Protein AF-C0C5P5-F1 (afdb_monomer)

Foldseek 3Di:
DADPPPRDDDDPPDQADPPPGHGDDDDDDDDDDDDDDPPPVVVVVVVVVVVVVVVVVVVVVVVVVVVVLVVLLVVLQVQLVVCVVVVVLVSNLVSLVSSCVSPVQDQVSLCVNLLSCQVVQNNVSSLVSLVSSCVRHVDLVSVLLNCQVCCCVPPFCVVKNEFDFFKDKWFWDDQDLQDIFIDADLVGWTWDAKAWHPQQVPSHTKIWTKTWDQQDADPPRGHTFIWIKIWIWDRDVSDIDGLEIDTAPDGDRTGEQKWKKWWFWFADPNHIKTKIKTKDAHDASDGKIKIWIFIWGDNSYTDTQAIDPGIDMDNAQPVLQVNLQVRLVSCVNRQQNVQSVVCNVGVDNGGDPQTQTQGIAKIKIKHFPDDDDRPPDSDDDRVNVHMMMMGIDGGDHHGRGGPPGPPPDQDPPDVALLCQACLVVLVVQCVQANQPKKWFWAQQQPSLWTKIWTFHDNDLVGTKTWIWTGDPSYTDTAEIDDPRQWFWFCDLDPPHRWIWTWHDDPQKIWIWTWGQDPSHTDTGTPDIDRHPPPDDGDDHPGGTDMDGSVDCVNSVPSD

Sequence (559 aa):
MYCRKCGAENEAGSRFCCKCGEPVTESSAESGGKSNGGKKKKVLWVCLAICILAAAAAAALFTAAKQNKEKQFGDNVAKADKYMEELDYDNAKDSYLKAISIDGKQEEPYIQLARIYEKTNEPEKAREILKQGVKNTGSAVIKNKYSLYTYVDEVLIPELGQCSPGTYMTEYRKVSTYGARVESIHSEAGVVTYRIMDFDSDGEAELLVVILDNKAVNEWDGSQENKISLQMYENENGTIVKSDEWSPQVNVFGTLDFEEDMLFLKEKDDEIYICGSFSGLAYVLADGWGFESFVLTYDGGFQKYTGTDGETGGSSFEDSESDAYAMAERLEHIGLTKSAAEIRDSWMMKLSMDDEMDDILFTITGRRQNEGHFVYSNNFTAEELGKIDLEFTIWQQGEYQKAKGQDTAAGETEDVDYRAAYEPVVSQALEDYGTYNTYALWDIDRDGVQELLVLCGHAEADYTYKVYTAKGGAAVYIGEFTGSHTALYGPEEEGEPYIMAVQCHMDTEVIARVMVADSSVVYEQISSREVPGGLDYYTNPFPIPFCDVSDMTLVDEAG

InterPro domains:
  IPR011990 Tetratricopeptide-like helical domain superfamily [G3DSA:1.25.40.10] (61-145)
  IPR011990 Tetratricopeptide-like helical domain superfamily [SSF48452] (58-136)

pLDDT: mean 86.2, std 15.22, range [25.81, 98.69]

Radius of gyration: 37.84 Å; Cα contacts (8 Å, |Δi|>4): 1100; chains: 1; bounding box: 77×57×142 Å

Organism: NCBI:txid553973

Nearest PDB structures (foldseek):
  1a17-assembly1_A  TM=8.458E-01  e=3.159E-02  Homo sapiens
  6hpg-assembly1_A  TM=7.927E-01  e=3.868E-02  Arabidopsis thaliana
  3pe3-assembly4_D  TM=7.646E-01  e=7.473E-02  Homo sapiens
  3ks2-assembly1_A  TM=7.542E-01  e=8.269E-02  Shigella flexneri
  8fe7-assembly4_G  TM=7.658E-01  e=1.372E-01  Homo sapiens

Solvent-accessible surface area (backbone atoms only — not comparable to full-atom values): 30390 Å² total; per-residue (Å²): 83,64,36,92,86,79,62,49,80,35,66,86,87,48,62,44,34,89,88,78,65,51,73,51,88,85,90,87,86,87,86,90,82,92,78,90,72,98,60,64,68,61,50,54,54,50,51,51,52,49,52,53,52,52,51,52,52,52,50,52,50,50,50,50,53,50,51,51,48,54,47,53,27,52,59,23,44,58,49,14,54,52,24,52,77,68,69,36,55,69,64,14,47,59,22,25,53,52,21,38,74,71,47,51,59,58,62,63,48,31,54,52,44,24,52,47,21,52,77,69,50,33,37,66,58,17,40,53,39,20,52,51,35,28,74,53,48,66,41,65,68,42,41,35,61,34,47,63,76,39,34,54,75,74,46,46,36,77,73,50,32,60,44,78,64,48,80,47,77,40,41,43,41,68,77,51,82,85,41,65,44,42,39,40,61,73,91,47,36,17,39,60,37,41,40,61,42,51,52,61,67,83,79,59,63,33,37,44,36,35,30,37,41,46,72,46,63,42,87,87,81,66,45,64,34,28,29,57,34,42,34,36,30,36,72,60,93,67,38,81,40,78,70,36,77,50,63,71,74,51,65,43,67,42,57,46,53,25,32,48,32,41,35,32,34,36,72,44,97,92,41,48,32,48,35,38,23,40,34,26,37,34,61,46,86,49,71,30,39,40,35,33,16,39,30,29,36,43,68,95,38,83,39,81,74,46,57,51,97,43,68,44,70,43,74,72,32,73,92,36,40,72,59,16,48,58,40,21,58,54,31,42,75,62,54,32,48,50,22,20,52,52,9,60,75,58,20,48,65,50,66,49,90,83,30,76,54,28,33,62,41,36,39,35,40,31,42,46,75,69,82,89,66,68,57,92,57,78,82,72,56,35,74,78,73,41,41,31,43,32,42,35,46,66,42,65,70,43,48,59,56,77,45,66,73,88,61,66,77,77,61,76,82,65,86,61,51,47,45,71,18,40,48,64,57,39,48,46,46,28,73,75,44,33,78,86,28,37,31,33,68,45,51,34,58,66,75,81,55,56,29,39,35,36,44,45,44,87,46,69,92,56,24,26,28,41,32,26,40,74,56,97,64,30,59,41,82,29,41,67,49,84,33,42,57,43,46,55,25,48,47,97,53,92,90,57,49,29,31,32,42,38,27,56,55,92,55,30,40,34,36,24,42,39,30,54,55,93,77,27,58,44,80,44,78,77,45,74,47,77,52,62,92,92,63,85,77,91,82,71,99,38,65,57,67,67,41,42,36,82,49,61,63,67,46,74,63,69,107

Structure (mmCIF, N/CA/C/O backbone):
data_AF-C0C5P5-F1
#
_entry.id   AF-C0C5P5-F1
#
loop_
_atom_site.group_PDB
_atom_site.id
_atom_site.type_symbol
_atom_site.label_atom_id
_atom_site.label_alt_id
_atom_site.label_comp_id
_atom_site.label_asym_id
_atom_site.label_entity_id
_atom_site.label_seq_id
_atom_site.pdbx_PDB_ins_code
_atom_site.Cartn_x
_atom_site.Cartn_y
_atom_site.Cartn_z
_atom_site.occupancy
_atom_site.B_iso_or_equiv
_atom_site.auth_seq_id
_atom_site.auth_comp_id
_atom_site.auth_asym_id
_atom_site.auth_atom_id
_atom_site.pdbx_PDB_model_num
ATOM 1 N N . MET A 1 1 ? -6.377 21.805 77.373 1.00 73.38 1 MET A N 1
ATOM 2 C CA . MET A 1 1 ? -7.341 22.610 76.580 1.00 73.38 1 MET A CA 1
ATOM 3 C C . MET A 1 1 ? -6.771 22.836 75.187 1.00 73.38 1 MET A C 1
ATOM 5 O O . MET A 1 1 ? -5.613 23.216 75.096 1.00 73.38 1 MET A O 1
ATOM 9 N N . TYR A 1 2 ? -7.532 22.631 74.112 1.00 76.06 2 TYR A N 1
ATOM 10 C CA . TYR A 1 2 ? -7.026 22.859 72.749 1.00 76.06 2 TYR A CA 1
ATOM 11 C C . TYR A 1 2 ? -7.402 24.254 72.241 1.00 76.06 2 TYR A C 1
ATOM 13 O O . TYR A 1 2 ? -8.533 24.709 72.425 1.00 76.06 2 TYR A O 1
ATOM 21 N N . CYS A 1 3 ? -6.455 24.948 71.607 1.00 80.81 3 CYS A N 1
ATOM 22 C CA . CYS A 1 3 ? -6.717 26.248 70.997 1.00 80.81 3 CYS A CA 1
ATOM 23 C C . CYS A 1 3 ? -7.688 26.086 69.823 1.00 80.81 3 CYS A C 1
ATOM 25 O O . CYS A 1 3 ? -7.401 25.357 68.878 1.00 80.81 3 CYS A O 1
ATOM 27 N N . ARG A 1 4 ? -8.807 26.816 69.828 1.00 78.38 4 ARG A N 1
ATOM 28 C CA . ARG A 1 4 ? -9.804 26.745 68.743 1.00 78.38 4 ARG A CA 1
ATOM 29 C C . ARG A 1 4 ? -9.305 27.285 67.402 1.00 78.38 4 ARG A C 1
ATOM 31 O O . ARG A 1 4 ? -9.901 26.982 66.379 1.00 78.38 4 ARG A O 1
ATOM 38 N N . LYS A 1 5 ? -8.239 28.091 67.412 1.00 79.12 5 LYS A N 1
ATOM 39 C CA . LYS A 1 5 ? -7.677 28.715 66.210 1.00 79.12 5 LYS A CA 1
ATOM 40 C C . LYS A 1 5 ? -6.616 27.849 65.537 1.00 79.12 5 LYS A C 1
ATOM 42 O O . LYS A 1 5 ? -6.626 27.727 64.322 1.00 79.12 5 LYS A O 1
ATOM 47 N N . CYS A 1 6 ? -5.697 27.266 66.308 1.00 84.19 6 CYS A N 1
ATOM 48 C CA . CYS A 1 6 ? -4.556 26.523 65.755 1.00 84.19 6 CYS A CA 1
ATOM 49 C C . CYS A 1 6 ? -4.471 25.055 66.198 1.00 84.19 6 CYS A C 1
ATOM 51 O O . CYS A 1 6 ? -3.538 24.360 65.806 1.00 84.19 6 CYS A O 1
ATOM 53 N N . GLY A 1 7 ? -5.394 24.585 67.042 1.00 79.62 7 GLY A N 1
ATOM 54 C CA . GLY A 1 7 ? -5.464 23.192 67.489 1.00 79.62 7 GLY A CA 1
ATOM 55 C C . GLY A 1 7 ? -4.387 22.765 68.488 1.00 79.62 7 GLY A C 1
ATOM 56 O O . GLY A 1 7 ? -4.389 21.615 68.906 1.00 79.62 7 GLY A O 1
ATOM 57 N N . ALA A 1 8 ? -3.477 23.656 68.899 1.00 84.88 8 ALA A N 1
ATOM 58 C CA . ALA A 1 8 ? -2.415 23.311 69.843 1.00 84.88 8 ALA A CA 1
ATOM 59 C C . ALA A 1 8 ? -2.967 22.987 71.239 1.00 84.88 8 ALA A C 1
ATOM 61 O O . ALA A 1 8 ? -3.871 23.673 71.732 1.00 84.88 8 ALA A O 1
ATOM 62 N N . GLU A 1 9 ? -2.394 21.972 71.883 1.00 86.00 9 GLU A N 1
ATOM 63 C CA . GLU A 1 9 ? -2.695 21.616 73.266 1.00 86.00 9 GLU A CA 1
ATOM 64 C C . GLU A 1 9 ? -2.064 22.617 74.238 1.00 86.00 9 GLU A C 1
ATOM 66 O O . GLU A 1 9 ? -0.908 23.002 74.092 1.00 86.00 9 GLU A O 1
ATOM 71 N N . ASN A 1 10 ? -2.840 23.059 75.224 1.00 80.50 10 ASN A N 1
ATOM 72 C CA . ASN A 1 10 ? -2.407 23.968 76.281 1.00 80.50 10 ASN A CA 1
ATOM 73 C C . ASN A 1 10 ? -2.734 23.368 77.647 1.00 80.50 10 ASN A C 1
ATOM 75 O O . ASN A 1 10 ? -3.775 22.716 77.813 1.00 80.50 10 ASN A O 1
ATOM 79 N N . GLU A 1 11 ? -1.886 23.658 78.630 1.00 81.19 11 GLU A N 1
ATOM 80 C CA . GLU A 1 11 ? -2.082 23.247 80.018 1.00 81.19 11 GLU A CA 1
ATOM 81 C C . GLU A 1 11 ? -3.363 23.850 80.609 1.00 81.19 11 GLU A C 1
ATOM 83 O O . GLU A 1 11 ? -3.810 24.940 80.220 1.00 81.19 11 GLU A O 1
ATOM 88 N N . ALA A 1 12 ? -3.971 23.125 81.549 1.00 76.31 12 ALA A N 1
ATOM 89 C CA . ALA A 1 12 ? -5.185 23.568 82.223 1.00 76.31 12 ALA A CA 1
ATOM 90 C C . ALA A 1 12 ? -4.923 24.876 82.993 1.00 76.31 12 ALA A C 1
ATOM 92 O O . ALA A 1 12 ? -3.978 24.964 83.770 1.00 76.31 12 ALA A O 1
ATOM 93 N N . GLY A 1 13 ? -5.750 25.901 82.755 1.00 70.50 13 GLY A N 1
ATOM 94 C CA . GLY A 1 13 ? -5.590 27.242 83.339 1.00 70.50 13 GLY A CA 1
ATOM 95 C C . GLY A 1 13 ? -4.812 28.264 82.493 1.00 70.50 13 GLY A C 1
ATOM 96 O O . GLY A 1 13 ? -4.667 29.414 82.914 1.00 70.50 13 GLY A O 1
ATOM 97 N N . SER A 1 14 ? -4.337 27.900 81.296 1.00 76.69 14 SER A N 1
ATOM 98 C CA . SER A 1 14 ? -3.650 28.838 80.392 1.00 76.69 14 SER A CA 1
ATOM 99 C C . SER A 1 14 ? -4.582 29.960 79.914 1.00 76.69 14 SER A C 1
ATOM 101 O O . SER A 1 14 ? -5.623 29.685 79.324 1.00 76.69 14 SER A O 1
ATOM 103 N N . ARG A 1 15 ? -4.194 31.232 80.114 1.00 79.00 15 ARG A N 1
ATOM 104 C CA . ARG A 1 15 ? -4.987 32.400 79.661 1.00 79.00 15 ARG A CA 1
ATOM 105 C C . ARG A 1 15 ? -4.851 32.677 78.162 1.00 79.00 15 ARG A C 1
ATOM 107 O O . ARG A 1 15 ? -5.767 33.250 77.584 1.00 79.00 15 ARG A O 1
ATOM 114 N N . PHE A 1 16 ? -3.738 32.268 77.552 1.00 82.81 16 PHE A N 1
ATOM 115 C CA . PHE A 1 16 ? -3.426 32.421 76.127 1.00 82.81 16 PHE A CA 1
ATOM 116 C C . PHE A 1 16 ? -2.785 31.143 75.576 1.00 82.81 16 PHE A C 1
ATOM 118 O O . PHE A 1 16 ? -2.164 30.390 76.325 1.00 82.81 16 PHE A O 1
ATOM 125 N N . CYS A 1 17 ? -2.924 30.900 74.272 1.00 85.56 17 CYS A N 1
ATOM 126 C CA . CYS A 1 17 ? -2.337 29.740 73.612 1.00 85.56 17 CYS A CA 1
ATOM 127 C C . CYS A 1 17 ? -0.808 29.849 73.525 1.00 85.56 17 CYS A C 1
ATOM 129 O O . CYS A 1 17 ? -0.292 30.828 72.985 1.00 85.56 17 CYS A O 1
ATOM 131 N N . CYS A 1 18 ? -0.097 28.801 73.947 1.00 81.94 18 CYS A N 1
ATOM 132 C CA . CYS A 1 18 ? 1.366 28.715 73.920 1.00 81.94 18 CYS A CA 1
ATOM 133 C C . CYS A 1 18 ? 1.972 28.836 72.511 1.00 81.94 18 CYS A C 1
ATOM 135 O O . CYS A 1 18 ? 3.121 29.244 72.375 1.00 81.94 18 CYS A O 1
ATOM 137 N N . LYS A 1 19 ? 1.208 28.498 71.463 1.00 84.81 19 LYS A N 1
ATOM 138 C CA . LYS A 1 19 ? 1.691 28.467 70.075 1.00 84.81 19 LYS A CA 1
ATOM 139 C C . LYS A 1 19 ? 1.336 29.717 69.266 1.00 84.81 19 LYS A C 1
ATOM 141 O O . LYS A 1 19 ? 2.110 30.111 68.404 1.00 84.81 19 LYS A O 1
ATOM 146 N N . CYS A 1 20 ? 0.169 30.324 69.495 1.00 86.31 20 CYS A N 1
ATOM 147 C CA . CYS A 1 20 ? -0.314 31.435 68.659 1.00 86.31 20 CYS A CA 1
ATOM 148 C C . CYS A 1 20 ? -0.820 32.662 69.432 1.00 86.31 20 CYS A C 1
ATOM 150 O O . CYS A 1 20 ? -1.313 33.596 68.806 1.00 86.31 20 CYS A O 1
ATOM 152 N N . GLY A 1 21 ? -0.753 32.661 70.769 1.00 79.06 21 GLY A N 1
ATOM 153 C CA . GLY A 1 21 ? -1.074 33.825 71.606 1.00 79.06 21 GLY A CA 1
ATOM 154 C C . GLY A 1 21 ? -2.561 34.173 71.753 1.00 79.06 21 GLY A C 1
ATOM 155 O O . GLY A 1 21 ? -2.881 35.184 72.365 1.00 79.06 21 GLY A O 1
ATOM 156 N N . GLU A 1 22 ? -3.482 33.360 71.227 1.00 83.69 22 GLU A N 1
ATOM 157 C CA . GLU A 1 22 ? -4.933 33.613 71.303 1.00 83.69 22 GLU A CA 1
ATOM 158 C C . GLU A 1 22 ? -5.488 33.296 72.711 1.00 83.69 22 GLU A C 1
ATOM 160 O O . GLU A 1 22 ? -5.139 32.241 73.253 1.00 83.69 22 GLU A O 1
ATOM 165 N N . PRO A 1 23 ? -6.341 34.143 73.321 1.00 79.62 23 PRO A N 1
ATOM 166 C CA . PRO A 1 23 ? -6.897 33.897 74.651 1.00 79.62 23 PRO A CA 1
ATOM 167 C C . PRO A 1 23 ? -7.812 32.664 74.719 1.00 79.62 23 PRO A C 1
ATOM 169 O O . PRO A 1 23 ? -8.613 32.410 73.820 1.00 79.62 23 PRO A O 1
ATOM 172 N N . VAL A 1 24 ? -7.717 31.907 75.816 1.00 69.50 24 VAL A N 1
ATOM 173 C CA . VAL A 1 24 ? -8.510 30.689 76.065 1.00 69.50 24 VAL A CA 1
ATOM 174 C C . VAL A 1 24 ? -9.435 30.956 77.257 1.00 69.50 24 VAL A C 1
ATOM 176 O O . VAL A 1 24 ? -8.974 31.047 78.391 1.00 69.50 24 VAL A O 1
ATOM 179 N N . THR A 1 25 ? -10.732 31.165 77.015 1.00 62.16 25 THR A N 1
ATOM 180 C CA . THR A 1 25 ? -11.710 31.538 78.054 1.00 62.16 25 THR A CA 1
ATOM 181 C C . THR A 1 25 ? -12.556 30.348 78.522 1.00 62.16 25 THR A C 1
ATOM 183 O O . THR A 1 25 ? -13.210 29.682 77.722 1.00 62.16 25 THR A O 1
ATOM 186 N N . GLU A 1 26 ? -12.583 30.120 79.840 1.00 55.34 26 GLU A N 1
ATOM 187 C CA . GLU A 1 26 ? -13.554 29.268 80.540 1.00 55.34 26 GLU A CA 1
ATOM 188 C C . GLU A 1 26 ? -14.555 30.144 81.307 1.00 55.34 26 GLU A C 1
ATOM 190 O O . GLU A 1 26 ? -14.157 31.105 81.968 1.00 55.34 26 GLU A O 1
ATOM 195 N N . SER A 1 27 ? -15.845 29.797 81.283 1.00 38.66 27 SER A N 1
ATOM 196 C CA . SER A 1 27 ? -16.761 30.200 82.353 1.00 38.66 27 SER A CA 1
ATOM 197 C C . SER A 1 27 ? -17.911 29.209 82.543 1.00 38.66 27 SER A C 1
ATOM 199 O O . SER A 1 27 ? -18.631 28.830 81.619 1.00 38.66 27 SER A O 1
ATOM 201 N N . SER A 1 28 ? -18.063 28.804 83.798 1.00 34.09 28 SER A N 1
ATOM 202 C CA . SER A 1 28 ? -19.136 28.015 84.388 1.00 34.09 28 SER A CA 1
ATOM 203 C C . SER A 1 28 ? -19.727 28.822 85.552 1.00 34.09 28 SER A C 1
ATOM 205 O O . SER A 1 28 ? -18.969 29.420 86.310 1.00 34.09 28 SER A O 1
ATOM 207 N N . ALA A 1 29 ? -21.062 28.866 85.673 1.00 31.33 29 ALA A N 1
ATOM 208 C CA . ALA A 1 29 ? -21.827 28.843 86.935 1.00 31.33 29 ALA A CA 1
ATOM 209 C C . ALA A 1 29 ? -23.321 29.150 86.703 1.00 31.33 29 ALA A C 1
ATOM 211 O O . ALA A 1 29 ? -23.696 30.139 86.077 1.00 31.33 29 ALA A O 1
ATOM 212 N N . GLU A 1 30 ? -24.162 28.277 87.253 1.00 33.75 30 GLU A N 1
ATOM 213 C CA . GLU A 1 30 ? -25.620 28.364 87.366 1.00 33.75 30 GLU A CA 1
ATOM 214 C C . GLU A 1 30 ? -26.071 29.375 88.442 1.00 33.75 30 GLU A C 1
ATOM 216 O O . GLU A 1 30 ? -25.370 29.594 89.428 1.00 33.75 30 GLU A O 1
ATOM 221 N N . SER A 1 31 ? -27.303 29.898 88.342 1.00 29.73 31 SER A N 1
ATOM 222 C CA . SER A 1 31 ? -28.370 29.632 89.336 1.00 29.73 31 SER A CA 1
ATOM 223 C C . SER A 1 31 ? -29.655 30.452 89.102 1.00 29.73 31 SER A C 1
ATOM 225 O O . SER A 1 31 ? -29.621 31.652 88.859 1.00 29.73 31 SER A O 1
ATOM 227 N N . GLY A 1 32 ? -30.804 29.776 89.268 1.00 30.61 32 GLY A N 1
ATOM 228 C CA . GLY A 1 32 ? -32.020 30.341 89.876 1.00 30.61 32 GLY A CA 1
ATOM 229 C C . GLY A 1 32 ? -33.131 30.892 88.967 1.00 30.61 32 GLY A C 1
ATOM 230 O O . GLY A 1 32 ? -33.055 32.020 88.502 1.00 30.61 32 GLY A O 1
ATOM 231 N N . GLY A 1 33 ? -34.254 30.161 88.855 1.00 28.50 33 GLY A N 1
ATOM 232 C CA . GLY A 1 33 ? -35.560 30.755 88.507 1.00 28.50 33 GLY A CA 1
ATOM 233 C C . GLY A 1 33 ? -36.515 29.852 87.716 1.00 28.50 33 GLY A C 1
ATOM 234 O O . GLY A 1 33 ? -36.348 29.648 86.521 1.00 28.50 33 GLY A O 1
ATOM 235 N N . LYS A 1 34 ? -37.552 29.323 88.379 1.00 36.25 34 LYS A N 1
ATOM 236 C CA . LYS A 1 34 ? -38.624 28.483 87.806 1.00 36.25 34 LYS A CA 1
ATOM 237 C C . LYS A 1 34 ? -39.429 29.202 86.704 1.00 36.25 34 LYS A C 1
ATOM 239 O O . LYS A 1 34 ? -39.973 30.266 86.967 1.00 36.25 34 LYS A O 1
ATOM 244 N N . SER A 1 35 ? -39.667 28.547 85.561 1.00 29.94 35 SER A N 1
ATOM 245 C CA . SER A 1 35 ? -41.018 28.311 84.996 1.00 29.94 35 SER A CA 1
ATOM 246 C C . SER A 1 35 ? -40.980 27.490 83.686 1.00 29.94 35 SER A C 1
ATOM 248 O O . SER A 1 35 ? -40.037 27.549 82.908 1.00 29.94 35 SER A O 1
ATOM 250 N N . ASN A 1 36 ? -42.010 26.656 83.524 1.00 36.12 36 ASN A N 1
ATOM 251 C CA . ASN A 1 36 ? -42.429 25.797 82.404 1.00 36.12 36 ASN A CA 1
ATOM 252 C C . ASN A 1 36 ? -41.725 25.889 81.029 1.00 36.12 36 ASN A C 1
ATOM 254 O O . ASN A 1 36 ? -41.758 26.919 80.364 1.00 36.12 36 ASN A O 1
ATOM 258 N N . GLY A 1 37 ? -41.281 24.733 80.498 1.00 33.03 37 GLY A N 1
ATOM 259 C CA . GLY A 1 37 ? -40.872 24.622 79.087 1.00 33.03 37 GLY A CA 1
ATOM 260 C C . GLY A 1 37 ? -40.343 23.263 78.601 1.00 33.03 37 GLY A C 1
ATOM 261 O O . GLY A 1 37 ? -39.368 23.224 77.855 1.00 33.03 37 GLY A O 1
ATOM 262 N N . GLY A 1 38 ? -40.963 22.135 78.971 1.00 36.84 38 GLY A N 1
ATOM 263 C CA . GLY A 1 38 ? -40.557 20.764 78.591 1.00 36.84 38 GLY A CA 1
ATOM 264 C C . GLY A 1 38 ? -40.657 20.371 77.100 1.00 36.84 38 GLY A C 1
ATOM 265 O O . GLY A 1 38 ? -40.834 19.192 76.803 1.00 36.84 38 GLY A O 1
ATOM 266 N N . LYS A 1 39 ? -40.554 21.309 76.147 1.00 43.31 39 LYS A N 1
ATOM 267 C CA . LYS A 1 39 ? -40.718 21.040 74.701 1.00 43.31 39 LYS A CA 1
ATOM 268 C C . LYS A 1 39 ? -39.434 21.120 73.855 1.00 43.31 39 LYS A C 1
ATOM 270 O O . LYS A 1 39 ? -39.423 20.550 72.774 1.00 43.31 39 LYS A O 1
ATOM 275 N N . LYS A 1 40 ? -38.327 21.725 74.315 1.00 45.81 40 LYS A N 1
ATOM 276 C CA . LYS A 1 40 ? -37.131 21.934 73.455 1.00 45.81 40 LYS A CA 1
ATOM 277 C C . LYS A 1 40 ? -36.150 20.746 73.344 1.00 45.81 40 LYS A C 1
ATOM 279 O O . LYS A 1 40 ? -35.567 20.568 72.282 1.00 45.81 40 LYS A O 1
ATOM 284 N N . LYS A 1 41 ? -36.004 19.874 74.358 1.00 47.03 41 LYS A N 1
ATOM 285 C CA . LYS A 1 41 ? -35.133 18.671 74.256 1.00 47.03 41 LYS A CA 1
ATOM 286 C C . LYS A 1 41 ? -35.749 17.536 73.422 1.00 47.03 41 LYS A C 1
ATOM 288 O O . LYS A 1 41 ? -35.017 16.853 72.720 1.00 47.03 41 LYS A O 1
ATOM 293 N N . LYS A 1 42 ? -37.078 17.358 73.440 1.00 51.34 42 LYS A N 1
ATOM 294 C CA . LYS A 1 42 ? -37.763 16.364 72.586 1.00 51.34 42 LYS A CA 1
ATOM 295 C C . LYS A 1 42 ? -37.729 16.751 71.105 1.00 51.34 42 LYS A C 1
ATOM 297 O O . LYS A 1 42 ? -37.546 15.877 70.274 1.00 51.34 42 LYS A O 1
ATOM 302 N N . VAL A 1 43 ? -37.825 18.045 70.784 1.00 57.78 43 VAL A N 1
ATOM 303 C CA . VAL A 1 43 ? -37.697 18.538 69.400 1.00 57.78 43 VAL A CA 1
ATOM 304 C C . VAL A 1 43 ? -36.286 18.300 68.853 1.00 57.78 43 VAL A C 1
ATOM 306 O O . VAL A 1 43 ? -36.163 17.855 67.724 1.00 57.78 43 VAL A O 1
ATOM 309 N N . LEU A 1 44 ? -35.230 18.471 69.661 1.00 56.91 44 LEU A N 1
ATOM 310 C CA . LEU A 1 44 ? -33.851 18.192 69.233 1.00 56.91 44 LEU A CA 1
ATOM 311 C C . LEU A 1 44 ? -33.611 16.700 68.910 1.00 56.91 44 LEU A C 1
ATOM 313 O O . LEU A 1 44 ? -33.005 16.387 67.891 1.00 56.91 44 LEU A O 1
ATOM 317 N N . TRP A 1 45 ? -34.119 15.779 69.740 1.00 59.78 45 TRP A N 1
ATOM 318 C CA . TRP A 1 45 ? -34.016 14.328 69.502 1.00 59.78 45 TRP A CA 1
ATOM 319 C C . TRP A 1 45 ? -34.882 13.850 68.329 1.00 59.78 45 TRP A C 1
ATOM 321 O O . TRP A 1 45 ? -34.465 12.971 67.581 1.00 59.78 45 TRP A O 1
ATOM 331 N N . VAL A 1 46 ? -36.057 14.455 68.134 1.00 71.25 46 VAL A N 1
ATOM 332 C CA . VAL A 1 46 ? -36.914 14.195 66.967 1.00 71.25 46 VAL A CA 1
ATOM 333 C C . VAL A 1 46 ? -36.258 14.720 65.686 1.00 71.25 46 VAL A C 1
ATOM 335 O O . VAL A 1 46 ? -36.232 14.002 64.694 1.00 71.25 46 VAL A O 1
ATOM 338 N N . CYS A 1 47 ? -35.649 15.911 65.705 1.00 70.31 47 CYS A N 1
ATOM 339 C CA . CYS A 1 47 ? -34.884 16.432 64.568 1.00 70.31 47 CYS A CA 1
ATOM 340 C C . CYS A 1 47 ? -33.674 15.549 64.231 1.00 70.31 47 CYS A C 1
ATOM 342 O O . CYS A 1 47 ? -33.452 15.265 63.061 1.00 70.31 47 CYS A O 1
ATOM 344 N N . LEU A 1 48 ? -32.928 15.060 65.230 1.00 75.94 48 LEU A N 1
ATOM 345 C CA . LEU A 1 48 ? -31.797 14.152 65.005 1.00 75.94 48 LEU A CA 1
ATOM 346 C C . LEU A 1 48 ? -32.249 12.816 64.387 1.00 75.94 48 LEU A C 1
ATOM 348 O O . LEU A 1 48 ? -31.634 12.340 63.438 1.00 75.94 48 LEU A O 1
ATOM 352 N N . ALA A 1 49 ? -33.350 12.240 64.881 1.00 76.25 49 ALA A N 1
ATOM 353 C CA . ALA A 1 49 ? -33.928 11.015 64.329 1.00 76.25 49 ALA A CA 1
ATOM 354 C C . ALA A 1 49 ? -34.422 11.201 62.882 1.00 76.25 49 ALA A C 1
ATOM 356 O O . ALA A 1 49 ? -34.217 10.320 62.050 1.00 76.25 49 ALA A O 1
ATOM 357 N N . ILE A 1 50 ? -35.008 12.360 62.558 1.00 81.38 50 ILE A N 1
ATOM 358 C CA . ILE A 1 50 ? -35.412 12.712 61.188 1.00 81.38 50 ILE A CA 1
ATOM 359 C C . ILE A 1 50 ? -34.187 12.874 60.280 1.00 81.38 50 ILE A C 1
ATOM 361 O O . ILE A 1 50 ? -34.203 12.362 59.167 1.00 81.38 50 ILE A O 1
ATOM 365 N N . CYS A 1 51 ? -33.109 13.517 60.743 1.00 80.38 51 CYS A N 1
ATOM 366 C CA . CYS A 1 51 ? -31.874 13.639 59.963 1.00 80.38 51 CYS A CA 1
ATOM 367 C C . CYS A 1 51 ? -31.230 12.273 59.674 1.00 80.38 51 CYS A C 1
ATOM 369 O O . CYS A 1 51 ? -30.768 12.045 58.560 1.00 80.38 51 CYS A O 1
ATOM 371 N N . ILE A 1 52 ? -31.235 11.350 60.642 1.00 82.56 52 ILE A N 1
ATOM 372 C CA . ILE A 1 52 ? -30.717 9.985 60.453 1.00 82.56 52 ILE A CA 1
ATOM 373 C C . ILE A 1 52 ? -31.596 9.198 59.470 1.00 82.56 52 ILE A C 1
ATOM 375 O O . ILE A 1 52 ? -31.068 8.536 58.580 1.00 82.56 52 ILE A O 1
ATOM 379 N N . LEU A 1 53 ? -32.926 9.302 59.576 1.00 82.88 53 LEU A N 1
ATOM 380 C CA . LEU A 1 53 ? -33.855 8.668 58.632 1.00 82.88 53 LEU A CA 1
ATOM 381 C C . LEU A 1 53 ? -33.730 9.247 57.215 1.00 82.88 53 LEU A C 1
ATOM 383 O O . LEU A 1 53 ? -33.755 8.492 56.248 1.00 82.88 53 LEU A O 1
ATOM 387 N N . ALA A 1 54 ? -33.544 10.562 57.083 1.00 80.50 54 ALA A N 1
ATOM 388 C CA . ALA A 1 54 ? -33.310 11.216 55.799 1.00 80.50 54 ALA A CA 1
ATOM 389 C C . ALA A 1 54 ? -31.969 10.790 55.178 1.00 80.50 54 ALA A C 1
ATOM 391 O O . ALA A 1 54 ? -31.918 10.507 53.985 1.00 80.50 54 ALA A O 1
ATOM 392 N N . ALA A 1 55 ? -30.905 10.673 55.981 1.00 82.12 55 ALA A N 1
ATOM 393 C CA . ALA A 1 55 ? -29.614 10.160 55.525 1.00 82.12 55 ALA A CA 1
ATOM 394 C C . ALA A 1 55 ? -29.697 8.684 55.095 1.00 82.12 55 ALA A C 1
ATOM 396 O O . ALA A 1 55 ? -29.140 8.317 54.063 1.00 82.12 55 ALA A O 1
ATOM 397 N N . ALA A 1 56 ? -30.437 7.849 55.832 1.00 83.12 56 ALA A N 1
ATOM 398 C CA . ALA A 1 56 ? -30.671 6.452 55.469 1.00 83.12 56 ALA A CA 1
ATOM 399 C C . ALA A 1 56 ? -31.500 6.315 54.178 1.00 83.12 56 ALA A C 1
ATOM 401 O O . ALA A 1 56 ? -31.169 5.496 53.323 1.00 83.12 56 ALA A O 1
ATOM 402 N N . ALA A 1 57 ? -32.534 7.144 53.997 1.00 80.69 57 ALA A N 1
ATOM 403 C CA . ALA A 1 57 ? -33.323 7.183 52.766 1.00 80.69 57 ALA A CA 1
ATOM 404 C C . ALA A 1 57 ? -32.493 7.672 51.566 1.00 80.69 57 ALA A C 1
ATOM 406 O O . ALA A 1 57 ? -32.572 7.085 50.490 1.00 80.69 57 ALA A O 1
ATOM 407 N N . ALA A 1 58 ? -31.655 8.696 51.754 1.00 79.81 58 ALA A N 1
ATOM 408 C CA . ALA A 1 58 ? -30.736 9.179 50.725 1.00 79.81 58 ALA A CA 1
ATOM 409 C C . ALA A 1 58 ? -29.697 8.113 50.339 1.00 79.81 58 ALA A C 1
ATOM 411 O O . ALA A 1 58 ? -29.441 7.917 49.155 1.00 79.81 58 ALA A O 1
ATOM 412 N N . ALA A 1 59 ? -29.152 7.380 51.316 1.00 81.31 59 ALA A N 1
ATOM 413 C CA . ALA A 1 59 ? -28.247 6.262 51.065 1.00 81.31 59 ALA A CA 1
ATOM 414 C C . ALA A 1 59 ? -28.943 5.122 50.302 1.00 81.31 59 ALA A C 1
ATOM 416 O O . ALA A 1 59 ? -28.390 4.637 49.321 1.00 81.31 59 ALA A O 1
ATOM 417 N N . ALA A 1 60 ? -30.168 4.747 50.688 1.00 82.06 60 ALA A N 1
ATOM 418 C CA . ALA A 1 60 ? -30.951 3.716 50.002 1.00 82.06 60 ALA A CA 1
ATOM 419 C C . ALA A 1 60 ? -31.289 4.102 48.548 1.00 82.06 60 ALA A C 1
ATOM 421 O O . ALA A 1 60 ? -31.171 3.282 47.635 1.00 82.06 60 ALA A O 1
ATOM 422 N N . LEU A 1 61 ? -31.662 5.366 48.315 1.00 82.69 61 LEU A N 1
ATOM 423 C CA . LEU A 1 61 ? -31.900 5.905 46.973 1.00 82.69 61 LEU A CA 1
ATOM 424 C C . LEU A 1 61 ? -30.617 5.930 46.137 1.00 82.69 61 LEU A C 1
ATOM 426 O O . LEU A 1 61 ? -30.642 5.545 44.971 1.00 82.69 61 LEU A O 1
ATOM 430 N N . PHE A 1 62 ? -29.491 6.323 46.735 1.00 85.06 62 PHE A N 1
ATOM 431 C CA . PHE A 1 62 ? -28.189 6.301 46.076 1.00 85.06 62 PHE A CA 1
ATOM 432 C C . PHE A 1 62 ? -27.774 4.874 45.689 1.00 85.06 62 PHE A C 1
ATOM 434 O O . PHE A 1 62 ? -27.342 4.649 44.560 1.00 85.06 62 PHE A O 1
ATOM 441 N N . THR A 1 63 ? -27.965 3.891 46.576 1.00 85.00 63 THR A N 1
ATOM 442 C CA . THR A 1 63 ? -27.674 2.481 46.271 1.00 85.00 63 THR A CA 1
ATOM 443 C C . THR A 1 63 ? -28.582 1.919 45.182 1.00 85.00 63 THR A C 1
ATOM 445 O O . THR A 1 63 ? -28.089 1.235 44.291 1.00 85.00 63 THR A O 1
ATOM 448 N N . ALA A 1 64 ? -29.879 2.243 45.196 1.00 85.62 64 ALA A N 1
ATOM 449 C CA . ALA A 1 64 ? -30.813 1.795 44.164 1.00 85.62 64 ALA A CA 1
ATOM 450 C C . ALA A 1 64 ? -30.493 2.425 42.799 1.00 85.62 64 ALA A C 1
ATOM 452 O O . ALA A 1 64 ? -30.522 1.743 41.778 1.00 85.62 64 ALA A O 1
ATOM 453 N N . ALA A 1 65 ? -30.126 3.711 42.775 1.00 83.12 65 ALA A N 1
ATOM 454 C CA . ALA A 1 65 ? -29.682 4.386 41.559 1.00 83.12 65 ALA A CA 1
ATOM 455 C C . ALA A 1 65 ? -28.377 3.782 41.010 1.00 83.12 65 ALA A C 1
ATOM 457 O O . ALA A 1 65 ? -28.263 3.591 39.801 1.00 83.12 65 ALA A O 1
ATOM 458 N N . LYS A 1 66 ? -27.421 3.439 41.886 1.00 87.38 66 LYS A N 1
ATOM 459 C CA . LYS A 1 66 ? -26.176 2.748 41.514 1.00 87.38 66 LYS A CA 1
ATOM 460 C C . LYS A 1 66 ? -26.453 1.366 40.918 1.00 87.38 66 LYS A C 1
ATOM 462 O O . LYS A 1 66 ? -25.982 1.093 39.824 1.00 87.38 66 LYS A O 1
ATOM 467 N N . GLN A 1 67 ? -27.280 0.553 41.576 1.00 87.88 67 GLN A N 1
ATOM 468 C CA . GLN A 1 67 ? -27.682 -0.764 41.067 1.00 87.88 67 GLN A CA 1
ATOM 469 C C . GLN A 1 67 ? -28.413 -0.671 39.727 1.00 87.88 67 GLN A C 1
ATOM 471 O O . GLN A 1 67 ? -28.183 -1.486 38.841 1.00 87.88 67 GLN A O 1
ATOM 476 N N . ASN A 1 68 ? -29.285 0.326 39.556 1.00 90.56 68 ASN A N 1
ATOM 477 C CA . ASN A 1 68 ? -29.971 0.521 38.285 1.00 90.56 68 ASN A CA 1
ATOM 478 C C . ASN A 1 68 ? -28.991 0.905 37.164 1.00 90.56 68 ASN A C 1
ATOM 480 O O . ASN A 1 68 ? -29.134 0.404 36.054 1.00 90.56 68 ASN A O 1
ATOM 484 N N . LYS A 1 69 ? -27.981 1.741 37.449 1.00 91.62 69 LYS A N 1
ATOM 485 C CA . LYS A 1 69 ? -26.910 2.052 36.489 1.00 91.62 69 LYS A CA 1
ATOM 486 C C . LYS A 1 69 ? -26.073 0.824 36.138 1.00 91.62 69 LYS A C 1
ATOM 488 O O . LYS A 1 69 ? -25.880 0.568 34.960 1.00 91.62 69 LYS A O 1
ATOM 493 N N . GLU A 1 70 ? -25.626 0.060 37.135 1.00 91.44 70 GLU A N 1
ATOM 494 C CA . GLU A 1 70 ? -24.859 -1.181 36.931 1.00 91.44 70 GLU A CA 1
ATOM 495 C C . GLU A 1 70 ? -25.643 -2.185 36.081 1.00 91.44 70 GLU A C 1
ATOM 497 O O . GLU A 1 70 ? -25.102 -2.761 35.142 1.00 91.44 70 GLU A O 1
ATOM 502 N N . LYS A 1 71 ? -26.944 -2.334 36.353 1.00 93.50 71 LYS A N 1
ATOM 503 C CA . LYS A 1 71 ? -27.823 -3.179 35.547 1.00 93.50 71 LYS A CA 1
ATOM 504 C C . LYS A 1 71 ? -27.944 -2.669 34.111 1.00 93.50 71 LYS A C 1
ATOM 506 O O . LYS A 1 71 ? -27.785 -3.448 33.186 1.00 93.50 71 LYS A O 1
ATOM 511 N N . GLN A 1 72 ? -28.219 -1.380 33.916 1.00 94.88 72 GLN A N 1
ATOM 512 C CA . GLN A 1 72 ? -28.341 -0.805 32.573 1.00 94.88 72 GLN A CA 1
ATOM 513 C C . GLN A 1 72 ? -27.036 -0.913 31.783 1.00 94.88 72 GLN A C 1
ATOM 515 O O . GLN A 1 72 ? -27.083 -1.173 30.586 1.00 94.88 72 GLN A O 1
ATOM 520 N N . PHE A 1 73 ? -25.889 -0.724 32.437 1.00 96.94 73 PHE A N 1
ATOM 521 C CA . PHE A 1 73 ? -24.580 -0.952 31.838 1.00 96.94 73 PHE A CA 1
ATOM 522 C C . PHE A 1 73 ? -24.452 -2.407 31.371 1.00 96.94 73 PHE A C 1
ATOM 524 O O . PHE A 1 73 ? -24.273 -2.643 30.179 1.00 96.94 73 PHE A O 1
ATOM 531 N N . GLY A 1 74 ? -24.650 -3.370 32.280 1.00 95.38 74 GLY A N 1
ATOM 532 C CA . GLY A 1 74 ? -24.549 -4.798 31.967 1.00 95.38 74 GLY A CA 1
ATOM 533 C C . GLY A 1 74 ? -25.534 -5.257 30.887 1.00 95.38 74 GLY A C 1
ATOM 534 O O . GLY A 1 74 ? -25.159 -6.018 30.005 1.00 95.38 74 GLY A O 1
ATOM 535 N N . ASP A 1 75 ? -26.767 -4.740 30.895 1.00 96.88 75 ASP A N 1
ATOM 536 C CA . ASP A 1 75 ? -27.780 -5.038 29.876 1.00 96.88 75 ASP A CA 1
ATOM 537 C C . ASP A 1 75 ? -27.371 -4.521 28.479 1.00 96.88 75 ASP A C 1
ATOM 539 O O . ASP A 1 75 ? -27.793 -5.097 27.478 1.00 96.88 75 ASP A O 1
ATOM 543 N N . ASN A 1 76 ? -26.603 -3.425 28.380 1.00 97.25 76 ASN A N 1
ATOM 544 C CA . ASN A 1 76 ? -26.101 -2.922 27.094 1.00 97.25 76 ASN A CA 1
ATOM 545 C C . ASN A 1 76 ? -24.854 -3.679 26.631 1.00 97.25 76 ASN A C 1
ATOM 547 O O . ASN A 1 76 ? -24.784 -4.004 25.452 1.00 97.25 76 ASN A O 1
ATOM 551 N N . VAL A 1 77 ? -23.926 -4.006 27.538 1.00 97.62 77 VAL A N 1
ATOM 552 C CA . VAL A 1 77 ? -22.751 -4.837 27.214 1.00 97.62 77 VAL A CA 1
ATOM 553 C C . VAL A 1 77 ? -23.195 -6.210 26.711 1.00 97.62 77 VAL A C 1
ATOM 555 O O . VAL A 1 77 ? -22.882 -6.563 25.587 1.00 97.62 77 VAL A O 1
ATOM 558 N N . ALA A 1 78 ? -24.075 -6.906 27.437 1.00 97.50 78 ALA A N 1
ATOM 559 C CA . ALA A 1 78 ? -24.561 -8.224 27.018 1.00 97.50 78 ALA A CA 1
ATOM 560 C C . ALA A 1 78 ? -25.310 -8.209 25.670 1.00 97.50 78 ALA A C 1
ATOM 562 O O . ALA A 1 78 ? -25.314 -9.199 24.943 1.00 97.50 78 ALA A O 1
ATOM 563 N N . LYS A 1 79 ? -25.978 -7.098 25.329 1.00 97.19 79 LYS A N 1
ATOM 564 C CA . LYS A 1 79 ? -26.570 -6.923 23.993 1.00 97.19 79 LYS A CA 1
ATOM 565 C C . LYS A 1 79 ? -25.501 -6.720 22.931 1.00 97.19 79 LYS A C 1
ATOM 567 O O . LYS A 1 79 ? -25.625 -7.304 21.865 1.00 97.19 79 LYS A O 1
ATOM 572 N N . ALA A 1 80 ? -24.501 -5.892 23.221 1.00 95.38 80 ALA A N 1
ATOM 573 C CA . ALA A 1 80 ? -23.389 -5.644 22.319 1.00 95.38 80 ALA A CA 1
ATOM 574 C C . ALA A 1 80 ? -22.630 -6.943 22.021 1.00 95.38 80 ALA A C 1
ATOM 576 O O . ALA A 1 80 ? -22.455 -7.272 20.856 1.00 95.38 80 ALA A O 1
ATOM 577 N N . ASP A 1 81 ? -22.306 -7.728 23.052 1.00 94.00 81 ASP A N 1
ATOM 578 C CA . ASP A 1 81 ? -21.633 -9.025 22.914 1.00 94.00 81 ASP A CA 1
ATOM 579 C C . ASP A 1 81 ? -22.458 -9.995 22.056 1.00 94.00 81 ASP A C 1
ATOM 581 O O . ASP A 1 81 ? -21.926 -10.664 21.177 1.00 94.00 81 ASP A O 1
ATOM 585 N N . LYS A 1 82 ? -23.785 -10.020 22.242 1.00 96.12 82 LYS A N 1
ATOM 586 C CA . LYS A 1 82 ? -24.680 -10.818 21.395 1.00 96.12 82 LYS A CA 1
ATOM 587 C C . LYS A 1 82 ? -24.637 -10.375 19.930 1.00 96.12 82 LYS A C 1
ATOM 589 O O . LYS A 1 82 ? -24.642 -11.218 19.043 1.00 96.12 82 LYS A O 1
ATOM 594 N N . TYR A 1 83 ? -24.609 -9.070 19.673 1.00 95.06 83 TYR A N 1
ATOM 595 C CA . TYR A 1 83 ? -24.472 -8.553 18.313 1.00 95.06 83 TYR A CA 1
ATOM 596 C C . TYR A 1 83 ? -23.097 -8.871 17.715 1.00 95.06 83 TYR A C 1
ATOM 598 O O . TYR A 1 83 ? -23.027 -9.201 16.538 1.00 95.06 83 TYR A O 1
ATOM 606 N N . MET A 1 84 ? -22.027 -8.871 18.519 1.00 89.69 84 MET A N 1
ATOM 607 C CA . MET A 1 84 ? -20.701 -9.334 18.092 1.00 89.69 84 MET A CA 1
ATOM 608 C C . MET A 1 84 ? -20.714 -10.810 17.675 1.00 89.69 84 MET A C 1
ATOM 610 O O . MET A 1 84 ? -20.158 -11.143 16.634 1.00 89.69 84 MET A O 1
ATOM 614 N N . GLU A 1 85 ? -21.378 -11.687 18.439 1.00 89.38 85 GLU A N 1
ATOM 615 C CA . GLU A 1 85 ? -21.561 -13.106 18.075 1.00 89.38 85 GLU A CA 1
ATOM 616 C C . GLU A 1 85 ? -22.353 -13.281 16.766 1.00 89.38 85 GLU A C 1
ATOM 618 O O . GLU A 1 85 ? -22.135 -14.238 16.025 1.00 89.38 85 GLU A O 1
ATOM 623 N N . GLU A 1 86 ? -23.272 -12.357 16.479 1.00 92.25 86 GLU A N 1
ATOM 624 C CA . GLU A 1 86 ? -24.097 -12.323 15.265 1.00 92.25 86 GLU A CA 1
ATOM 625 C C . GLU A 1 86 ? -23.419 -11.569 14.099 1.00 92.25 86 GLU A C 1
ATOM 627 O O . GLU A 1 86 ? -24.014 -11.477 13.026 1.00 92.25 86 GLU A O 1
ATOM 632 N N . LEU A 1 87 ? -22.188 -11.061 14.290 1.00 86.94 87 LEU A N 1
ATOM 633 C CA . LEU A 1 87 ? -21.437 -10.209 13.349 1.00 86.94 87 LEU A CA 1
ATOM 634 C C . LEU A 1 87 ? -22.178 -8.913 12.955 1.00 86.94 87 LEU A C 1
ATOM 636 O O . LEU A 1 87 ? -21.889 -8.289 11.935 1.00 86.94 87 LEU A O 1
ATOM 640 N N . ASP A 1 88 ? -23.128 -8.477 13.784 1.00 93.44 88 ASP A N 1
ATOM 641 C CA . ASP A 1 88 ? -23.887 -7.237 13.624 1.00 93.44 88 ASP A CA 1
ATOM 642 C C . ASP A 1 88 ? -23.128 -6.072 14.278 1.00 93.44 88 ASP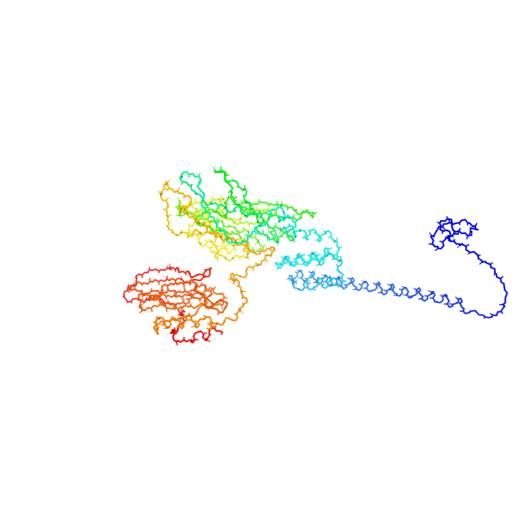 A C 1
ATOM 644 O O . ASP A 1 88 ? -23.464 -5.566 15.357 1.00 93.44 88 ASP A O 1
ATOM 648 N N . TYR A 1 89 ? -22.034 -5.677 13.627 1.00 90.94 89 TYR A N 1
ATOM 649 C CA . TYR A 1 89 ? -21.108 -4.676 14.151 1.00 90.94 89 TYR A CA 1
ATOM 650 C C . TYR A 1 89 ? -21.758 -3.310 14.380 1.00 90.94 89 TYR A C 1
ATOM 652 O O . TYR A 1 89 ? -21.399 -2.610 15.330 1.00 90.94 89 TYR A O 1
ATOM 660 N N . ASP A 1 90 ? -22.736 -2.923 13.563 1.00 93.19 90 ASP A N 1
ATOM 661 C CA . ASP A 1 90 ? -23.428 -1.645 13.714 1.00 93.19 90 ASP A CA 1
ATOM 662 C C . ASP A 1 90 ? -24.238 -1.595 15.008 1.00 93.19 90 ASP A C 1
ATOM 664 O O . ASP A 1 90 ? -24.072 -0.665 15.803 1.00 93.19 90 ASP A O 1
ATOM 668 N N . ASN A 1 91 ? -25.040 -2.625 15.293 1.00 92.19 91 ASN A N 1
ATOM 669 C CA . ASN A 1 91 ? -25.804 -2.674 16.538 1.00 92.19 91 ASN A CA 1
ATOM 670 C C . ASN A 1 91 ? -24.919 -2.930 17.771 1.00 92.19 91 ASN A C 1
ATOM 672 O O . ASN A 1 91 ? -25.236 -2.448 18.874 1.00 92.19 91 ASN A O 1
ATOM 676 N N . ALA A 1 92 ? -23.796 -3.638 17.602 1.00 96.06 92 ALA A N 1
ATOM 677 C CA . ALA A 1 92 ? -22.785 -3.802 18.642 1.00 96.06 92 ALA A CA 1
ATOM 678 C C . ALA A 1 92 ? -22.162 -2.452 19.037 1.00 96.06 92 ALA A C 1
ATOM 680 O O . ALA A 1 92 ? -22.200 -2.092 20.221 1.00 96.06 92 ALA A O 1
ATOM 681 N N . LYS A 1 93 ? -21.691 -1.657 18.058 1.00 96.06 93 LYS A N 1
ATOM 682 C CA . LYS A 1 93 ? -21.150 -0.298 18.274 1.00 96.06 93 LYS A CA 1
ATOM 683 C C . LYS A 1 93 ? -22.124 0.555 19.075 1.00 96.06 93 LYS A C 1
ATOM 685 O O . LYS A 1 93 ? -21.782 1.126 20.113 1.00 96.06 93 LYS A O 1
ATOM 690 N N . ASP A 1 94 ? -23.371 0.571 18.626 1.00 95.88 94 ASP A N 1
ATOM 691 C CA . ASP A 1 94 ? -24.456 1.348 19.210 1.00 95.88 94 ASP A CA 1
ATOM 692 C C . ASP A 1 94 ? -24.713 0.999 20.687 1.00 95.88 94 ASP A C 1
ATOM 694 O O . ASP A 1 94 ? -25.060 1.856 21.509 1.00 95.88 94 ASP A O 1
ATOM 698 N N . SER A 1 95 ? -24.555 -0.277 21.037 1.00 96.62 95 SER A N 1
ATOM 699 C CA . SER A 1 95 ? -24.764 -0.801 22.387 1.00 96.62 95 SER A CA 1
ATOM 700 C C . SER A 1 95 ? -23.562 -0.535 23.302 1.00 96.62 95 SER A C 1
ATOM 702 O O . SER A 1 95 ? -23.757 -0.085 24.437 1.00 96.62 95 SER A O 1
ATOM 704 N N . TYR A 1 96 ? -22.324 -0.693 22.818 1.00 97.94 96 TYR A N 1
ATOM 705 C CA . TYR A 1 96 ? -21.127 -0.320 23.584 1.00 97.94 96 TYR A CA 1
ATOM 706 C C . TYR A 1 96 ? -21.043 1.190 23.837 1.00 97.94 96 TYR A C 1
ATOM 708 O O . TYR A 1 96 ? -20.757 1.609 24.961 1.00 97.94 96 TYR A O 1
ATOM 716 N N . LEU A 1 97 ? -21.386 2.032 22.855 1.00 97.38 97 LEU A N 1
ATOM 717 C CA . LEU A 1 97 ? -21.452 3.488 23.041 1.00 97.38 97 LEU A CA 1
ATOM 718 C C . LEU A 1 97 ? -22.480 3.878 24.117 1.00 97.38 97 LEU A C 1
ATOM 720 O O . LEU A 1 97 ? -22.210 4.736 24.967 1.00 97.38 97 LEU A O 1
ATOM 724 N N . LYS A 1 98 ? -23.640 3.205 24.155 1.00 97.25 98 LYS A N 1
ATOM 725 C CA . LYS A 1 98 ? -24.621 3.367 25.243 1.00 97.25 98 LYS A CA 1
ATOM 726 C C . LYS A 1 98 ? -24.037 2.943 26.590 1.00 97.25 98 LYS A C 1
ATOM 728 O O . LYS A 1 98 ? -24.217 3.677 27.564 1.00 97.25 98 LYS A O 1
ATOM 733 N N . ALA A 1 99 ? -23.303 1.831 26.663 1.00 97.50 99 ALA A N 1
ATOM 734 C CA . ALA A 1 99 ? -22.630 1.401 27.890 1.00 97.50 99 ALA A CA 1
ATOM 735 C C . ALA A 1 99 ? -21.621 2.454 28.394 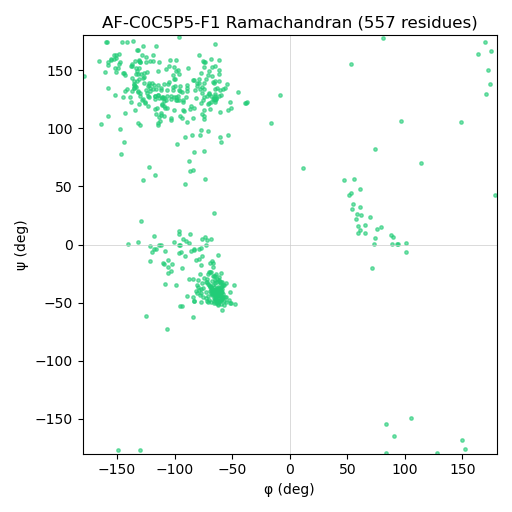1.00 97.50 99 ALA A C 1
ATOM 737 O O . ALA A 1 99 ? -21.676 2.838 29.565 1.00 97.50 99 ALA A O 1
ATOM 738 N N . ILE A 1 100 ? -20.796 3.022 27.504 1.00 97.19 100 ILE A N 1
ATOM 739 C CA . ILE A 1 100 ? -19.859 4.118 27.822 1.00 97.19 100 ILE A CA 1
ATOM 740 C C . ILE A 1 100 ? -20.596 5.348 28.362 1.00 97.19 100 ILE A C 1
ATOM 742 O O . ILE A 1 100 ? -20.153 5.971 29.328 1.00 97.19 100 ILE A O 1
ATOM 746 N N . SER A 1 101 ? -21.747 5.697 27.780 1.00 96.62 101 SER A N 1
ATOM 747 C CA . SER A 1 101 ? -22.547 6.835 28.253 1.00 96.62 101 SER A CA 1
ATOM 748 C C . SER A 1 101 ? -23.107 6.639 29.674 1.00 96.62 101 SER A C 1
ATOM 750 O O . SER A 1 101 ? -23.334 7.615 30.395 1.00 96.62 101 SER A O 1
ATOM 752 N N . ILE A 1 102 ? -23.314 5.383 30.094 1.00 95.94 102 ILE A N 1
ATOM 753 C CA . ILE A 1 102 ? -23.823 5.018 31.424 1.00 95.94 102 ILE A CA 1
ATOM 754 C C . ILE A 1 102 ? -22.685 4.995 32.452 1.00 95.94 102 ILE A C 1
ATOM 756 O O . ILE A 1 102 ? -22.827 5.591 33.530 1.00 95.94 102 ILE A O 1
ATOM 760 N N . ASP A 1 103 ? -21.576 4.323 32.124 1.00 94.69 103 ASP A N 1
ATOM 761 C CA . ASP A 1 103 ? -20.364 4.250 32.945 1.00 94.69 103 ASP A CA 1
ATOM 762 C C . ASP A 1 103 ? -19.085 4.236 32.091 1.00 94.69 103 ASP A C 1
ATOM 764 O O . ASP A 1 103 ? -18.522 3.193 31.764 1.00 94.69 103 ASP A O 1
ATOM 768 N N . GLY A 1 104 ? -18.578 5.429 31.781 1.00 94.81 104 GLY A N 1
ATOM 769 C CA . GLY A 1 104 ? -17.374 5.598 30.969 1.00 94.81 104 GLY A CA 1
ATOM 770 C C . GLY A 1 104 ? -16.061 5.206 31.655 1.00 94.81 104 GLY A C 1
ATOM 771 O O . GLY A 1 104 ? -15.012 5.429 31.056 1.00 94.81 104 GLY A O 1
ATOM 772 N N . LYS A 1 105 ? -16.085 4.680 32.890 1.00 95.88 105 LYS A N 1
ATOM 773 C CA . LYS A 1 105 ? -14.883 4.201 33.599 1.00 95.88 105 LYS A CA 1
ATOM 774 C C . LYS A 1 105 ? -14.573 2.724 33.363 1.00 95.88 105 LYS A C 1
ATOM 776 O O . LYS A 1 105 ? -13.515 2.274 33.793 1.00 95.88 105 LYS A O 1
ATOM 781 N N . GLN A 1 106 ? -15.482 1.988 32.733 1.00 95.19 106 GLN A N 1
ATOM 782 C CA . GLN A 1 106 ? -15.274 0.581 32.405 1.00 95.19 106 GLN A CA 1
ATOM 783 C C . GLN A 1 106 ? -14.430 0.468 31.139 1.00 95.19 106 GLN A C 1
ATOM 785 O O . GLN A 1 106 ? -14.655 1.207 30.185 1.00 95.19 106 GLN A O 1
ATOM 790 N N . GLU A 1 107 ? -13.451 -0.432 31.145 1.00 96.00 107 GLU A N 1
ATOM 791 C CA . GLU A 1 107 ? -12.488 -0.558 30.046 1.00 96.00 107 GLU A CA 1
ATOM 792 C C . GLU A 1 107 ? -13.038 -1.322 28.840 1.00 96.00 107 GLU A C 1
ATOM 794 O O . GLU A 1 107 ? -12.811 -0.921 27.701 1.00 96.00 107 GLU A O 1
ATOM 799 N N . GLU A 1 108 ? -13.809 -2.376 29.104 1.00 95.56 108 GLU A N 1
ATOM 800 C CA . GLU A 1 108 ? -14.288 -3.340 28.113 1.00 95.56 108 GLU A CA 1
ATOM 801 C C . GLU A 1 108 ? -15.006 -2.695 26.915 1.00 95.56 108 GLU A C 1
ATOM 803 O O . GLU A 1 108 ? -14.606 -2.987 25.790 1.00 95.56 108 GLU A O 1
ATOM 808 N N . PRO A 1 109 ? -15.957 -1.751 27.079 1.00 97.75 109 PRO A N 1
ATOM 809 C CA . PRO A 1 109 ? -16.616 -1.137 25.927 1.00 97.75 109 PRO A CA 1
ATOM 810 C C . PRO A 1 109 ? -15.675 -0.391 24.973 1.00 97.75 109 PRO A C 1
ATOM 812 O O . PRO A 1 109 ? -15.939 -0.351 23.777 1.00 97.75 109 PRO A O 1
ATOM 815 N N . TYR A 1 110 ? -14.589 0.211 25.474 1.00 98.00 110 TYR A N 1
ATOM 816 C CA . TYR A 1 110 ? -13.617 0.896 24.612 1.00 98.00 110 TYR A CA 1
ATOM 817 C C . TYR A 1 110 ? -12.778 -0.105 23.822 1.00 98.00 110 TYR A C 1
ATOM 819 O O . TYR A 1 110 ? -12.535 0.110 22.641 1.00 98.00 110 TYR A O 1
ATOM 827 N N . ILE A 1 111 ? -12.362 -1.196 24.475 1.00 94.81 111 ILE A N 1
ATOM 828 C CA . ILE A 1 111 ? -11.582 -2.268 23.847 1.00 94.81 111 ILE A CA 1
ATOM 829 C C . ILE A 1 111 ? -12.415 -2.949 22.759 1.00 94.81 111 ILE A C 1
ATOM 831 O O . ILE A 1 111 ? -11.931 -3.134 21.649 1.00 94.81 111 ILE A O 1
ATOM 835 N N . GLN A 1 112 ? -13.678 -3.269 23.046 1.00 95.69 112 GLN A N 1
ATOM 836 C CA . GLN A 1 112 ? -14.550 -3.918 22.068 1.00 95.69 112 GLN A CA 1
ATOM 837 C C . GLN A 1 112 ? -14.910 -2.992 20.903 1.00 95.69 112 GLN A C 1
ATOM 839 O O . GLN A 1 112 ? -14.959 -3.445 19.767 1.00 95.69 112 GLN A O 1
ATOM 844 N N . LEU A 1 113 ? -15.108 -1.689 21.141 1.00 96.56 113 LEU A N 1
ATOM 845 C CA . LEU A 1 113 ? -15.287 -0.733 20.044 1.00 96.56 113 LEU A CA 1
ATOM 846 C C . LEU A 1 113 ? -14.046 -0.628 19.161 1.00 96.56 113 LEU A C 1
ATOM 848 O O . LEU A 1 113 ? -14.197 -0.604 17.947 1.00 96.56 113 LEU A O 1
ATOM 852 N N . ALA A 1 114 ? -12.847 -0.588 19.749 1.00 93.75 114 ALA A N 1
ATOM 853 C CA . ALA A 1 114 ? -11.604 -0.605 18.981 1.00 93.75 114 ALA A CA 1
ATOM 854 C C . ALA A 1 114 ? -11.518 -1.862 18.108 1.00 93.75 114 ALA A C 1
ATOM 856 O O . ALA A 1 114 ? -11.295 -1.742 16.912 1.00 93.75 114 ALA A O 1
ATOM 857 N N . ARG A 1 115 ? -11.852 -3.028 18.675 1.00 90.94 115 ARG A N 1
ATOM 858 C CA . ARG A 1 115 ? -11.912 -4.296 17.940 1.00 90.94 115 ARG A CA 1
ATOM 859 C C . ARG A 1 115 ? -12.927 -4.293 16.800 1.00 90.94 115 ARG A C 1
ATOM 861 O O . ARG A 1 115 ? -12.675 -4.864 15.746 1.00 90.94 115 ARG A O 1
ATOM 868 N N . ILE A 1 116 ? -14.093 -3.677 16.999 1.00 91.12 116 ILE A N 1
ATOM 869 C CA . ILE A 1 116 ? -15.062 -3.522 15.909 1.00 91.12 116 ILE A CA 1
ATOM 870 C C . ILE A 1 116 ? -14.467 -2.648 14.814 1.00 91.12 116 ILE A C 1
ATOM 872 O O . ILE A 1 116 ? -14.546 -3.022 13.653 1.00 91.12 116 ILE A O 1
ATOM 876 N N . TYR A 1 117 ? -13.879 -1.512 15.182 1.00 90.00 117 TYR A N 1
ATOM 877 C CA . TYR A 1 117 ? -13.273 -0.608 14.218 1.00 90.00 117 TYR A CA 1
ATOM 878 C C . TYR A 1 117 ? -12.124 -1.268 13.451 1.00 90.00 117 TYR A C 1
ATOM 880 O O . TYR A 1 117 ? -12.068 -1.096 12.245 1.00 90.00 117 TYR A O 1
ATOM 888 N N . GLU A 1 118 ? -11.294 -2.089 14.094 1.00 84.56 118 GLU A N 1
ATOM 889 C CA . GLU A 1 118 ? -10.289 -2.938 13.433 1.00 84.56 118 GLU A CA 1
ATOM 890 C C . GLU A 1 118 ? -10.946 -3.868 12.401 1.00 84.56 118 GLU A C 1
ATOM 892 O O . GLU A 1 118 ? -10.609 -3.827 11.222 1.00 84.56 118 GLU A O 1
ATOM 897 N N . LYS A 1 119 ? -11.977 -4.624 12.803 1.00 82.06 119 LYS A N 1
ATOM 898 C CA . LYS A 1 119 ? -12.699 -5.551 11.910 1.00 82.06 119 LYS A CA 1
ATOM 899 C C . LYS A 1 119 ? -13.468 -4.877 10.778 1.00 82.06 119 LYS A C 1
ATOM 901 O O . LYS A 1 119 ? -13.728 -5.508 9.761 1.00 82.06 119 LYS A O 1
ATOM 906 N N . THR A 1 120 ? -13.890 -3.631 10.966 1.00 80.31 120 THR A N 1
ATOM 907 C CA . THR A 1 120 ? -14.564 -2.843 9.928 1.00 80.31 120 THR A CA 1
ATOM 908 C C . THR A 1 120 ? -13.609 -1.935 9.175 1.00 80.31 120 THR A C 1
ATOM 910 O O . THR A 1 120 ? -14.081 -1.100 8.410 1.00 80.31 120 THR A O 1
ATOM 913 N N . ASN A 1 121 ? -12.300 -2.086 9.389 1.00 75.19 121 ASN A N 1
ATOM 914 C CA . ASN A 1 121 ? -11.281 -1.330 8.691 1.00 75.19 121 ASN A CA 1
ATOM 915 C C . ASN A 1 121 ? -11.367 0.200 8.908 1.00 75.19 121 ASN A C 1
ATOM 917 O O . ASN A 1 121 ? -11.373 1.010 7.986 1.00 75.19 121 ASN A O 1
ATOM 921 N N . GLU A 1 122 ? -11.502 0.604 10.170 1.00 82.88 122 GLU A N 1
ATOM 922 C CA . GLU A 1 122 ? -11.631 1.997 10.615 1.00 82.88 122 GLU A CA 1
ATOM 923 C C . GLU A 1 122 ? -10.595 2.337 11.717 1.00 82.88 122 GLU A C 1
ATOM 925 O O . GLU A 1 122 ? -10.969 2.780 12.812 1.00 82.88 122 GLU A O 1
ATOM 930 N N . PRO A 1 123 ? -9.284 2.142 11.481 1.00 83.81 123 PRO A N 1
ATOM 931 C CA . PRO A 1 123 ? -8.242 2.232 12.513 1.00 83.81 123 PRO A CA 1
ATOM 932 C C . PRO A 1 123 ? -8.131 3.619 13.164 1.00 83.81 123 PRO A C 1
ATOM 934 O O . PRO A 1 123 ? -7.818 3.723 14.349 1.00 83.81 123 PRO A O 1
ATOM 937 N N . GLU A 1 124 ? -8.491 4.699 12.469 1.00 86.06 124 GLU A N 1
ATOM 938 C CA . GLU A 1 124 ? -8.566 6.033 13.077 1.00 86.06 124 GLU A CA 1
ATOM 939 C C . GLU A 1 124 ? -9.665 6.145 14.142 1.00 86.06 124 GLU A C 1
ATOM 941 O O . GLU A 1 124 ? -9.485 6.759 15.203 1.00 86.06 124 GLU A O 1
ATOM 946 N N . LYS A 1 125 ? -10.804 5.481 13.925 1.00 91.00 125 LYS A N 1
ATOM 947 C CA . LYS A 1 125 ? -11.857 5.404 14.943 1.00 91.00 125 LYS A CA 1
ATOM 948 C C . LYS A 1 125 ? -11.434 4.505 16.103 1.00 91.00 125 LYS A C 1
ATOM 950 O O . LYS A 1 125 ? -11.759 4.829 17.251 1.00 91.00 125 LYS A O 1
ATOM 955 N N . ALA A 1 126 ? -10.670 3.441 15.835 1.00 92.81 126 ALA A N 1
ATOM 956 C CA . ALA A 1 126 ? -10.037 2.625 16.872 1.00 92.81 126 ALA A CA 1
ATOM 957 C C . ALA A 1 126 ? -9.073 3.469 17.727 1.00 92.81 126 ALA A C 1
ATOM 959 O O . ALA A 1 126 ? -9.195 3.510 18.957 1.00 92.81 126 ALA A O 1
ATOM 960 N N . ARG A 1 127 ? -8.195 4.254 17.094 1.00 92.69 127 ARG A N 1
ATOM 961 C CA . ARG A 1 127 ? -7.281 5.188 17.765 1.00 92.69 127 ARG A CA 1
ATOM 962 C C . ARG A 1 127 ? -8.026 6.171 18.665 1.00 92.69 127 ARG A C 1
ATOM 964 O O . ARG A 1 127 ? -7.684 6.317 19.844 1.00 92.69 127 ARG A O 1
ATOM 971 N N . GLU A 1 128 ? -9.069 6.824 18.158 1.00 95.56 128 GLU A N 1
ATOM 972 C CA . GLU A 1 128 ? -9.817 7.828 18.922 1.00 95.56 128 GLU A CA 1
ATOM 973 C C . GLU A 1 128 ? -10.621 7.225 20.086 1.00 95.56 128 GLU A C 1
ATOM 975 O O . GLU A 1 128 ? -10.634 7.795 21.187 1.00 95.56 128 GLU A O 1
ATOM 980 N N . ILE A 1 129 ? -11.240 6.049 19.914 1.00 97.62 129 ILE A N 1
ATOM 981 C CA . ILE A 1 129 ? -11.961 5.404 21.021 1.00 97.62 129 ILE A CA 1
ATOM 982 C C . ILE A 1 129 ? -11.001 4.901 22.105 1.00 97.62 129 ILE A C 1
ATOM 984 O O . ILE A 1 129 ? -11.287 5.057 23.298 1.00 97.62 129 ILE A O 1
ATOM 988 N N . LEU A 1 130 ? -9.824 4.391 21.725 1.00 96.38 130 LEU A N 1
ATOM 989 C CA . LEU A 1 130 ? -8.774 3.991 22.663 1.00 96.38 130 LEU A CA 1
ATOM 990 C C . LEU A 1 130 ? -8.224 5.201 23.427 1.00 96.38 130 LEU A C 1
ATOM 992 O O . LEU A 1 130 ? -8.144 5.169 24.657 1.00 96.38 130 LEU A O 1
ATOM 996 N N . LYS A 1 131 ? -7.950 6.318 22.746 1.00 96.81 131 LYS A N 1
ATOM 997 C CA . LYS A 1 131 ? -7.551 7.595 23.366 1.00 96.81 131 LYS A CA 1
ATOM 998 C C . LYS A 1 131 ? -8.567 8.079 24.396 1.00 96.81 131 LYS A C 1
ATOM 1000 O O . LYS A 1 131 ? -8.205 8.482 25.510 1.00 96.81 131 LYS A O 1
ATOM 1005 N N . GLN A 1 132 ? -9.855 8.019 24.052 1.00 97.62 132 GLN A N 1
ATOM 1006 C CA . GLN A 1 132 ? -10.938 8.335 24.979 1.00 97.62 132 GLN A CA 1
ATOM 1007 C C . GLN A 1 132 ? -10.934 7.380 26.182 1.00 97.62 132 GLN A C 1
ATOM 1009 O O . GLN A 1 132 ? -11.064 7.832 27.325 1.00 97.62 132 GLN A O 1
ATOM 1014 N N . GLY A 1 133 ? -10.740 6.083 25.941 1.00 97.56 133 GLY A N 1
ATOM 1015 C CA . GLY A 1 133 ? -10.621 5.061 26.975 1.00 97.56 133 GLY A CA 1
ATOM 1016 C C . GLY A 1 133 ? -9.466 5.331 27.941 1.00 97.56 133 GLY A C 1
ATOM 1017 O O . GLY A 1 133 ? -9.680 5.327 29.156 1.00 97.56 133 GLY A O 1
ATOM 1018 N N . VAL A 1 134 ? -8.271 5.673 27.443 1.00 96.81 134 VAL A N 1
ATOM 1019 C CA . VAL A 1 134 ? -7.112 6.053 28.275 1.00 96.81 134 VAL A CA 1
ATOM 1020 C C . VAL A 1 134 ? -7.465 7.235 29.175 1.00 96.81 134 VAL A C 1
ATOM 1022 O O . VAL A 1 134 ? -7.249 7.182 30.388 1.00 96.81 134 VAL A O 1
ATOM 1025 N N . LYS A 1 135 ? -8.062 8.287 28.604 1.00 97.44 135 LYS A N 1
ATOM 1026 C CA . LYS A 1 135 ? -8.440 9.501 29.340 1.00 97.44 135 LYS A CA 1
ATOM 1027 C C . LYS A 1 135 ? -9.480 9.235 30.433 1.00 97.44 135 LYS A C 1
ATOM 1029 O O . LYS A 1 135 ? -9.404 9.839 31.504 1.00 97.44 135 LYS A O 1
ATOM 1034 N N . ASN A 1 136 ? -10.458 8.373 30.165 1.00 97.19 136 ASN A N 1
ATOM 1035 C CA . ASN A 1 136 ? -11.599 8.167 31.058 1.00 97.19 136 ASN A CA 1
ATOM 1036 C C . ASN A 1 136 ? -11.349 7.105 32.137 1.00 97.19 136 ASN A C 1
ATOM 1038 O O . ASN A 1 136 ? -11.915 7.202 33.230 1.00 97.19 136 ASN A O 1
ATOM 1042 N N . THR A 1 137 ? -10.506 6.112 31.847 1.00 96.31 137 THR A N 1
ATOM 1043 C CA . THR A 1 137 ? -10.283 4.950 32.722 1.00 96.31 137 THR A CA 1
ATOM 1044 C C . THR A 1 137 ? -8.914 4.968 33.404 1.00 96.31 137 THR A C 1
ATOM 1046 O O . THR A 1 137 ? -8.795 4.517 34.542 1.00 96.31 137 THR A O 1
ATOM 1049 N N . GLY A 1 138 ? -7.877 5.492 32.739 1.00 93.00 138 GLY A N 1
ATOM 1050 C CA . GLY A 1 138 ? -6.483 5.297 33.145 1.00 93.00 138 GLY A CA 1
ATOM 1051 C C . GLY A 1 138 ? -6.003 3.841 33.044 1.00 93.00 138 GLY A C 1
ATOM 1052 O O . GLY A 1 138 ? -4.997 3.505 33.669 1.00 93.00 138 GLY A O 1
ATOM 1053 N N . SER A 1 139 ? -6.719 2.975 32.312 1.00 94.31 139 SER A N 1
ATOM 1054 C CA . SER A 1 139 ? -6.376 1.557 32.157 1.00 94.31 139 SER A CA 1
ATOM 1055 C C . SER A 1 139 ? -5.054 1.392 31.408 1.00 94.31 139 SER A C 1
ATOM 1057 O O . SER A 1 139 ? -4.856 1.952 30.327 1.00 94.31 139 SER A O 1
ATOM 1059 N N . ALA A 1 140 ? -4.151 0.595 31.985 1.00 91.94 140 ALA A N 1
ATOM 1060 C CA . ALA A 1 140 ? -2.900 0.217 31.337 1.00 91.94 140 ALA A CA 1
ATOM 1061 C C . ALA A 1 140 ? -3.151 -0.640 30.088 1.00 91.94 140 ALA A C 1
ATOM 1063 O O . ALA A 1 140 ? -2.431 -0.495 29.112 1.00 91.94 140 ALA A O 1
ATOM 1064 N N . VAL A 1 141 ? -4.204 -1.464 30.089 1.00 91.06 141 VAL A N 1
ATOM 1065 C CA . VAL A 1 141 ? -4.566 -2.318 28.947 1.00 91.06 141 VAL A CA 1
ATOM 1066 C C . VAL A 1 141 ? -4.937 -1.463 27.737 1.00 91.06 141 VAL A C 1
ATOM 1068 O O . VAL A 1 141 ? -4.364 -1.630 26.665 1.00 91.06 141 VAL A O 1
ATOM 1071 N N . ILE A 1 142 ? -5.828 -0.480 27.922 1.00 94.31 142 ILE A N 1
ATOM 1072 C CA . ILE A 1 142 ? -6.210 0.441 26.840 1.00 94.31 142 ILE A CA 1
ATOM 1073 C C . ILE A 1 142 ? -5.004 1.261 26.386 1.00 94.31 142 ILE A C 1
ATOM 1075 O O . ILE A 1 142 ? -4.822 1.472 25.193 1.00 94.31 142 ILE A O 1
ATOM 1079 N N . LYS A 1 143 ? -4.163 1.711 27.328 1.00 93.38 143 LYS A N 1
ATOM 1080 C CA . LYS A 1 143 ? -2.952 2.461 26.990 1.00 93.38 143 LYS A CA 1
ATOM 1081 C C . LYS A 1 143 ? -2.016 1.641 26.103 1.00 93.38 143 LYS A C 1
ATOM 1083 O O . LYS A 1 143 ? -1.504 2.187 25.139 1.00 93.38 143 LYS A O 1
ATOM 1088 N N . ASN A 1 144 ? -1.827 0.362 26.411 1.00 90.75 144 ASN A N 1
ATOM 1089 C CA . ASN A 1 144 ? -0.977 -0.522 25.624 1.00 90.75 144 ASN A CA 1
ATOM 1090 C C . ASN A 1 144 ? -1.507 -0.672 24.193 1.00 90.75 144 ASN A C 1
ATOM 1092 O O . ASN A 1 144 ? -0.729 -0.492 23.264 1.00 90.75 144 ASN A O 1
ATOM 1096 N N . LYS A 1 145 ? -2.815 -0.916 24.010 1.00 91.12 145 LYS A N 1
ATOM 1097 C CA . LYS A 1 145 ? -3.429 -0.956 22.670 1.00 91.12 145 LYS A CA 1
ATOM 1098 C C . LYS A 1 145 ? -3.281 0.385 21.945 1.00 91.12 145 LYS A C 1
ATOM 1100 O O . LYS A 1 145 ? -2.809 0.424 20.820 1.00 91.12 145 LYS A O 1
ATOM 1105 N N . TYR A 1 146 ? -3.586 1.497 22.618 1.00 93.56 146 TYR A N 1
ATOM 1106 C CA . TYR A 1 146 ? -3.436 2.847 22.059 1.00 93.56 146 TYR A CA 1
ATOM 1107 C C . TYR A 1 146 ? -2.003 3.153 21.601 1.00 93.56 146 TYR A C 1
ATOM 1109 O O . TYR A 1 146 ? -1.822 3.839 20.603 1.00 93.56 146 TYR A O 1
ATOM 1117 N N . SER A 1 147 ? -0.991 2.639 22.307 1.00 93.56 147 SER A N 1
ATOM 1118 C CA . SER A 1 147 ? 0.413 2.865 21.962 1.00 93.56 147 SER A CA 1
ATOM 1119 C C . SER A 1 147 ? 0.825 2.275 20.616 1.00 93.56 147 SER A C 1
ATOM 1121 O O . SER A 1 147 ? 1.749 2.818 20.026 1.00 93.56 147 SER A O 1
ATOM 1123 N N . LEU A 1 148 ? 0.159 1.228 20.114 1.00 93.25 148 LEU A N 1
ATOM 1124 C CA . LEU A 1 148 ? 0.395 0.733 18.753 1.00 93.25 148 LEU A CA 1
ATOM 1125 C C . LEU A 1 148 ? -0.018 1.797 17.717 1.00 93.25 148 LEU A C 1
ATOM 1127 O O . LEU A 1 148 ? 0.771 2.172 16.856 1.00 93.25 148 LEU A O 1
ATOM 1131 N N . TYR A 1 149 ? -1.209 2.379 17.896 1.00 92.44 149 TYR A N 1
ATOM 1132 C CA . TYR A 1 149 ? -1.807 3.397 17.018 1.00 92.44 149 TYR A CA 1
ATOM 1133 C C . TYR A 1 149 ? -1.100 4.752 16.999 1.00 92.44 149 TYR A C 1
ATOM 1135 O O . TYR A 1 149 ? -1.394 5.590 16.150 1.00 92.44 149 TYR A O 1
ATOM 1143 N N . THR A 1 150 ? -0.210 5.006 17.954 1.00 93.00 150 THR A N 1
ATOM 1144 C CA . THR A 1 150 ? 0.605 6.224 17.980 1.00 93.00 150 THR A CA 1
ATOM 1145 C C . THR A 1 150 ? 2.081 5.942 17.769 1.00 93.00 150 THR A C 1
ATOM 1147 O O . THR A 1 150 ? 2.870 6.881 17.757 1.00 93.00 150 THR A O 1
ATOM 1150 N N . TYR A 1 151 ? 2.478 4.678 17.596 1.00 96.06 151 TYR A N 1
ATOM 1151 C CA . TYR A 1 151 ? 3.885 4.298 17.571 1.00 96.06 151 TYR A CA 1
ATOM 1152 C C . TYR A 1 151 ? 4.639 4.949 16.410 1.00 96.06 151 TYR A C 1
ATOM 1154 O O . TYR A 1 151 ? 5.742 5.463 16.594 1.00 96.06 151 TYR A O 1
ATOM 1162 N N . VAL A 1 152 ? 4.019 4.999 15.230 1.00 94.75 152 VAL A N 1
ATOM 1163 C CA . VAL A 1 152 ? 4.615 5.653 14.061 1.00 94.75 152 VAL A CA 1
ATOM 1164 C C . VAL A 1 152 ? 4.831 7.145 14.323 1.00 94.75 152 VAL A C 1
ATOM 1166 O O . VAL A 1 152 ? 5.954 7.632 14.203 1.00 94.75 152 VAL A O 1
ATOM 1169 N N . ASP A 1 153 ? 3.787 7.850 14.762 1.00 91.50 153 ASP A N 1
ATOM 1170 C CA . ASP A 1 153 ? 3.815 9.300 14.992 1.00 91.50 153 ASP A CA 1
ATOM 1171 C C . ASP A 1 153 ? 4.726 9.710 16.164 1.00 91.50 153 ASP A C 1
ATOM 1173 O O . ASP A 1 153 ? 5.409 10.735 16.113 1.00 91.50 153 ASP A O 1
ATOM 1177 N N . GLU A 1 154 ? 4.720 8.938 17.254 1.00 94.62 154 GLU A N 1
ATOM 1178 C CA . GLU A 1 154 ? 5.395 9.287 18.509 1.00 94.62 154 GLU A CA 1
ATOM 1179 C C . GLU A 1 154 ? 6.819 8.722 18.614 1.00 94.62 154 GLU A C 1
ATOM 1181 O O . GLU A 1 154 ? 7.605 9.236 19.416 1.00 94.62 154 GLU A O 1
ATOM 1186 N N . VAL A 1 155 ? 7.159 7.685 17.837 1.00 96.44 155 VAL A N 1
ATOM 1187 C CA . VAL A 1 155 ? 8.455 6.988 17.917 1.00 96.44 155 VAL A CA 1
ATOM 1188 C C . VAL A 1 155 ? 9.164 6.952 16.567 1.00 96.44 155 VAL A C 1
ATOM 1190 O O . VAL A 1 155 ? 10.245 7.531 16.452 1.00 96.44 155 VAL A O 1
ATOM 1193 N N . LEU A 1 156 ? 8.573 6.322 15.546 1.00 97.31 156 LEU A N 1
ATOM 1194 C CA . LEU A 1 156 ? 9.291 6.041 14.296 1.00 97.31 156 LEU A CA 1
ATOM 1195 C C . LEU A 1 156 ? 9.573 7.297 13.471 1.00 97.31 156 LEU A C 1
ATOM 1197 O O . LEU A 1 156 ? 10.716 7.504 13.077 1.00 97.31 156 LEU A O 1
ATOM 1201 N N . ILE A 1 157 ? 8.586 8.171 13.252 1.00 95.44 157 ILE A N 1
ATOM 1202 C CA . ILE A 1 157 ? 8.786 9.423 12.503 1.00 95.44 157 ILE A CA 1
ATOM 1203 C C . ILE A 1 157 ? 9.820 10.331 13.196 1.00 95.44 157 ILE A C 1
ATOM 1205 O O . ILE A 1 157 ? 10.726 10.819 12.517 1.00 95.44 157 ILE A O 1
ATOM 1209 N N . PRO A 1 158 ? 9.770 10.561 14.525 1.00 97.19 158 PRO A N 1
ATOM 1210 C CA . PRO A 1 158 ? 10.817 11.316 15.216 1.00 97.19 158 PRO A CA 1
ATOM 1211 C C . PRO A 1 158 ? 12.227 10.719 15.106 1.00 97.19 158 PRO A C 1
ATOM 1213 O O . PRO A 1 158 ? 13.201 11.473 15.133 1.00 97.19 158 PRO A O 1
ATOM 1216 N N . GLU A 1 159 ? 12.352 9.391 15.032 1.00 97.00 159 GLU A N 1
ATOM 1217 C CA . GLU A 1 159 ? 13.643 8.697 14.972 1.00 97.00 159 GLU A CA 1
ATOM 1218 C C . GLU A 1 159 ? 14.210 8.619 13.549 1.00 97.00 159 GLU A C 1
ATOM 1220 O O . GLU A 1 159 ? 15.399 8.870 13.337 1.00 97.00 159 GLU A O 1
ATOM 1225 N N . LEU A 1 160 ? 13.360 8.275 12.585 1.00 95.31 160 LEU A N 1
ATOM 1226 C CA . LEU A 1 160 ? 13.751 7.903 11.227 1.00 95.31 160 LEU A CA 1
ATOM 1227 C C . LEU A 1 160 ? 13.459 8.998 10.199 1.00 95.31 160 LEU A C 1
ATOM 1229 O O . LEU A 1 160 ? 14.071 9.004 9.135 1.00 95.31 160 LEU A O 1
ATOM 1233 N N . GLY A 1 161 ? 12.567 9.934 10.521 1.00 95.38 161 GLY A N 1
ATOM 1234 C CA . GLY A 1 161 ? 11.979 10.851 9.554 1.00 95.38 161 GLY A CA 1
ATOM 1235 C C . GLY A 1 161 ? 10.792 10.231 8.816 1.00 95.38 161 GLY A C 1
ATOM 1236 O O . GLY A 1 161 ? 10.391 9.093 9.069 1.00 95.38 161 GLY A O 1
ATOM 1237 N N . GLN A 1 162 ? 10.221 11.014 7.907 1.00 94.19 162 GLN A N 1
ATOM 1238 C CA . GLN A 1 162 ? 9.112 10.618 7.049 1.00 94.19 162 GLN A CA 1
ATOM 1239 C C . GLN A 1 162 ? 9.412 11.075 5.625 1.00 94.19 162 GLN A C 1
ATOM 1241 O O . GLN A 1 162 ? 9.859 12.208 5.423 1.00 94.19 162 GLN A O 1
ATOM 1246 N N . CYS A 1 163 ? 9.147 10.201 4.664 1.00 91.88 163 CYS A N 1
ATOM 1247 C CA . CYS A 1 163 ? 9.243 10.520 3.251 1.00 91.88 163 CYS A CA 1
ATOM 1248 C C . CYS A 1 163 ? 8.120 11.465 2.817 1.00 91.88 163 CYS A C 1
ATOM 1250 O O . CYS A 1 163 ? 6.988 11.382 3.300 1.00 91.88 163 CYS A O 1
ATOM 1252 N N . SER A 1 164 ? 8.428 12.345 1.870 1.00 87.44 164 SER A N 1
ATOM 1253 C CA . SER A 1 164 ? 7.437 13.201 1.220 1.00 87.44 164 SER A CA 1
ATOM 1254 C C . SER A 1 164 ? 7.069 12.634 -0.155 1.00 87.44 164 SER A C 1
ATOM 1256 O O . SER A 1 164 ? 7.969 12.287 -0.914 1.00 87.44 164 SER A O 1
ATOM 1258 N N . PRO A 1 165 ? 5.776 12.536 -0.513 1.00 86.19 165 PRO A N 1
ATOM 1259 C CA . PRO A 1 165 ? 5.393 12.250 -1.888 1.00 86.19 165 PRO A CA 1
ATOM 1260 C C . PRO A 1 165 ? 5.615 13.488 -2.770 1.00 86.19 165 PRO A C 1
ATOM 1262 O O . PRO A 1 165 ? 5.596 14.628 -2.290 1.00 86.19 165 PRO A O 1
ATOM 1265 N N . GLY A 1 166 ? 5.773 13.277 -4.072 1.00 81.12 166 GLY A N 1
ATOM 1266 C CA . GLY A 1 166 ? 5.869 14.343 -5.060 1.00 81.12 166 GLY A CA 1
ATOM 1267 C C . GLY A 1 166 ? 6.732 13.983 -6.260 1.00 81.12 166 GLY A C 1
ATOM 1268 O O . GLY A 1 166 ? 7.120 12.836 -6.464 1.00 81.12 166 GLY A O 1
ATOM 1269 N N . THR A 1 167 ? 7.041 15.004 -7.055 1.00 90.75 167 THR A N 1
ATOM 1270 C CA . THR A 1 167 ? 7.907 14.869 -8.226 1.00 90.75 167 THR A CA 1
ATOM 1271 C C . THR A 1 167 ? 9.351 15.186 -7.868 1.00 90.75 167 THR A C 1
ATOM 1273 O O . THR A 1 167 ? 9.661 16.234 -7.291 1.00 90.75 167 THR A O 1
ATOM 1276 N N . TYR A 1 168 ? 10.243 14.302 -8.284 1.00 92.81 168 TYR A N 1
ATOM 1277 C CA . TYR A 1 168 ? 11.680 14.393 -8.119 1.00 92.81 168 TYR A CA 1
ATOM 1278 C C . TYR A 1 168 ? 12.344 14.353 -9.488 1.00 92.81 168 TYR A C 1
ATOM 1280 O O . TYR A 1 168 ? 11.781 13.879 -10.468 1.00 92.81 168 TYR A O 1
ATOM 1288 N N . MET A 1 169 ? 13.561 14.874 -9.561 1.00 93.94 169 MET A N 1
ATOM 1289 C CA . MET A 1 169 ? 14.366 14.796 -10.770 1.00 93.94 169 MET A CA 1
ATOM 1290 C C . MET A 1 169 ? 15.748 14.312 -10.387 1.00 93.94 169 MET A C 1
ATOM 1292 O O . MET A 1 169 ? 16.360 14.835 -9.451 1.00 93.94 169 MET A O 1
ATOM 1296 N N . THR A 1 170 ? 16.225 13.324 -11.130 1.00 93.19 170 THR A N 1
ATOM 1297 C CA . THR A 1 170 ? 17.560 12.768 -10.973 1.00 93.19 170 THR A CA 1
ATOM 1298 C C . THR A 1 170 ? 18.317 12.755 -12.297 1.00 93.19 170 THR A C 1
ATOM 1300 O O . THR A 1 170 ? 17.794 13.058 -13.375 1.00 93.19 170 THR A O 1
ATOM 1303 N N . GLU A 1 171 ? 19.600 12.449 -12.200 1.00 91.50 171 GLU A N 1
ATOM 1304 C CA . GLU A 1 171 ? 20.545 12.404 -13.299 1.00 91.50 171 GLU A CA 1
ATOM 1305 C C . GLU A 1 171 ? 21.368 11.121 -13.242 1.00 91.50 171 GLU A C 1
ATOM 1307 O O . GLU A 1 171 ? 21.382 10.385 -12.253 1.00 91.50 171 GLU A O 1
ATOM 1312 N N . TYR A 1 172 ? 22.074 10.849 -14.332 1.00 91.19 172 TYR A N 1
ATOM 1313 C CA . TYR A 1 172 ? 22.980 9.718 -14.379 1.00 91.19 172 TYR A CA 1
ATOM 1314 C C . TYR A 1 172 ? 24.266 10.048 -13.622 1.00 91.19 172 TYR A C 1
ATOM 1316 O O . TYR A 1 172 ? 24.782 11.166 -13.672 1.00 91.19 172 TYR A O 1
ATOM 1324 N N . ARG A 1 173 ? 24.862 9.032 -13.002 1.00 88.75 173 ARG A N 1
ATOM 1325 C CA . ARG A 1 173 ? 26.225 9.074 -12.480 1.00 88.75 173 ARG A CA 1
ATOM 1326 C C . ARG A 1 173 ? 27.094 8.093 -13.247 1.00 88.75 173 ARG A C 1
ATOM 1328 O O . ARG A 1 173 ? 26.797 6.906 -13.356 1.00 88.75 173 ARG A O 1
ATOM 1335 N N . LYS A 1 174 ? 28.233 8.579 -13.737 1.00 86.56 174 LYS A N 1
ATOM 1336 C CA . LYS A 1 174 ? 29.252 7.724 -14.351 1.00 86.56 174 LYS A CA 1
ATOM 1337 C C . LYS A 1 174 ? 29.944 6.873 -13.281 1.00 86.56 174 LYS A C 1
ATOM 1339 O O . LYS A 1 174 ? 30.569 7.426 -12.377 1.00 86.56 174 LYS A O 1
ATOM 1344 N N . VAL A 1 175 ? 29.871 5.549 -13.414 1.00 85.25 175 VAL A N 1
ATOM 1345 C CA . VAL A 1 175 ? 30.461 4.579 -12.465 1.00 85.25 175 VAL A CA 1
ATOM 1346 C C . VAL A 1 175 ? 31.723 3.917 -13.013 1.00 85.25 175 VAL A C 1
ATOM 1348 O O . VAL A 1 175 ? 32.603 3.505 -12.262 1.00 85.25 175 VAL A O 1
ATOM 1351 N N . SER A 1 176 ? 31.876 3.862 -14.337 1.00 81.88 176 SER A N 1
ATOM 1352 C CA . SER A 1 176 ? 33.095 3.367 -14.974 1.00 81.88 176 SER A CA 1
ATOM 1353 C C . SER A 1 176 ? 33.354 4.061 -16.311 1.00 81.88 176 SER A C 1
ATOM 1355 O O . SER A 1 176 ? 32.635 4.970 -16.723 1.00 81.88 176 SER A O 1
ATOM 1357 N N . THR A 1 177 ? 34.402 3.643 -17.025 1.00 79.19 177 THR A N 1
ATOM 1358 C CA . THR A 1 177 ? 34.633 4.101 -18.402 1.00 79.19 177 THR A CA 1
ATOM 1359 C C . THR A 1 177 ? 33.456 3.766 -19.323 1.00 79.19 177 THR A C 1
ATOM 1361 O O . THR A 1 177 ? 33.185 4.549 -20.228 1.00 79.19 177 THR A O 1
ATOM 1364 N N . TYR A 1 178 ? 32.761 2.653 -19.068 1.00 76.38 178 TYR A N 1
ATOM 1365 C CA . TYR A 1 178 ? 31.744 2.081 -19.956 1.00 76.38 178 TYR A CA 1
ATOM 1366 C C . TYR A 1 178 ? 30.333 2.070 -19.358 1.00 76.38 178 TYR A C 1
ATOM 1368 O O . TYR A 1 178 ? 29.404 1.660 -20.038 1.00 76.38 178 TYR A O 1
ATOM 1376 N N . GLY A 1 179 ? 30.172 2.487 -18.101 1.00 81.31 179 GLY A N 1
ATOM 1377 C CA . GLY A 1 179 ? 28.910 2.384 -17.378 1.00 81.31 179 GLY A CA 1
ATOM 1378 C C . GLY A 1 179 ? 28.544 3.683 -16.681 1.00 81.31 179 GLY A C 1
ATOM 1379 O O . GLY A 1 179 ? 29.396 4.365 -16.098 1.00 81.31 179 GLY A O 1
ATOM 1380 N N . ALA A 1 180 ? 27.258 3.988 -16.727 1.00 86.94 180 ALA A N 1
ATOM 1381 C CA . ALA A 1 180 ? 26.597 4.895 -15.814 1.00 86.94 180 ALA A CA 1
ATOM 1382 C C . ALA A 1 180 ? 25.367 4.195 -15.251 1.00 86.94 180 ALA A C 1
ATOM 1384 O O . ALA A 1 180 ? 24.908 3.197 -15.801 1.00 86.94 180 ALA A O 1
ATOM 1385 N N . ARG A 1 181 ? 24.867 4.744 -14.158 1.00 87.19 181 ARG A N 1
ATOM 1386 C CA . ARG A 1 181 ? 23.607 4.354 -13.541 1.00 87.19 181 ARG A CA 1
ATOM 1387 C C . ARG A 1 181 ? 22.797 5.605 -13.256 1.00 87.19 181 ARG A C 1
ATOM 1389 O O . ARG A 1 181 ? 23.353 6.707 -13.280 1.00 87.19 181 ARG A O 1
ATOM 1396 N N . VAL A 1 182 ? 21.533 5.425 -12.932 1.00 90.62 182 VAL A N 1
ATOM 1397 C CA . VAL A 1 182 ? 20.706 6.492 -12.380 1.00 90.62 182 VAL A CA 1
ATOM 1398 C C . VAL A 1 182 ? 21.117 6.732 -10.929 1.00 90.62 182 VAL A C 1
ATOM 1400 O O . VAL A 1 182 ? 21.452 5.796 -10.204 1.00 90.62 182 VAL A O 1
ATOM 1403 N N . GLU A 1 183 ? 21.196 7.992 -10.513 1.00 91.06 183 GLU A N 1
ATOM 1404 C CA . GLU A 1 183 ? 21.457 8.317 -9.114 1.00 91.06 183 GLU A CA 1
ATOM 1405 C C . GLU A 1 183 ? 20.157 8.241 -8.300 1.00 91.06 183 GLU A C 1
ATOM 1407 O O . GLU A 1 183 ? 19.138 8.808 -8.693 1.00 91.06 183 GLU A O 1
ATOM 1412 N N . SER A 1 184 ? 20.193 7.577 -7.145 1.00 92.25 184 SER A N 1
ATOM 1413 C CA . SER A 1 184 ? 19.044 7.529 -6.237 1.00 92.25 184 SER A CA 1
ATOM 1414 C C . SER A 1 184 ? 18.737 8.894 -5.605 1.00 92.25 184 SER A C 1
ATOM 1416 O O . SER A 1 184 ? 19.622 9.735 -5.407 1.00 92.25 184 SER A O 1
ATOM 1418 N N . ILE A 1 185 ? 17.474 9.111 -5.242 1.00 93.31 185 ILE A N 1
ATOM 1419 C CA . ILE A 1 185 ? 17.035 10.314 -4.527 1.00 93.31 185 ILE A CA 1
ATOM 1420 C C . ILE A 1 185 ? 17.419 10.221 -3.045 1.00 93.31 185 ILE A C 1
ATOM 1422 O O . ILE A 1 185 ? 16.718 9.629 -2.233 1.00 93.31 185 ILE A O 1
ATOM 1426 N N . HIS A 1 186 ? 18.532 10.856 -2.671 1.00 91.00 186 HIS A N 1
ATOM 1427 C CA . HIS A 1 186 ? 19.055 10.825 -1.293 1.00 91.00 186 HIS A CA 1
ATOM 1428 C C . HIS A 1 186 ? 18.415 11.846 -0.341 1.00 91.00 186 HIS A C 1
ATOM 1430 O O . HIS A 1 186 ? 18.770 11.891 0.838 1.00 91.00 186 HIS A O 1
ATOM 1436 N N . SER A 1 187 ? 17.516 12.709 -0.829 1.00 91.56 187 SER A N 1
ATOM 1437 C CA . SER A 1 187 ? 16.818 13.696 0.011 1.00 91.56 187 SER A CA 1
ATOM 1438 C C . SER A 1 187 ? 15.695 13.092 0.848 1.00 91.56 187 SER A C 1
ATOM 1440 O O . SER A 1 187 ? 15.287 13.716 1.824 1.00 91.56 187 SER A O 1
ATOM 1442 N N . GLU A 1 188 ? 15.229 11.897 0.486 1.00 93.56 188 GLU A N 1
ATOM 1443 C CA . GLU A 1 188 ? 14.157 11.179 1.170 1.00 93.56 188 GLU A CA 1
ATOM 1444 C C . GLU A 1 188 ? 14.720 9.960 1.906 1.00 93.56 188 GLU A C 1
ATOM 1446 O O . GLU A 1 188 ? 15.589 9.256 1.393 1.00 93.56 188 GLU A O 1
ATOM 1451 N N . ALA A 1 18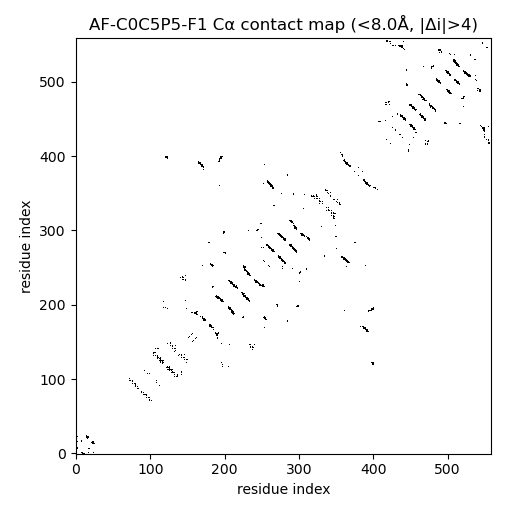9 ? 14.240 9.736 3.128 1.00 95.56 189 ALA A N 1
ATOM 1452 C CA . ALA A 1 189 ? 14.518 8.560 3.947 1.00 95.56 189 ALA A CA 1
ATOM 1453 C C . ALA A 1 189 ? 13.525 8.498 5.115 1.00 95.56 189 ALA A C 1
ATOM 1455 O O . ALA A 1 189 ? 13.002 9.530 5.546 1.00 95.56 189 ALA A O 1
ATOM 1456 N N . GLY A 1 190 ? 13.341 7.306 5.680 1.00 97.12 190 GLY A N 1
ATOM 1457 C CA . GLY A 1 190 ? 12.506 7.093 6.860 1.00 97.12 190 GLY A CA 1
ATOM 1458 C C . GLY A 1 190 ? 11.177 6.426 6.528 1.00 97.12 190 GLY A C 1
ATOM 1459 O O . GLY A 1 190 ? 11.103 5.603 5.619 1.00 97.12 190 GLY A O 1
ATOM 1460 N N . VAL A 1 191 ? 10.137 6.728 7.306 1.00 97.44 191 VAL A N 1
ATOM 1461 C CA . VAL A 1 191 ? 8.818 6.101 7.146 1.00 97.44 191 VAL A CA 1
ATOM 1462 C C . VAL A 1 191 ? 8.180 6.550 5.829 1.00 97.44 191 VAL A C 1
ATOM 1464 O O . VAL A 1 191 ? 7.966 7.744 5.623 1.00 97.44 191 VAL A O 1
ATOM 1467 N N . VAL A 1 192 ? 7.845 5.593 4.965 1.00 96.31 192 VAL A N 1
ATOM 1468 C CA . VAL A 1 192 ? 7.063 5.812 3.740 1.00 96.31 192 VAL A CA 1
ATOM 1469 C C . VAL A 1 192 ? 5.578 5.791 4.086 1.00 96.31 192 VAL A C 1
ATOM 1471 O O . VAL A 1 192 ? 4.875 6.791 3.959 1.00 96.31 192 VAL A O 1
ATOM 1474 N N . THR A 1 193 ? 5.096 4.657 4.586 1.00 95.12 193 THR A N 1
ATOM 1475 C CA . THR A 1 193 ? 3.697 4.467 4.981 1.00 95.12 193 THR A CA 1
ATOM 1476 C C . THR A 1 193 ? 3.572 3.312 5.969 1.00 95.12 193 THR A C 1
ATOM 1478 O O . THR A 1 193 ? 4.558 2.638 6.276 1.00 95.12 193 THR A O 1
ATOM 1481 N N . TYR A 1 194 ? 2.372 3.106 6.503 1.00 95.31 194 TYR A N 1
ATOM 1482 C CA . TYR A 1 194 ? 2.083 2.048 7.462 1.00 95.31 194 TYR A CA 1
ATOM 1483 C C . TYR A 1 194 ? 0.606 1.644 7.460 1.00 95.31 194 TYR A C 1
ATOM 1485 O O . TYR A 1 194 ? -0.259 2.431 7.056 1.00 95.31 194 TYR A O 1
ATOM 1493 N N . ARG A 1 195 ? 0.322 0.435 7.962 1.00 92.81 195 ARG A N 1
ATOM 1494 C CA . ARG A 1 195 ? -1.027 -0.109 8.187 1.00 92.81 195 ARG A CA 1
ATOM 1495 C C . ARG A 1 195 ? -1.110 -0.820 9.530 1.00 92.81 195 ARG A C 1
ATOM 1497 O O . ARG A 1 195 ? -0.147 -1.460 9.944 1.00 92.81 195 ARG A O 1
ATOM 1504 N N . ILE A 1 196 ? -2.256 -0.686 10.196 1.00 92.31 196 ILE A N 1
ATOM 1505 C CA . ILE A 1 196 ? -2.572 -1.403 11.435 1.00 92.31 196 ILE A CA 1
ATOM 1506 C C . ILE A 1 196 ? -3.721 -2.356 11.141 1.00 92.31 196 ILE A C 1
ATOM 1508 O O . ILE A 1 196 ? -4.836 -1.900 10.883 1.00 92.31 196 ILE A O 1
ATOM 1512 N N . MET A 1 197 ? -3.430 -3.653 11.131 1.00 89.69 197 MET A N 1
ATOM 1513 C CA . MET A 1 197 ? -4.356 -4.715 10.733 1.00 89.69 197 MET A CA 1
ATOM 1514 C C . MET A 1 197 ? -4.011 -6.010 11.472 1.00 89.69 197 MET A C 1
ATOM 1516 O O . MET A 1 197 ? -2.900 -6.149 11.961 1.00 89.69 197 MET A O 1
ATOM 1520 N N . ASP A 1 198 ? -4.963 -6.934 11.532 1.00 91.25 198 ASP A N 1
ATOM 1521 C CA . ASP A 1 198 ? -4.797 -8.300 12.053 1.00 91.25 198 ASP A CA 1
ATOM 1522 C C . ASP A 1 198 ? -4.201 -9.174 10.931 1.00 91.25 198 ASP A C 1
ATOM 1524 O O . ASP A 1 198 ? -4.930 -9.813 10.172 1.00 91.25 198 ASP A O 1
ATOM 1528 N N . PHE A 1 199 ? -2.885 -9.069 10.724 1.00 93.88 199 PHE A N 1
ATOM 1529 C CA . PHE A 1 199 ? -2.162 -9.676 9.602 1.00 93.88 199 PHE A CA 1
ATOM 1530 C C . PHE A 1 199 ? -2.037 -11.196 9.736 1.00 93.88 199 PHE A C 1
ATOM 1532 O O . PHE A 1 199 ? -2.032 -11.879 8.711 1.00 93.88 199 PHE A O 1
ATOM 1539 N N . ASP A 1 200 ? -1.946 -11.721 10.961 1.00 93.94 200 ASP A N 1
ATOM 1540 C CA . ASP A 1 200 ? -1.861 -13.164 11.232 1.00 93.94 200 ASP A CA 1
ATOM 1541 C C . ASP A 1 200 ? -3.194 -13.804 11.667 1.00 93.94 200 ASP A C 1
ATOM 1543 O O . ASP A 1 200 ? -3.268 -15.018 11.888 1.00 93.94 200 ASP A O 1
ATOM 1547 N N . SER A 1 201 ? -4.275 -13.017 11.716 1.00 89.69 201 SER A N 1
ATOM 1548 C CA . SER A 1 201 ? -5.621 -13.467 12.092 1.00 89.69 201 SER A CA 1
ATOM 1549 C C . SER A 1 201 ? -5.725 -14.020 13.522 1.00 89.69 201 SER A C 1
ATOM 1551 O O . SER A 1 201 ? -6.623 -14.830 13.812 1.00 89.69 201 SER A O 1
ATOM 1553 N N . ASP A 1 202 ? -4.842 -13.611 14.438 1.00 88.75 202 ASP A N 1
ATOM 1554 C CA . ASP A 1 202 ? -4.902 -13.997 15.850 1.00 88.75 202 ASP A CA 1
ATOM 1555 C C . ASP A 1 202 ? -5.947 -13.191 16.656 1.00 88.75 202 ASP A C 1
ATOM 1557 O O . ASP A 1 202 ? -6.382 -13.602 17.748 1.00 88.75 202 ASP A O 1
ATOM 1561 N N . GLY A 1 203 ? -6.459 -12.105 16.069 1.00 83.62 203 GLY A N 1
ATOM 1562 C CA . GLY A 1 203 ? -7.488 -11.247 16.640 1.00 83.62 203 GLY A CA 1
ATOM 1563 C C . GLY A 1 203 ? -6.967 -10.044 17.424 1.00 83.62 203 GLY A C 1
ATOM 1564 O O . GLY A 1 203 ? -7.804 -9.310 17.975 1.00 83.62 203 GLY A O 1
ATOM 1565 N N . GLU A 1 204 ? -5.653 -9.870 17.510 1.00 86.62 204 GLU A N 1
ATOM 1566 C CA . GLU A 1 204 ? -4.964 -8.625 17.824 1.00 86.62 204 GLU A CA 1
ATOM 1567 C C . GLU A 1 204 ? -4.529 -7.936 16.518 1.00 86.62 204 GLU A C 1
ATOM 1569 O O . GLU A 1 204 ? -4.908 -8.354 15.435 1.00 86.62 204 GLU A O 1
ATOM 1574 N N . ALA A 1 205 ? -3.911 -6.761 16.616 1.00 89.94 205 ALA A N 1
ATOM 1575 C CA . ALA A 1 205 ? -3.499 -6.014 15.435 1.00 89.94 205 ALA A CA 1
ATOM 1576 C C . ALA A 1 205 ? -1.989 -5.823 15.459 1.00 89.94 205 ALA A C 1
ATOM 1578 O O . ALA A 1 205 ? -1.418 -5.439 16.490 1.00 89.94 205 ALA A O 1
ATOM 1579 N N . GLU A 1 206 ? -1.385 -5.973 14.292 1.00 94.62 206 GLU A N 1
ATOM 1580 C CA . GLU A 1 206 ? 0.015 -5.720 14.016 1.00 94.62 206 GLU A CA 1
ATOM 1581 C C . GLU A 1 206 ? 0.143 -4.399 13.262 1.00 94.62 206 GLU A C 1
ATOM 1583 O O . GLU A 1 206 ? -0.793 -3.880 12.647 1.00 94.62 206 GLU A O 1
ATOM 1588 N N . LEU A 1 207 ? 1.337 -3.824 13.324 1.00 96.12 207 LEU A N 1
ATOM 1589 C CA . LEU A 1 207 ? 1.693 -2.609 12.611 1.00 96.12 207 LEU A CA 1
ATOM 1590 C C . LEU A 1 207 ? 2.736 -2.947 11.541 1.00 96.12 207 LEU A C 1
ATOM 1592 O O . LEU A 1 207 ? 3.910 -3.145 11.856 1.00 96.12 207 LEU A O 1
ATOM 1596 N N . LEU A 1 208 ? 2.310 -2.947 10.278 1.00 98.06 208 LEU A N 1
ATOM 1597 C CA . LEU A 1 208 ? 3.199 -2.989 9.121 1.00 98.06 208 LEU A CA 1
ATOM 1598 C C . LEU A 1 208 ? 3.713 -1.578 8.841 1.00 98.06 208 LEU A C 1
ATOM 1600 O O . LEU A 1 208 ? 2.918 -0.661 8.642 1.00 98.06 208 LEU A O 1
ATOM 1604 N N . VAL A 1 209 ? 5.031 -1.404 8.771 1.00 98.44 209 VAL A N 1
ATOM 1605 C CA . VAL A 1 209 ? 5.684 -0.136 8.422 1.00 98.44 209 VAL A CA 1
ATOM 1606 C C . VAL A 1 209 ? 6.606 -0.345 7.232 1.00 98.44 209 VAL A C 1
ATOM 1608 O O . VAL A 1 209 ? 7.447 -1.242 7.231 1.00 98.44 209 VAL A O 1
ATOM 1611 N N . VAL A 1 210 ? 6.473 0.527 6.238 1.00 98.50 210 VAL A N 1
ATOM 1612 C CA . VAL A 1 210 ? 7.339 0.587 5.061 1.00 98.50 210 VAL A CA 1
ATOM 1613 C C . VAL A 1 210 ? 8.364 1.690 5.277 1.00 98.50 210 VAL A C 1
ATOM 1615 O O . VAL A 1 210 ? 8.002 2.840 5.537 1.00 98.50 210 VAL A O 1
ATOM 1618 N N . ILE A 1 211 ? 9.643 1.351 5.173 1.00 98.25 211 ILE A N 1
ATOM 1619 C CA . ILE A 1 211 ? 10.760 2.264 5.421 1.00 98.25 211 ILE A CA 1
ATOM 1620 C C . ILE A 1 211 ? 11.626 2.359 4.171 1.00 98.25 211 ILE A C 1
ATOM 1622 O O . ILE A 1 211 ? 11.981 1.339 3.587 1.00 98.25 211 ILE A O 1
ATOM 1626 N N . LEU A 1 212 ? 12.002 3.581 3.799 1.00 97.75 212 LEU A N 1
ATOM 1627 C CA . LEU A 1 212 ? 13.016 3.854 2.788 1.00 97.75 212 LEU A CA 1
ATOM 1628 C C . LEU A 1 212 ? 14.370 4.068 3.481 1.00 97.75 212 LEU A C 1
ATOM 1630 O O . LEU A 1 212 ? 14.574 5.080 4.163 1.00 97.75 212 LEU A O 1
ATOM 1634 N N . ASP A 1 213 ? 15.298 3.127 3.311 1.00 94.94 213 ASP A N 1
ATOM 1635 C CA . ASP A 1 213 ? 16.697 3.285 3.715 1.00 94.94 213 ASP A CA 1
ATOM 1636 C C . ASP A 1 213 ? 17.524 3.828 2.547 1.00 94.94 213 ASP A C 1
ATOM 1638 O O . ASP A 1 213 ? 17.704 3.147 1.542 1.00 94.94 213 ASP A O 1
ATOM 1642 N N . ASN A 1 214 ? 18.071 5.035 2.703 1.00 93.56 214 ASN A N 1
ATOM 1643 C CA . ASN A 1 214 ? 18.958 5.670 1.723 1.00 93.56 214 ASN A CA 1
ATOM 1644 C C . ASN A 1 214 ? 20.453 5.467 2.026 1.00 93.56 214 ASN A C 1
ATOM 1646 O O . ASN A 1 214 ? 21.318 6.170 1.496 1.00 93.56 214 ASN A O 1
ATOM 1650 N N . LYS A 1 215 ? 20.787 4.565 2.957 1.00 90.25 215 LYS A N 1
ATOM 1651 C CA . LYS A 1 215 ? 22.170 4.280 3.367 1.00 90.25 215 LYS A CA 1
ATOM 1652 C C . LYS A 1 215 ? 22.639 2.896 2.954 1.00 90.25 215 LYS A C 1
ATOM 1654 O O . LYS A 1 215 ? 23.801 2.583 3.233 1.00 90.25 215 LYS A O 1
ATOM 1659 N N . ALA A 1 216 ? 21.796 2.099 2.299 1.00 88.88 216 ALA A N 1
ATOM 1660 C CA . ALA A 1 216 ? 22.204 0.823 1.738 1.00 88.88 216 ALA A CA 1
ATOM 1661 C C . ALA A 1 216 ? 23.374 1.048 0.774 1.00 88.88 216 ALA A C 1
ATOM 1663 O O . ALA A 1 216 ? 23.371 2.002 0.003 1.00 88.88 216 ALA A O 1
ATOM 1664 N N . VAL A 1 217 ? 24.409 0.213 0.860 1.00 88.94 217 VAL A N 1
ATOM 1665 C CA . VAL A 1 217 ? 25.623 0.378 0.053 1.00 88.94 217 VAL A CA 1
ATOM 1666 C C . VAL A 1 217 ? 25.663 -0.692 -1.026 1.00 88.94 217 VAL A C 1
ATOM 1668 O O . VAL A 1 217 ? 25.657 -1.880 -0.705 1.00 88.94 217 VAL A O 1
ATOM 1671 N N . ASN A 1 218 ? 25.774 -0.271 -2.284 1.00 82.44 218 ASN A N 1
ATOM 1672 C CA . ASN A 1 218 ? 26.037 -1.161 -3.404 1.00 82.44 218 ASN A CA 1
ATOM 1673 C C . ASN A 1 218 ? 27.427 -1.794 -3.243 1.00 82.44 218 ASN A C 1
ATOM 1675 O O . ASN A 1 218 ? 28.439 -1.092 -3.158 1.00 82.44 218 ASN A O 1
ATOM 1679 N N . GLU A 1 219 ? 27.502 -3.123 -3.208 1.00 81.50 219 GLU A N 1
ATOM 1680 C CA . GLU A 1 219 ? 28.768 -3.826 -2.971 1.00 81.50 219 GLU A CA 1
ATOM 1681 C C . GLU A 1 219 ? 29.775 -3.692 -4.125 1.00 81.50 219 GLU A C 1
ATOM 1683 O O . GLU A 1 219 ? 30.982 -3.834 -3.911 1.00 81.50 219 GLU A O 1
ATOM 1688 N N . TRP A 1 220 ? 29.306 -3.421 -5.346 1.00 75.62 220 TRP A N 1
ATOM 1689 C CA . TRP A 1 220 ? 30.156 -3.341 -6.530 1.00 75.62 220 TRP A CA 1
ATOM 1690 C C . TRP A 1 220 ? 30.928 -2.020 -6.577 1.00 75.62 220 TRP A C 1
ATOM 1692 O O . TRP A 1 220 ? 32.150 -2.026 -6.757 1.00 75.62 220 TRP A O 1
ATOM 1702 N N . ASP A 1 221 ? 30.250 -0.888 -6.403 1.00 78.50 221 ASP A N 1
ATOM 1703 C CA . ASP A 1 221 ? 30.871 0.432 -6.568 1.00 78.50 221 ASP A CA 1
ATOM 1704 C C . ASP A 1 221 ? 30.884 1.304 -5.302 1.00 78.50 221 ASP A C 1
ATOM 1706 O O . ASP A 1 221 ? 31.520 2.363 -5.287 1.00 78.50 221 ASP A O 1
ATOM 1710 N N . GLY A 1 222 ? 30.279 0.827 -4.212 1.00 83.00 222 GLY A N 1
ATOM 1711 C CA . GLY A 1 222 ? 30.286 1.485 -2.911 1.00 83.00 222 GLY A CA 1
ATOM 1712 C C . GLY A 1 222 ? 29.355 2.690 -2.810 1.00 83.00 222 GLY A C 1
ATOM 1713 O O . GLY A 1 222 ? 29.497 3.476 -1.868 1.00 83.00 222 GLY A O 1
ATOM 1714 N N . SER A 1 223 ? 28.442 2.890 -3.761 1.00 82.75 223 SER A N 1
ATOM 1715 C CA . SER A 1 223 ? 27.459 3.961 -3.659 1.00 82.75 223 SER A CA 1
ATOM 1716 C C . SER A 1 223 ? 26.346 3.679 -2.681 1.00 82.75 223 SER A C 1
ATOM 1718 O O . SER A 1 223 ? 26.022 2.531 -2.410 1.00 82.75 223 SER A O 1
ATOM 1720 N N . GLN A 1 224 ? 25.716 4.754 -2.223 1.00 89.75 224 GLN A N 1
ATOM 1721 C CA . GLN A 1 224 ? 24.459 4.660 -1.507 1.00 89.75 224 GLN A CA 1
ATOM 1722 C C . GLN A 1 224 ? 23.309 4.453 -2.490 1.00 89.75 224 GLN A C 1
ATOM 1724 O O . GLN A 1 224 ? 23.285 5.083 -3.549 1.00 89.75 224 GLN A O 1
ATOM 1729 N N . GLU A 1 225 ? 22.383 3.589 -2.110 1.00 91.19 225 GLU A N 1
ATOM 1730 C CA . GLU A 1 225 ? 21.163 3.256 -2.829 1.00 91.19 225 GLU A CA 1
ATOM 1731 C C . GLU A 1 225 ? 19.976 3.340 -1.877 1.00 91.19 225 GLU A C 1
ATOM 1733 O O . GLU A 1 225 ? 20.117 3.209 -0.658 1.00 91.19 225 GLU A O 1
ATOM 1738 N N . ASN A 1 226 ? 18.808 3.540 -2.468 1.00 95.31 226 ASN A N 1
ATOM 1739 C CA . ASN A 1 226 ? 17.539 3.526 -1.771 1.00 95.31 226 ASN A CA 1
ATOM 1740 C C . ASN A 1 226 ? 16.979 2.102 -1.772 1.00 95.31 226 ASN A C 1
ATOM 1742 O O . ASN A 1 226 ? 16.854 1.492 -2.832 1.00 95.31 226 ASN A O 1
ATOM 1746 N N . LYS A 1 227 ? 16.637 1.574 -0.596 1.00 95.12 227 LYS A N 1
ATOM 1747 C CA . LYS A 1 227 ? 15.996 0.263 -0.445 1.00 95.12 227 LYS A CA 1
ATOM 1748 C C . LYS A 1 227 ? 14.763 0.350 0.429 1.00 95.12 227 LYS A C 1
ATOM 1750 O O . LYS A 1 227 ? 14.727 1.111 1.395 1.00 95.12 227 LYS A O 1
ATOM 1755 N N . ILE A 1 228 ? 13.782 -0.482 0.109 1.00 97.56 228 ILE A N 1
ATOM 1756 C CA . ILE A 1 228 ? 12.608 -0.675 0.952 1.00 97.56 228 ILE A CA 1
ATOM 1757 C C . ILE A 1 228 ? 12.926 -1.690 2.057 1.00 97.56 228 ILE A C 1
ATOM 1759 O O . ILE A 1 228 ? 13.627 -2.680 1.855 1.00 97.56 228 ILE A O 1
ATOM 1763 N N . SER A 1 229 ? 12.405 -1.441 3.251 1.00 97.81 229 SER A N 1
ATOM 1764 C CA . SER A 1 229 ? 12.351 -2.389 4.361 1.00 97.81 229 SER A CA 1
ATOM 1765 C C . SER A 1 229 ? 10.918 -2.448 4.869 1.00 97.81 229 SER A C 1
ATOM 1767 O O . SER A 1 229 ? 10.316 -1.419 5.182 1.00 97.81 229 SER A O 1
ATOM 1769 N N . LEU A 1 230 ? 10.364 -3.656 4.898 1.00 98.69 230 LEU A N 1
ATOM 1770 C CA . LEU A 1 230 ? 9.079 -3.970 5.502 1.00 98.69 230 LEU A CA 1
ATOM 1771 C C . LEU A 1 230 ? 9.347 -4.412 6.936 1.00 98.69 230 LEU A C 1
ATOM 1773 O O . LEU A 1 230 ? 10.095 -5.360 7.170 1.00 98.69 230 LEU A O 1
ATOM 1777 N N . GLN A 1 231 ? 8.749 -3.726 7.900 1.00 98.62 231 GLN A N 1
ATOM 1778 C CA . GLN A 1 231 ? 8.926 -4.025 9.317 1.00 98.62 231 GLN A CA 1
ATOM 1779 C C . GLN A 1 231 ? 7.569 -4.286 9.949 1.00 98.62 231 GLN A C 1
ATOM 1781 O O . GLN A 1 231 ? 6.665 -3.462 9.814 1.00 98.62 231 GLN A O 1
ATOM 1786 N N . MET A 1 232 ? 7.444 -5.420 10.635 1.00 98.56 232 MET A N 1
ATOM 1787 C CA . MET A 1 232 ? 6.251 -5.748 11.406 1.00 98.56 232 MET A CA 1
ATOM 1788 C C . MET A 1 232 ? 6.491 -5.453 12.882 1.00 98.56 232 MET A C 1
ATOM 1790 O O . MET A 1 232 ? 7.560 -5.757 13.423 1.00 98.56 232 MET A O 1
ATOM 1794 N N . TYR A 1 233 ? 5.506 -4.836 13.527 1.00 97.94 233 TYR A N 1
ATOM 1795 C CA . TYR A 1 233 ? 5.549 -4.499 14.940 1.00 97.94 233 TYR A CA 1
ATOM 1796 C C . TYR A 1 233 ? 4.334 -5.033 15.685 1.00 97.94 233 TYR A C 1
ATOM 1798 O O . TYR A 1 233 ? 3.198 -4.869 15.249 1.00 97.94 233 TYR A O 1
ATOM 1806 N N . GLU A 1 234 ? 4.589 -5.556 16.878 1.00 95.44 234 GLU A N 1
ATOM 1807 C CA . GLU A 1 234 ? 3.594 -6.195 17.732 1.00 95.44 234 GLU A CA 1
ATOM 1808 C C . GLU A 1 234 ? 3.652 -5.675 19.160 1.00 95.44 234 GLU A C 1
ATOM 1810 O O . GLU A 1 234 ? 4.671 -5.164 19.639 1.00 95.44 234 GLU A O 1
ATOM 1815 N N . ASN A 1 235 ? 2.542 -5.843 19.876 1.00 90.75 235 ASN A N 1
ATOM 1816 C CA . ASN A 1 235 ? 2.462 -5.513 21.288 1.00 90.75 235 ASN A CA 1
ATOM 1817 C C . ASN A 1 235 ? 2.825 -6.705 22.181 1.00 90.75 235 ASN A C 1
ATOM 1819 O O . ASN A 1 235 ? 1.967 -7.457 22.641 1.00 90.75 235 ASN A O 1
ATOM 1823 N N . GLU A 1 236 ? 4.095 -6.802 22.558 1.00 88.75 236 GLU A N 1
ATOM 1824 C CA . GLU A 1 236 ? 4.543 -7.779 23.540 1.00 88.75 236 GLU A CA 1
ATOM 1825 C C . GLU A 1 236 ? 4.464 -7.213 24.964 1.00 88.75 236 GLU A C 1
ATOM 1827 O O . GLU A 1 236 ? 5.298 -6.423 25.420 1.00 88.75 236 GLU A O 1
ATOM 1832 N N . ASN A 1 237 ? 3.462 -7.658 25.729 1.00 81.75 237 ASN A N 1
ATOM 1833 C CA . ASN A 1 237 ? 3.301 -7.317 27.150 1.00 81.75 237 ASN A CA 1
ATOM 1834 C C . ASN A 1 237 ? 3.279 -5.798 27.438 1.00 81.75 237 ASN A C 1
ATOM 1836 O O . ASN A 1 237 ? 3.760 -5.344 28.482 1.00 81.75 237 ASN A O 1
ATOM 1840 N N . GLY A 1 238 ? 2.702 -5.000 26.536 1.00 82.50 238 GLY A N 1
ATOM 1841 C CA . GLY A 1 238 ? 2.621 -3.543 26.661 1.00 82.50 238 GLY A CA 1
ATOM 1842 C C . GLY A 1 238 ? 3.812 -2.780 26.096 1.00 82.50 238 GLY A C 1
ATOM 1843 O O . GLY A 1 238 ? 3.904 -1.571 26.313 1.00 82.50 238 GLY A O 1
ATOM 1844 N N . THR A 1 239 ? 4.721 -3.465 25.407 1.00 90.56 239 THR A N 1
ATOM 1845 C CA . THR A 1 239 ? 5.833 -2.851 24.682 1.00 90.56 239 THR A CA 1
ATOM 1846 C C . THR A 1 239 ? 5.671 -3.156 23.206 1.00 90.56 239 THR A C 1
ATOM 1848 O O . THR A 1 239 ? 5.528 -4.315 22.842 1.00 90.56 239 THR A O 1
ATOM 1851 N N . ILE A 1 240 ? 5.706 -2.120 22.368 1.00 95.50 240 ILE A N 1
ATOM 1852 C CA . ILE A 1 240 ? 5.733 -2.315 20.921 1.00 95.50 240 ILE A CA 1
ATOM 1853 C C . ILE A 1 240 ? 7.151 -2.723 20.525 1.00 95.50 240 ILE A C 1
ATOM 1855 O O . ILE A 1 240 ? 8.108 -2.002 20.831 1.00 95.50 240 ILE A O 1
ATOM 1859 N N . VAL A 1 241 ? 7.285 -3.888 19.902 1.00 95.94 241 VAL A N 1
ATOM 1860 C CA . VAL A 1 241 ? 8.560 -4.459 19.458 1.00 95.94 241 VAL A CA 1
ATOM 1861 C C . VAL A 1 241 ? 8.495 -4.751 17.969 1.00 95.94 241 VAL A C 1
ATOM 1863 O O . VAL A 1 241 ? 7.429 -5.069 17.459 1.00 95.94 241 VAL A O 1
ATOM 1866 N N . LYS A 1 242 ? 9.630 -4.641 17.275 1.00 97.88 242 LYS A N 1
ATOM 1867 C CA . LYS A 1 242 ? 9.742 -5.117 15.895 1.00 97.88 242 LYS A CA 1
ATOM 1868 C C . LYS A 1 242 ? 9.820 -6.642 15.920 1.00 97.88 242 LYS A C 1
ATOM 1870 O O . LYS A 1 242 ? 10.841 -7.163 16.375 1.00 97.88 242 LYS A O 1
ATOM 1875 N N . SER A 1 243 ? 8.753 -7.315 15.503 1.00 97.06 243 SER A N 1
ATOM 1876 C CA . SER A 1 243 ? 8.653 -8.776 15.511 1.00 97.06 243 SER A CA 1
ATOM 1877 C C . SER A 1 243 ? 9.376 -9.393 14.319 1.00 97.06 243 SER A C 1
ATOM 1879 O O . SER A 1 243 ? 10.061 -10.401 14.486 1.00 97.06 243 SER A O 1
ATOM 1881 N N . ASP A 1 244 ? 9.322 -8.745 13.152 1.00 98.50 244 ASP A N 1
ATOM 1882 C CA . ASP A 1 244 ? 10.051 -9.198 11.968 1.00 98.50 244 ASP A CA 1
ATOM 1883 C C . ASP A 1 244 ? 10.445 -8.056 11.015 1.00 98.50 244 ASP A C 1
ATOM 1885 O O . ASP A 1 244 ? 9.923 -6.939 11.083 1.00 98.50 244 ASP A O 1
ATOM 1889 N N . GLU A 1 245 ? 11.397 -8.338 10.127 1.00 98.38 245 GLU A N 1
ATOM 1890 C CA . GLU A 1 245 ? 11.858 -7.430 9.078 1.00 98.38 245 GLU A CA 1
ATOM 1891 C C . GLU A 1 245 ? 12.185 -8.200 7.797 1.00 98.38 245 GLU A C 1
ATOM 1893 O O . GLU A 1 245 ? 12.929 -9.181 7.813 1.00 98.38 245 GLU A O 1
ATOM 1898 N N . TRP A 1 246 ? 11.683 -7.702 6.671 1.00 98.06 246 TRP A N 1
ATOM 1899 C CA . TRP A 1 246 ? 11.952 -8.250 5.351 1.00 98.06 246 TRP A CA 1
ATOM 1900 C C . TRP A 1 246 ? 12.270 -7.132 4.356 1.00 98.06 246 TRP A C 1
ATOM 1902 O O . TRP A 1 246 ? 11.638 -6.079 4.370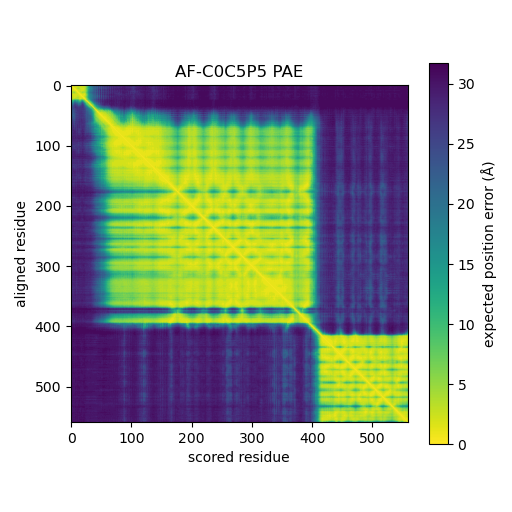 1.00 98.06 246 TRP A O 1
ATOM 1912 N N . SER A 1 247 ? 13.231 -7.365 3.464 1.00 95.75 247 SER A N 1
ATOM 1913 C CA . SER A 1 247 ? 13.613 -6.400 2.430 1.00 95.75 247 SER A CA 1
ATOM 1914 C C . SER A 1 247 ? 13.785 -7.083 1.074 1.00 95.75 247 SER A C 1
ATOM 1916 O O . SER A 1 247 ? 14.433 -8.135 1.026 1.00 95.75 247 SER A O 1
ATOM 1918 N N . PRO A 1 248 ? 13.306 -6.464 -0.023 1.00 94.81 248 PRO A N 1
ATOM 1919 C CA . PRO A 1 248 ? 13.745 -6.824 -1.366 1.00 94.81 248 PRO A CA 1
ATOM 1920 C C . PRO A 1 248 ? 15.257 -6.586 -1.514 1.00 94.81 248 PRO A C 1
ATOM 1922 O O . PRO A 1 248 ? 15.875 -5.798 -0.785 1.00 94.81 248 PRO A O 1
ATOM 1925 N N . GLN A 1 249 ? 15.868 -7.251 -2.485 1.00 92.31 249 GLN A N 1
ATOM 1926 C CA . GLN A 1 249 ? 17.258 -7.015 -2.859 1.00 92.31 249 GLN A CA 1
ATOM 1927 C C . GLN A 1 249 ? 17.413 -5.796 -3.767 1.00 92.31 249 GLN A C 1
ATOM 1929 O O . GLN A 1 249 ? 18.417 -5.091 -3.627 1.00 92.31 249 GLN A O 1
ATOM 1934 N N . VAL A 1 250 ? 16.445 -5.543 -4.647 1.00 91.38 250 VAL A N 1
ATOM 1935 C CA . VAL A 1 250 ? 16.492 -4.444 -5.614 1.00 91.38 250 VAL A CA 1
ATOM 1936 C C . VAL A 1 250 ? 16.413 -3.074 -4.929 1.00 91.38 250 VAL A C 1
ATOM 1938 O O . VAL A 1 250 ? 15.781 -2.900 -3.882 1.00 91.38 250 VAL A O 1
ATOM 1941 N N . ASN A 1 251 ? 17.122 -2.100 -5.493 1.00 92.62 251 ASN A N 1
ATOM 1942 C CA . ASN A 1 251 ? 16.991 -0.698 -5.119 1.00 92.62 251 ASN A CA 1
ATOM 1943 C C . ASN A 1 251 ? 15.749 -0.074 -5.773 1.00 92.62 251 ASN A C 1
ATOM 1945 O O . ASN A 1 251 ? 15.209 -0.622 -6.723 1.00 92.62 251 ASN A O 1
ATOM 1949 N N . VAL A 1 252 ? 15.313 1.071 -5.258 1.00 95.25 252 VAL A N 1
ATOM 1950 C CA . VAL A 1 252 ? 14.155 1.829 -5.765 1.00 95.25 252 VAL A CA 1
ATOM 1951 C C . VAL A 1 252 ? 14.486 3.316 -5.838 1.00 95.25 252 VAL A C 1
ATOM 1953 O O . VAL A 1 252 ? 15.529 3.756 -5.351 1.00 95.25 252 VAL A O 1
ATOM 1956 N N . PHE A 1 253 ? 13.571 4.117 -6.366 1.00 94.81 253 PHE A N 1
ATOM 1957 C CA . PHE A 1 253 ? 13.617 5.578 -6.337 1.00 94.81 253 PHE A CA 1
ATOM 1958 C C . PHE A 1 253 ? 14.901 6.167 -6.941 1.00 94.81 253 PHE A C 1
ATOM 1960 O O . PHE A 1 253 ? 15.657 6.916 -6.298 1.00 94.81 253 PHE A O 1
ATOM 1967 N N . GLY A 1 254 ? 15.130 5.788 -8.198 1.00 90.94 254 GLY A N 1
ATOM 1968 C CA . GLY A 1 254 ? 16.297 6.104 -9.009 1.00 90.94 254 GLY A CA 1
ATOM 1969 C C . GLY A 1 254 ? 17.108 4.852 -9.338 1.00 90.94 254 GLY A C 1
ATOM 1970 O O . GLY A 1 254 ? 18.221 4.689 -8.830 1.00 90.94 254 GLY A O 1
ATOM 1971 N N . THR A 1 255 ? 16.547 3.989 -10.190 1.00 87.69 255 THR A N 1
ATOM 1972 C CA . THR A 1 255 ? 17.133 2.705 -10.624 1.00 87.69 255 THR A CA 1
ATOM 1973 C C . THR A 1 255 ? 17.647 2.733 -12.071 1.00 87.69 255 THR A C 1
ATOM 1975 O O . THR A 1 255 ? 18.861 2.742 -12.304 1.00 87.69 255 THR A O 1
ATOM 1978 N N . LEU A 1 256 ? 16.735 2.744 -13.048 1.00 87.38 256 LEU A N 1
ATOM 1979 C CA . LEU A 1 256 ? 16.991 2.594 -14.486 1.00 87.38 256 LEU A CA 1
ATOM 1980 C C . LEU A 1 256 ? 16.302 3.696 -15.314 1.00 87.38 256 LEU A C 1
ATOM 1982 O O . LEU A 1 256 ? 15.725 4.639 -14.778 1.00 87.38 256 LEU A O 1
ATOM 1986 N N . ASP A 1 257 ? 16.418 3.612 -16.644 1.00 89.06 257 ASP A N 1
ATOM 1987 C CA . ASP A 1 257 ? 15.933 4.637 -17.582 1.00 89.06 257 ASP A CA 1
ATOM 1988 C C . ASP A 1 257 ? 14.401 4.813 -17.531 1.00 89.06 257 ASP A C 1
ATOM 1990 O O . ASP A 1 257 ? 13.870 5.897 -17.805 1.00 89.06 257 ASP A O 1
ATOM 1994 N N . PHE A 1 258 ? 13.707 3.727 -17.197 1.00 90.75 258 PHE A N 1
ATOM 1995 C CA . PHE A 1 258 ? 12.319 3.681 -16.757 1.00 90.75 258 PHE A CA 1
ATOM 1996 C C . PHE A 1 258 ? 12.257 2.911 -15.438 1.00 90.75 258 PHE A C 1
ATOM 1998 O O . PHE A 1 258 ? 12.986 1.931 -15.277 1.00 90.75 258 PHE A O 1
ATOM 2005 N N . GLU A 1 259 ? 11.382 3.343 -14.539 1.00 94.12 259 GLU A N 1
ATOM 2006 C CA . GLU A 1 259 ? 11.153 2.743 -13.224 1.00 94.12 259 GLU A CA 1
ATOM 2007 C C . GLU A 1 259 ? 9.646 2.645 -12.979 1.00 94.12 259 GLU A C 1
ATOM 2009 O O . GLU A 1 259 ? 8.899 3.569 -13.304 1.00 94.12 259 GLU A O 1
ATOM 2014 N N . GLU A 1 260 ? 9.209 1.517 -12.439 1.00 92.94 260 GLU A N 1
ATOM 2015 C CA . GLU A 1 260 ? 7.844 1.258 -12.001 1.00 92.94 260 GLU A CA 1
ATOM 2016 C C . GLU A 1 260 ? 7.907 0.314 -10.803 1.00 92.94 260 GLU A C 1
ATOM 2018 O O . GLU A 1 260 ? 8.074 -0.905 -10.940 1.00 92.94 260 GLU A O 1
ATOM 2023 N N . ASP A 1 261 ? 7.797 0.921 -9.627 1.00 97.50 261 ASP A N 1
ATOM 2024 C CA . ASP A 1 261 ? 7.810 0.256 -8.338 1.00 97.50 261 ASP A CA 1
ATOM 2025 C C . ASP A 1 261 ? 6.465 0.443 -7.651 1.00 97.50 261 ASP A C 1
ATOM 2027 O O . ASP A 1 261 ? 5.946 1.557 -7.560 1.00 97.50 261 ASP A O 1
ATOM 2031 N N . MET A 1 262 ? 5.920 -0.635 -7.102 1.00 96.19 262 MET A N 1
ATOM 2032 C CA . MET A 1 262 ? 4.679 -0.593 -6.340 1.00 96.19 262 MET A CA 1
ATOM 2033 C C . MET A 1 262 ? 4.690 -1.572 -5.173 1.00 96.19 262 MET A C 1
ATOM 2035 O O . MET A 1 262 ? 5.263 -2.662 -5.245 1.00 96.19 262 MET A O 1
ATOM 2039 N N . LEU A 1 263 ? 4.011 -1.175 -4.100 1.00 98.25 263 LEU A N 1
ATOM 2040 C CA . LEU A 1 263 ? 3.685 -2.026 -2.963 1.00 98.25 263 LEU A CA 1
ATOM 2041 C C . LEU A 1 263 ? 2.201 -1.846 -2.640 1.00 98.25 263 LEU A C 1
ATOM 2043 O O . LEU A 1 263 ? 1.733 -0.714 -2.520 1.00 98.25 263 LEU A O 1
ATOM 2047 N N . PHE A 1 264 ? 1.473 -2.945 -2.479 1.00 96.75 264 PHE A N 1
ATOM 2048 C CA . PHE A 1 264 ? 0.040 -2.946 -2.191 1.00 96.75 264 PHE A CA 1
ATOM 2049 C C . PHE A 1 264 ? -0.367 -4.158 -1.337 1.00 96.75 264 PHE A C 1
ATOM 2051 O O . PHE A 1 264 ? 0.383 -5.129 -1.216 1.00 96.75 264 PHE A O 1
ATOM 2058 N N . LEU A 1 265 ? -1.555 -4.108 -0.734 1.00 96.12 265 LEU A N 1
ATOM 2059 C CA . LEU A 1 265 ? -2.203 -5.240 -0.078 1.00 96.12 265 LEU A CA 1
ATOM 2060 C C . LEU A 1 265 ? -3.284 -5.834 -0.976 1.00 96.12 265 LEU A C 1
ATOM 2062 O O . LEU A 1 265 ? -4.001 -5.122 -1.688 1.00 96.12 265 LEU A O 1
ATOM 2066 N N . LYS A 1 266 ? -3.425 -7.152 -0.883 1.00 95.06 266 LYS A N 1
ATOM 2067 C CA . LYS A 1 266 ? -4.537 -7.916 -1.440 1.00 95.06 266 LYS A CA 1
ATOM 2068 C C . LYS A 1 266 ? -5.172 -8.735 -0.325 1.00 95.06 266 LYS A C 1
ATOM 2070 O O . LYS A 1 266 ? -4.459 -9.389 0.427 1.00 95.06 266 LYS A O 1
ATOM 2075 N N . GLU A 1 267 ? -6.492 -8.719 -0.224 1.00 92.25 267 GLU A N 1
ATOM 2076 C CA . GLU A 1 267 ? -7.233 -9.511 0.753 1.00 92.25 267 GLU A CA 1
ATOM 2077 C C . GLU A 1 267 ? -8.011 -10.616 0.040 1.00 92.25 267 GLU A C 1
ATOM 2079 O O . GLU A 1 267 ? -8.800 -10.374 -0.883 1.00 92.25 267 GLU A O 1
ATOM 2084 N N . LYS A 1 268 ? -7.803 -11.858 0.475 1.00 92.25 268 LYS A N 1
ATOM 2085 C CA . LYS A 1 268 ? -8.507 -13.013 -0.071 1.00 92.25 268 LYS A CA 1
ATOM 2086 C C . LYS A 1 268 ? -8.774 -14.030 1.025 1.00 92.25 268 LYS A C 1
ATOM 2088 O O . LYS A 1 268 ? -7.853 -14.476 1.688 1.00 92.25 268 LYS A O 1
ATOM 2093 N N . ASP A 1 269 ? -10.039 -14.429 1.154 1.00 87.75 269 ASP A N 1
ATOM 2094 C CA . ASP A 1 269 ? -10.481 -15.473 2.085 1.00 87.75 269 ASP A CA 1
ATOM 2095 C C . ASP A 1 269 ? -10.016 -15.221 3.540 1.00 87.75 269 ASP A C 1
ATOM 2097 O O . ASP A 1 269 ? -9.570 -16.139 4.222 1.00 87.75 269 ASP A O 1
ATOM 2101 N N . ASP A 1 270 ? -10.149 -13.963 3.989 1.00 83.06 270 ASP A N 1
ATOM 2102 C CA . ASP A 1 270 ? -9.708 -13.433 5.292 1.00 83.06 270 ASP A CA 1
ATOM 2103 C C . ASP A 1 270 ? -8.174 -13.431 5.514 1.00 83.06 270 ASP A C 1
ATOM 2105 O O . ASP A 1 270 ? -7.719 -13.148 6.617 1.00 83.06 270 ASP A O 1
ATOM 2109 N N . GLU A 1 271 ? -7.366 -13.700 4.482 1.00 92.44 271 GLU A N 1
ATOM 2110 C CA . GLU A 1 271 ? -5.901 -13.605 4.520 1.00 92.44 271 GLU A CA 1
ATOM 2111 C C . GLU A 1 271 ? -5.409 -12.347 3.787 1.00 92.44 271 GLU A C 1
ATOM 2113 O O . GLU A 1 271 ? -5.920 -11.982 2.721 1.00 92.44 271 GLU A O 1
ATOM 2118 N N . ILE A 1 272 ? -4.397 -11.687 4.358 1.00 94.94 272 ILE A N 1
ATOM 2119 C CA . ILE A 1 272 ? -3.792 -10.470 3.810 1.00 94.94 272 ILE A CA 1
ATOM 2120 C C . ILE A 1 272 ? -2.457 -10.815 3.150 1.00 94.94 272 ILE A C 1
ATOM 2122 O O . ILE A 1 272 ? -1.543 -11.361 3.768 1.00 94.94 272 ILE A O 1
ATOM 2126 N N . TYR A 1 273 ? -2.334 -10.431 1.886 1.00 98.19 273 TYR A N 1
ATOM 2127 C CA . TYR A 1 273 ? -1.157 -10.625 1.057 1.00 98.19 273 TYR A CA 1
ATOM 2128 C C . TYR A 1 273 ? -0.467 -9.282 0.823 1.00 98.19 273 TYR A C 1
ATOM 2130 O O . TYR A 1 273 ? -1.065 -8.349 0.289 1.00 98.19 273 TYR A O 1
ATOM 2138 N N . ILE A 1 274 ? 0.811 -9.193 1.181 1.00 98.62 274 ILE A N 1
ATOM 2139 C CA . ILE A 1 274 ? 1.654 -8.016 0.959 1.00 98.62 274 ILE A CA 1
ATOM 2140 C C . ILE A 1 274 ? 2.384 -8.215 -0.368 1.00 98.62 274 ILE A C 1
ATOM 2142 O O . ILE A 1 274 ? 3.266 -9.070 -0.479 1.00 98.62 274 ILE A O 1
ATOM 2146 N N . CYS A 1 275 ? 1.991 -7.449 -1.378 1.00 98.69 275 CYS A N 1
ATOM 2147 C CA . CYS A 1 275 ? 2.418 -7.623 -2.759 1.00 98.69 275 CYS A CA 1
ATOM 2148 C C . CYS A 1 275 ? 3.344 -6.480 -3.171 1.00 98.69 275 CYS A C 1
ATOM 2150 O O . CYS A 1 275 ? 2.983 -5.313 -3.037 1.00 98.69 275 CYS A O 1
ATOM 2152 N N . GLY A 1 276 ? 4.528 -6.807 -3.684 1.00 98.31 276 GLY A N 1
ATOM 2153 C CA . GLY A 1 276 ? 5.476 -5.834 -4.212 1.00 98.31 276 GLY A CA 1
ATOM 2154 C C . GLY A 1 276 ? 5.983 -6.232 -5.588 1.00 98.31 276 GLY A C 1
ATOM 2155 O O . GLY A 1 276 ? 6.210 -7.411 -5.863 1.00 98.31 276 GLY A O 1
ATOM 2156 N N . SER A 1 277 ? 6.165 -5.242 -6.453 1.00 97.75 277 SER A N 1
ATOM 2157 C CA . SER A 1 277 ? 6.802 -5.399 -7.757 1.00 97.75 277 SER A CA 1
ATOM 2158 C C . SER A 1 277 ? 7.618 -4.155 -8.028 1.00 97.75 277 SER A C 1
ATOM 2160 O O . SER A 1 277 ? 7.064 -3.067 -8.152 1.00 97.75 277 SER A O 1
ATOM 2162 N N . PHE A 1 278 ? 8.930 -4.331 -8.067 1.00 97.56 278 PHE A N 1
ATOM 2163 C CA . PHE A 1 278 ? 9.900 -3.269 -8.270 1.00 97.56 278 PHE A CA 1
ATOM 2164 C C . PHE A 1 278 ? 10.622 -3.554 -9.570 1.00 97.56 278 PHE A C 1
ATOM 2166 O O . PHE A 1 278 ? 11.212 -4.627 -9.724 1.00 97.56 278 PHE A O 1
ATOM 2173 N N . SER A 1 279 ? 10.484 -2.667 -10.547 1.00 95.00 279 SER A N 1
ATOM 2174 C CA . SER A 1 279 ? 10.891 -2.953 -11.914 1.00 95.00 279 SER A CA 1
ATOM 2175 C C . SER A 1 279 ? 11.454 -1.735 -12.617 1.00 95.00 279 SER A C 1
ATOM 2177 O O . SER A 1 279 ? 11.030 -0.604 -12.415 1.00 95.00 279 SER A O 1
ATOM 2179 N N . GLY A 1 280 ? 12.402 -1.982 -13.509 1.00 93.25 280 GLY A N 1
ATOM 2180 C CA . GLY A 1 280 ? 12.940 -0.955 -14.372 1.00 93.25 280 GLY A CA 1
ATOM 2181 C C . GLY A 1 280 ? 13.369 -1.508 -15.717 1.00 93.25 280 GLY A C 1
ATOM 2182 O O . GLY A 1 280 ? 13.687 -2.692 -15.868 1.00 93.25 280 GLY A O 1
ATOM 2183 N N . LEU A 1 281 ? 13.385 -0.629 -16.710 1.00 91.00 281 LEU A N 1
ATOM 2184 C CA . LEU A 1 281 ? 13.834 -0.943 -18.058 1.00 91.00 281 LEU A CA 1
ATOM 2185 C C . LEU A 1 281 ? 15.058 -0.096 -18.388 1.00 91.00 281 LEU A C 1
ATOM 2187 O O . LEU A 1 281 ? 15.033 1.131 -18.291 1.00 91.00 281 LEU A O 1
ATOM 2191 N N . ALA A 1 282 ? 16.117 -0.769 -18.827 1.00 88.75 282 ALA A N 1
ATOM 2192 C CA . ALA A 1 282 ? 17.273 -0.142 -19.436 1.00 88.75 282 ALA A CA 1
ATOM 2193 C C . ALA A 1 282 ? 17.129 -0.185 -20.964 1.00 88.75 282 ALA A C 1
ATOM 2195 O O . ALA A 1 282 ? 16.967 -1.257 -21.547 1.00 88.75 282 ALA A O 1
ATOM 2196 N N . TYR A 1 283 ? 17.204 0.979 -21.603 1.00 86.00 283 TYR A N 1
ATOM 2197 C CA . TYR A 1 283 ? 17.142 1.165 -23.058 1.00 86.00 283 TYR A CA 1
ATOM 2198 C C . TYR A 1 283 ? 18.115 2.244 -23.585 1.00 86.00 283 TYR A C 1
ATOM 2200 O O . TYR A 1 283 ? 18.159 2.512 -24.790 1.00 86.00 283 TYR A O 1
ATOM 2208 N N . VAL A 1 284 ? 18.912 2.883 -22.718 1.00 84.50 284 VAL A N 1
ATOM 2209 C CA . VAL A 1 284 ? 19.920 3.893 -23.092 1.00 84.50 284 VAL A CA 1
ATOM 2210 C C . VAL A 1 284 ? 21.312 3.275 -23.241 1.00 84.50 284 VAL A C 1
ATOM 2212 O O . VAL A 1 284 ? 21.979 3.486 -24.260 1.00 84.50 284 VAL A O 1
ATOM 2215 N N . LEU A 1 285 ? 21.767 2.545 -22.216 1.00 82.38 285 LEU A N 1
ATOM 2216 C CA . LEU A 1 285 ? 23.096 1.908 -22.161 1.00 82.38 285 LEU A CA 1
ATOM 2217 C C . LEU A 1 285 ? 23.051 0.379 -22.261 1.00 82.38 285 LEU A C 1
ATOM 2219 O O . LEU A 1 285 ? 24.076 -0.255 -22.513 1.00 82.38 285 LEU A O 1
ATOM 2223 N N . ALA A 1 286 ? 21.877 -0.200 -22.056 1.00 83.12 286 ALA A N 1
ATOM 2224 C CA . ALA A 1 286 ? 21.600 -1.619 -22.181 1.00 83.12 286 ALA A CA 1
ATOM 2225 C C . ALA A 1 286 ? 20.219 -1.791 -22.820 1.00 83.12 286 ALA A C 1
ATOM 2227 O O . ALA A 1 286 ? 19.535 -0.804 -23.075 1.00 83.12 286 ALA A O 1
ATOM 2228 N N . ASP A 1 287 ? 19.862 -3.033 -23.115 1.00 84.94 287 ASP A N 1
ATOM 2229 C CA . ASP A 1 287 ? 18.541 -3.419 -23.600 1.00 84.94 287 ASP A CA 1
ATOM 2230 C C . ASP A 1 287 ? 18.067 -4.585 -22.736 1.00 84.94 287 ASP A C 1
ATOM 2232 O O . ASP A 1 287 ? 18.597 -5.697 -22.836 1.00 84.94 287 ASP A O 1
ATOM 2236 N N . GLY A 1 288 ? 17.165 -4.300 -21.802 1.00 88.94 288 GLY A N 1
ATOM 2237 C CA . GLY A 1 288 ? 16.621 -5.317 -20.917 1.00 88.94 288 GLY A CA 1
ATOM 2238 C C . GLY A 1 288 ? 15.930 -4.758 -19.685 1.00 88.94 288 GLY A C 1
ATOM 2239 O O . GLY A 1 288 ? 16.104 -3.602 -19.300 1.00 88.94 288 GLY A O 1
ATOM 2240 N N . TRP A 1 289 ? 15.153 -5.629 -19.058 1.00 92.50 289 TRP A N 1
ATOM 2241 C CA . TRP A 1 289 ? 14.453 -5.358 -17.812 1.00 92.50 289 TRP A CA 1
ATOM 2242 C C . TRP A 1 289 ? 15.254 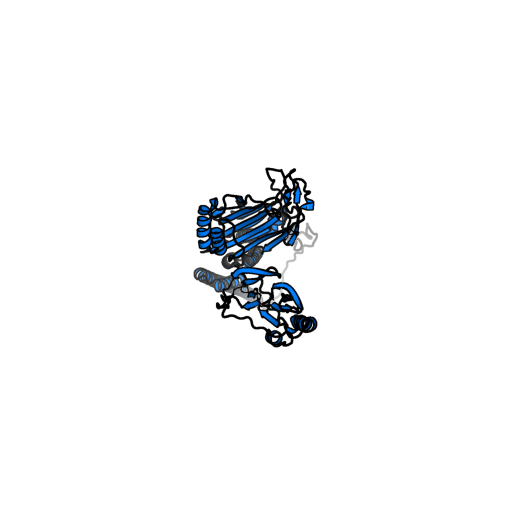-5.868 -16.619 1.00 92.50 289 TRP A C 1
ATOM 2244 O O . TRP A 1 289 ? 15.911 -6.904 -16.716 1.00 92.50 289 TRP A O 1
ATOM 2254 N N . GLY A 1 290 ? 15.147 -5.167 -15.496 1.00 93.88 290 GLY A N 1
ATOM 2255 C CA . GLY A 1 290 ? 15.484 -5.662 -14.164 1.00 93.88 290 GLY A CA 1
ATOM 2256 C C . GLY A 1 290 ? 14.251 -5.557 -13.274 1.00 93.88 290 GLY A C 1
ATOM 2257 O O . GLY A 1 290 ? 13.519 -4.574 -13.371 1.00 93.88 290 GLY A O 1
ATOM 2258 N N . PHE A 1 291 ? 13.971 -6.574 -12.467 1.00 95.50 291 PHE A N 1
ATOM 2259 C CA . PHE A 1 291 ? 12.851 -6.553 -11.535 1.00 95.50 291 PHE A CA 1
ATOM 2260 C C . PHE A 1 291 ? 13.018 -7.540 -10.379 1.00 95.50 291 PHE A C 1
ATOM 2262 O O . PHE A 1 291 ? 13.703 -8.559 -10.481 1.00 95.50 291 PHE A O 1
ATOM 2269 N N . GLU A 1 292 ? 12.316 -7.259 -9.291 1.00 97.69 292 GLU A N 1
ATOM 2270 C CA . GLU A 1 292 ? 12.037 -8.191 -8.208 1.00 97.69 292 GLU A CA 1
ATOM 2271 C C . GLU A 1 292 ? 10.563 -8.064 -7.834 1.00 97.69 292 GLU A C 1
ATOM 2273 O O . GLU A 1 292 ? 10.037 -6.960 -7.702 1.00 97.69 292 GLU A O 1
ATOM 2278 N N . SER A 1 293 ? 9.886 -9.196 -7.668 1.00 98.00 293 SER A N 1
ATOM 2279 C CA . SER A 1 293 ? 8.494 -9.218 -7.228 1.00 98.00 293 SER A CA 1
ATOM 2280 C C . SER A 1 293 ? 8.294 -10.236 -6.120 1.00 98.00 293 SER A C 1
ATOM 2282 O O . SER A 1 293 ? 8.970 -11.266 -6.051 1.00 98.00 293 SER A O 1
ATOM 2284 N N . PHE A 1 294 ? 7.354 -9.953 -5.233 1.00 98.62 294 PHE A N 1
ATOM 2285 C CA . PHE A 1 294 ? 7.054 -10.802 -4.097 1.00 98.62 294 PHE A CA 1
ATOM 2286 C C . PHE A 1 294 ? 5.594 -10.681 -3.699 1.00 98.62 294 PHE A C 1
ATOM 2288 O O . PHE A 1 294 ? 4.970 -9.630 -3.805 1.00 98.62 294 PHE A O 1
ATOM 2295 N N . VAL A 1 295 ? 5.076 -11.786 -3.184 1.00 98.69 295 VAL A N 1
ATOM 2296 C CA . VAL A 1 295 ? 3.841 -11.825 -2.419 1.00 98.69 295 VAL A CA 1
ATOM 2297 C C . VAL A 1 295 ? 4.176 -12.499 -1.103 1.00 98.69 295 VAL A C 1
ATOM 2299 O O . VAL A 1 295 ? 4.673 -13.632 -1.097 1.00 98.69 295 VAL A O 1
ATOM 2302 N N . LEU A 1 296 ? 3.937 -11.799 -0.001 1.00 98.69 296 LEU A N 1
ATOM 2303 C CA . LEU A 1 296 ? 4.190 -12.284 1.348 1.00 98.69 296 LEU A CA 1
ATOM 2304 C C . LEU A 1 296 ? 2.877 -12.441 2.109 1.00 98.69 296 LEU A C 1
ATOM 2306 O O . LEU A 1 296 ? 1.943 -11.673 1.901 1.00 98.69 296 LEU A O 1
ATOM 2310 N N . THR A 1 297 ? 2.848 -13.395 3.025 1.00 98.12 297 THR A N 1
ATOM 2311 C CA . THR A 1 297 ? 1.863 -13.476 4.107 1.00 98.12 297 THR A CA 1
ATOM 2312 C C . THR A 1 297 ? 2.585 -13.329 5.443 1.00 98.12 297 THR A C 1
ATOM 2314 O O . THR A 1 297 ? 3.823 -13.303 5.489 1.00 98.12 297 THR A O 1
ATOM 2317 N N . TYR A 1 298 ? 1.837 -13.193 6.533 1.00 97.75 298 TYR A N 1
ATOM 2318 C CA . TYR A 1 298 ? 2.398 -13.014 7.866 1.00 97.75 298 TYR A CA 1
ATOM 2319 C C . TYR A 1 298 ? 1.755 -13.990 8.858 1.00 97.75 298 TYR A C 1
ATOM 2321 O O . TYR A 1 298 ? 0.538 -14.077 8.934 1.00 97.75 298 TYR A O 1
ATOM 2329 N N . ASP A 1 299 ? 2.581 -14.743 9.585 1.00 95.31 299 ASP A N 1
ATOM 2330 C CA . ASP A 1 299 ? 2.169 -15.653 10.671 1.00 95.31 299 ASP A CA 1
ATOM 2331 C C . ASP A 1 299 ? 3.286 -15.661 11.727 1.00 95.31 299 ASP A C 1
ATOM 2333 O O . ASP A 1 299 ? 4.199 -16.495 11.694 1.00 95.31 299 ASP A O 1
ATOM 2337 N N . GLY A 1 300 ? 3.329 -14.607 12.553 1.00 93.62 300 GLY A N 1
ATOM 2338 C CA . GLY A 1 300 ? 4.446 -14.311 13.466 1.00 93.62 300 GLY A CA 1
ATOM 2339 C C . GLY A 1 300 ? 5.801 -14.063 12.775 1.00 93.62 300 GLY A C 1
ATOM 2340 O O . GLY A 1 300 ? 6.854 -14.093 13.418 1.00 93.62 300 GLY A O 1
ATOM 2341 N N . GLY A 1 301 ? 5.790 -13.877 11.454 1.00 97.44 301 GLY A N 1
ATOM 2342 C CA . GLY A 1 301 ? 6.950 -13.639 10.598 1.00 97.44 301 GLY A CA 1
ATOM 2343 C C . GLY A 1 301 ? 6.572 -13.674 9.116 1.00 97.44 301 GLY A C 1
ATOM 2344 O O . GLY A 1 301 ? 5.658 -14.404 8.723 1.00 97.44 301 GLY A O 1
ATOM 2345 N N . PHE A 1 302 ? 7.285 -12.919 8.280 1.00 98.50 302 PHE A N 1
ATOM 2346 C CA . PHE A 1 302 ? 7.036 -12.840 6.842 1.00 98.50 302 PHE A CA 1
ATOM 2347 C C . PHE A 1 302 ? 7.295 -14.187 6.156 1.00 98.50 302 PHE A C 1
ATOM 2349 O O . PHE A 1 302 ? 8.393 -14.746 6.218 1.00 98.50 302 PHE A O 1
ATOM 2356 N N . GLN A 1 303 ? 6.287 -14.691 5.447 1.00 98.00 303 GLN A N 1
ATOM 2357 C CA . GLN A 1 303 ? 6.357 -15.920 4.664 1.00 98.00 303 GLN A CA 1
ATOM 2358 C C . GLN A 1 303 ? 6.204 -15.602 3.180 1.00 98.00 303 GLN A C 1
ATOM 2360 O O . GLN A 1 303 ? 5.246 -14.957 2.768 1.00 98.00 303 GLN A O 1
ATOM 2365 N N . LYS A 1 304 ? 7.126 -16.089 2.344 1.00 97.75 304 LYS A N 1
ATOM 2366 C CA . LYS A 1 304 ? 7.010 -15.928 0.889 1.00 97.75 304 LYS A CA 1
ATOM 2367 C C . LYS A 1 304 ? 5.933 -16.864 0.336 1.00 97.75 304 LYS A C 1
ATOM 2369 O O . LYS A 1 304 ? 6.098 -18.084 0.360 1.00 97.75 304 LYS A O 1
ATOM 2374 N N . TYR A 1 305 ? 4.869 -16.288 -0.216 1.00 98.12 305 TYR A N 1
ATOM 2375 C CA . TYR A 1 305 ? 3.799 -17.009 -0.905 1.00 98.12 305 TYR A CA 1
ATOM 2376 C C . TYR A 1 305 ? 4.158 -17.307 -2.368 1.00 98.12 305 TYR A C 1
ATOM 2378 O O . TYR A 1 305 ? 4.015 -18.445 -2.828 1.00 98.12 305 TYR A O 1
ATOM 2386 N N . THR A 1 306 ? 4.639 -16.294 -3.098 1.00 98.38 306 THR A N 1
ATOM 2387 C CA . THR A 1 306 ? 5.171 -16.404 -4.468 1.00 98.38 306 THR A CA 1
ATOM 2388 C C . THR A 1 306 ? 6.079 -15.209 -4.800 1.00 98.38 306 THR A C 1
ATOM 2390 O O . THR A 1 306 ? 6.216 -14.301 -3.982 1.00 98.38 306 THR A O 1
ATOM 2393 N N . GLY A 1 307 ? 6.731 -15.215 -5.964 1.00 97.06 307 GLY A N 1
ATOM 2394 C CA . GLY A 1 307 ? 7.613 -14.136 -6.429 1.00 97.06 307 GLY A CA 1
ATOM 2395 C C . GLY A 1 307 ? 9.000 -14.614 -6.854 1.00 97.06 307 GLY A C 1
ATOM 2396 O O . GLY A 1 307 ? 9.323 -15.801 -6.739 1.00 97.06 307 GLY A O 1
ATOM 2397 N N . THR A 1 308 ? 9.852 -13.687 -7.279 1.00 97.25 308 THR A N 1
ATOM 2398 C CA . THR A 1 308 ? 11.224 -13.966 -7.729 1.00 97.25 308 THR A CA 1
ATOM 2399 C C . THR A 1 308 ? 12.169 -14.272 -6.565 1.00 97.25 308 THR A C 1
ATOM 2401 O O . THR A 1 308 ? 11.953 -13.851 -5.426 1.00 97.25 308 THR A O 1
ATOM 2404 N N . ASP A 1 309 ? 13.226 -15.047 -6.809 1.00 93.12 309 ASP A N 1
ATOM 2405 C CA . ASP A 1 309 ? 14.265 -15.340 -5.808 1.00 93.12 309 ASP A CA 1
ATOM 2406 C C . ASP A 1 309 ? 15.357 -14.256 -5.822 1.00 93.12 309 ASP A C 1
ATOM 2408 O O . ASP A 1 309 ? 16.521 -14.516 -6.128 1.00 93.12 309 ASP A O 1
ATOM 2412 N N . GLY A 1 310 ? 14.951 -13.029 -5.487 1.00 91.75 310 GLY A N 1
ATOM 2413 C CA . GLY A 1 310 ? 15.777 -11.826 -5.578 1.00 91.75 310 GLY A CA 1
ATOM 2414 C C . GLY A 1 310 ? 15.645 -11.112 -6.923 1.00 91.75 310 GLY A C 1
ATOM 2415 O O . GLY A 1 310 ? 14.722 -11.373 -7.705 1.00 91.75 310 GLY A O 1
ATOM 2416 N N . GLU A 1 311 ? 16.588 -10.208 -7.183 1.00 91.88 311 GLU A N 1
ATOM 2417 C CA . GLU A 1 311 ? 16.645 -9.426 -8.416 1.00 91.88 311 GLU A CA 1
ATOM 2418 C C . GLU A 1 311 ? 16.886 -10.331 -9.634 1.00 91.88 311 GLU A C 1
ATOM 2420 O O . GLU A 1 311 ? 17.814 -11.143 -9.676 1.00 91.88 311 GLU A O 1
ATOM 2425 N N . THR A 1 312 ? 16.033 -10.181 -10.643 1.00 93.12 312 THR A N 1
ATOM 2426 C CA . THR A 1 312 ? 16.102 -10.889 -11.921 1.00 93.12 312 THR A CA 1
ATOM 2427 C C . THR A 1 312 ? 16.185 -9.871 -13.047 1.00 93.12 312 THR A C 1
ATOM 2429 O O . THR A 1 312 ? 15.484 -8.866 -13.034 1.00 93.12 312 THR A O 1
ATOM 2432 N N . GLY A 1 313 ? 17.012 -10.125 -14.061 1.00 92.44 313 GLY A N 1
ATOM 2433 C CA . GLY A 1 313 ? 17.093 -9.222 -15.200 1.00 92.44 313 GLY A CA 1
ATOM 2434 C C . GLY A 1 313 ? 17.631 -9.865 -16.465 1.00 92.44 313 GLY A C 1
ATOM 2435 O O . GLY A 1 313 ? 18.362 -10.857 -16.427 1.00 92.44 313 GLY A O 1
ATOM 2436 N N . GLY A 1 314 ? 17.248 -9.296 -17.601 1.00 91.56 314 GLY A N 1
ATOM 2437 C CA . GLY A 1 314 ? 17.590 -9.813 -18.916 1.00 91.56 314 GLY A CA 1
ATOM 2438 C C . GLY A 1 314 ? 16.822 -9.141 -20.049 1.00 91.56 314 GLY A C 1
ATOM 2439 O O . GLY A 1 314 ? 15.924 -8.327 -19.842 1.00 91.56 314 GLY A O 1
ATOM 2440 N N . SER A 1 315 ? 17.194 -9.507 -21.273 1.00 88.50 315 SER A N 1
ATOM 2441 C CA . SER A 1 315 ? 16.531 -9.082 -22.511 1.00 88.50 315 SER A CA 1
ATOM 2442 C C . SER A 1 315 ? 15.468 -10.083 -22.997 1.00 88.50 315 SER A C 1
ATOM 2444 O O . SER A 1 315 ? 14.805 -9.842 -23.999 1.00 88.50 315 SER A O 1
ATOM 2446 N N . SER A 1 316 ? 15.358 -11.243 -22.341 1.00 89.62 316 SER A N 1
ATOM 2447 C CA . SER A 1 316 ? 14.416 -12.330 -22.639 1.00 89.62 316 SER A CA 1
ATOM 2448 C C . SER A 1 316 ? 14.262 -13.226 -21.412 1.00 89.62 316 SER A C 1
ATOM 2450 O O . SER A 1 316 ? 15.242 -13.427 -20.693 1.00 89.62 316 SER A O 1
ATOM 2452 N N . PHE A 1 317 ? 13.083 -13.820 -21.221 1.00 93.62 317 PHE A N 1
ATOM 2453 C CA . PHE A 1 317 ? 12.756 -14.592 -20.014 1.00 93.62 317 PHE A CA 1
ATOM 2454 C C . PHE A 1 317 ? 12.191 -15.990 -20.313 1.00 93.62 317 PHE A C 1
ATOM 2456 O O . PHE A 1 317 ? 11.582 -16.601 -19.446 1.00 93.62 317 PHE A O 1
ATOM 2463 N N . GLU A 1 318 ? 12.422 -16.532 -21.515 1.00 91.62 318 GLU A N 1
ATOM 2464 C CA . GLU A 1 318 ? 11.895 -17.852 -21.919 1.00 91.62 318 GLU A CA 1
ATOM 2465 C C . GLU A 1 318 ? 12.351 -18.986 -20.988 1.00 91.62 318 GLU A C 1
ATOM 2467 O O . GLU A 1 318 ? 11.590 -19.900 -20.683 1.00 91.62 318 GLU A O 1
ATOM 2472 N N . ASP A 1 319 ? 13.577 -18.896 -20.467 1.00 92.69 319 ASP A N 1
ATOM 2473 C CA . ASP A 1 319 ? 14.119 -19.877 -19.520 1.00 92.69 319 ASP A CA 1
ATOM 2474 C C . ASP A 1 319 ? 13.384 -19.871 -18.162 1.00 92.69 319 ASP A C 1
ATOM 2476 O O . ASP A 1 319 ? 13.495 -20.834 -17.402 1.00 92.69 319 ASP A O 1
ATOM 2480 N N . SER A 1 320 ? 12.607 -18.820 -17.874 1.00 92.81 320 SER A N 1
ATOM 2481 C CA . SER A 1 320 ? 11.780 -18.682 -16.671 1.00 92.81 320 SER A CA 1
ATOM 2482 C C . SER A 1 320 ? 10.364 -19.233 -16.851 1.00 92.81 320 SER A C 1
ATOM 2484 O O . SER A 1 320 ? 9.569 -19.136 -15.920 1.00 92.81 320 SER A O 1
ATOM 2486 N N . GLU A 1 321 ? 10.026 -19.823 -18.008 1.00 94.44 321 GLU A N 1
ATOM 2487 C CA . GLU A 1 321 ? 8.666 -20.274 -18.340 1.00 94.44 321 GLU A CA 1
ATOM 2488 C C . GLU A 1 321 ? 8.022 -21.088 -17.205 1.00 94.44 321 GLU A C 1
ATOM 2490 O O . GLU A 1 321 ? 6.923 -20.772 -16.751 1.00 94.44 321 GLU A O 1
ATOM 2495 N N . SER A 1 322 ? 8.713 -22.115 -16.701 1.00 95.88 322 SER A N 1
ATOM 2496 C CA . SER A 1 322 ? 8.165 -22.990 -15.654 1.00 95.88 322 SER A CA 1
ATOM 2497 C C . SER A 1 322 ? 7.834 -22.234 -14.362 1.00 95.88 322 SER A C 1
ATOM 2499 O O . SER A 1 322 ? 6.800 -22.503 -13.747 1.00 95.88 322 SER A O 1
ATOM 2501 N N . ASP A 1 323 ? 8.700 -21.311 -13.947 1.00 96.56 323 ASP A N 1
ATOM 2502 C CA . ASP A 1 323 ? 8.522 -20.541 -12.713 1.00 96.56 323 ASP A CA 1
ATOM 2503 C C . ASP A 1 323 ? 7.450 -19.458 -12.901 1.00 96.56 323 ASP A C 1
ATOM 2505 O O . ASP A 1 323 ? 6.602 -19.268 -12.028 1.00 96.56 323 ASP A O 1
ATOM 2509 N N . ALA A 1 324 ? 7.400 -18.842 -14.087 1.00 97.06 324 ALA A N 1
ATOM 2510 C CA . ALA A 1 324 ? 6.373 -17.889 -14.487 1.00 97.06 324 ALA A CA 1
ATOM 2511 C C . ALA A 1 324 ? 4.968 -18.513 -14.442 1.00 97.06 324 ALA A C 1
ATOM 2513 O O . ALA A 1 324 ? 4.057 -17.945 -13.837 1.00 97.06 324 ALA A O 1
ATOM 2514 N N . TYR A 1 325 ? 4.784 -19.719 -14.992 1.00 97.31 325 TYR A N 1
ATOM 2515 C CA . TYR A 1 325 ? 3.502 -20.429 -14.910 1.00 97.31 325 TYR A CA 1
ATOM 2516 C C . TYR A 1 325 ? 3.105 -20.763 -13.466 1.00 97.31 325 TYR A C 1
ATOM 2518 O O . TYR A 1 325 ? 1.934 -20.610 -13.108 1.00 97.31 325 TYR A O 1
ATOM 2526 N N . ALA A 1 326 ? 4.061 -21.193 -12.636 1.00 97.81 326 ALA A N 1
ATOM 2527 C CA . ALA A 1 326 ? 3.806 -21.505 -11.231 1.00 97.81 326 ALA A CA 1
ATOM 2528 C C . ALA A 1 326 ? 3.418 -20.256 -10.421 1.00 97.81 326 ALA A C 1
ATOM 2530 O O . ALA A 1 326 ? 2.514 -20.316 -9.584 1.00 97.81 326 ALA A O 1
ATOM 2531 N N . MET A 1 327 ? 4.070 -19.120 -10.680 1.00 98.19 327 MET A N 1
ATOM 2532 C CA . MET A 1 327 ? 3.713 -17.842 -10.073 1.00 98.19 327 MET A CA 1
ATOM 2533 C C . MET A 1 327 ? 2.333 -17.369 -10.537 1.00 98.19 327 MET A C 1
ATOM 2535 O O . MET A 1 327 ? 1.512 -17.011 -9.698 1.00 98.19 327 MET A O 1
ATOM 2539 N N . ALA A 1 328 ? 2.044 -17.429 -11.837 1.00 98.12 328 ALA A N 1
ATOM 2540 C CA . ALA A 1 328 ? 0.762 -17.010 -12.396 1.00 98.12 328 ALA A CA 1
ATOM 2541 C C . ALA A 1 328 ? -0.431 -17.798 -11.820 1.00 98.12 328 ALA A C 1
ATOM 2543 O O . ALA A 1 328 ? -1.455 -17.204 -11.494 1.00 98.12 328 ALA A O 1
ATOM 2544 N N . GLU A 1 329 ? -0.304 -19.119 -11.629 1.00 98.12 329 GLU A N 1
ATOM 2545 C CA . GLU A 1 329 ? -1.351 -19.935 -10.984 1.00 98.12 329 GLU A CA 1
ATOM 2546 C C . GLU A 1 329 ? -1.646 -19.469 -9.546 1.00 98.12 329 GLU A C 1
ATOM 2548 O O . GLU A 1 329 ? -2.803 -19.396 -9.131 1.00 98.12 329 GLU A O 1
ATOM 2553 N N . ARG A 1 330 ? -0.603 -19.107 -8.790 1.00 98.25 330 ARG A N 1
ATOM 2554 C CA . ARG A 1 330 ? -0.742 -18.578 -7.424 1.00 98.25 330 ARG A CA 1
ATOM 2555 C C . ARG A 1 330 ? -1.367 -17.186 -7.402 1.00 98.25 330 ARG A C 1
ATOM 2557 O O . ARG A 1 330 ? -2.196 -16.909 -6.545 1.00 98.25 330 ARG A O 1
ATOM 2564 N N . LEU A 1 331 ? -0.995 -16.325 -8.343 1.00 98.31 331 LEU A N 1
ATOM 2565 C CA . LEU A 1 331 ? -1.542 -14.972 -8.451 1.00 98.31 331 LEU A CA 1
ATOM 2566 C C . LEU A 1 331 ? -3.036 -14.982 -8.803 1.00 98.31 331 LEU A C 1
ATOM 2568 O O . LEU A 1 331 ? -3.813 -14.275 -8.168 1.00 98.31 331 LEU A O 1
ATOM 2572 N N . GLU A 1 332 ? -3.476 -15.850 -9.721 1.00 96.75 332 GLU A N 1
ATOM 2573 C CA . GLU A 1 332 ? -4.910 -16.017 -10.010 1.00 96.75 332 GLU A CA 1
ATOM 2574 C C . GLU A 1 332 ? -5.711 -16.461 -8.789 1.00 96.75 332 GLU A C 1
ATOM 2576 O O . GLU A 1 332 ? -6.847 -16.023 -8.608 1.00 96.75 332 GLU A O 1
ATOM 2581 N N . HIS A 1 333 ? -5.131 -17.315 -7.940 1.00 96.38 333 HIS A N 1
ATOM 2582 C CA . HIS A 1 333 ? -5.797 -17.785 -6.727 1.00 96.38 333 HIS A CA 1
ATOM 2583 C C . HIS A 1 333 ? -6.182 -16.631 -5.792 1.00 96.38 333 HIS A C 1
ATOM 2585 O O . HIS A 1 333 ? -7.274 -16.638 -5.219 1.00 96.38 333 HIS A O 1
ATOM 2591 N N . ILE A 1 334 ? -5.316 -15.619 -5.703 1.00 96.50 334 ILE A N 1
ATOM 2592 C CA . ILE A 1 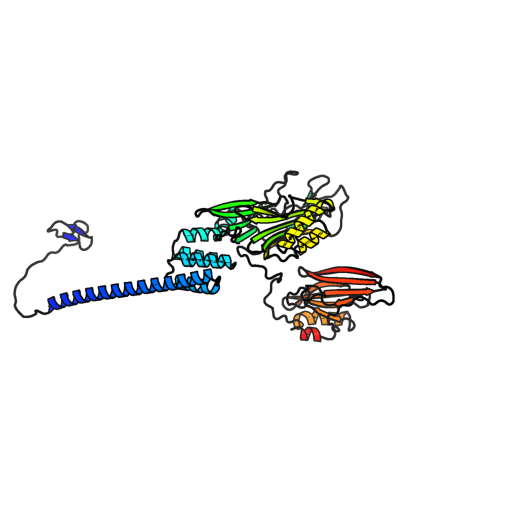334 ? -5.524 -14.422 -4.880 1.00 96.50 334 ILE A CA 1
ATOM 2593 C C . ILE A 1 334 ? -6.190 -13.266 -5.644 1.00 96.50 334 ILE A C 1
ATOM 2595 O O . ILE A 1 334 ? -6.402 -12.194 -5.086 1.00 96.50 334 ILE A O 1
ATOM 2599 N N . GLY A 1 335 ? -6.584 -13.488 -6.903 1.00 92.56 335 GLY A N 1
ATOM 2600 C CA . GLY A 1 335 ? -7.316 -12.519 -7.723 1.00 92.56 335 GLY A CA 1
ATOM 2601 C C . GLY A 1 335 ? -6.450 -11.562 -8.549 1.00 92.56 335 GLY A C 1
ATOM 2602 O O . GLY A 1 335 ? -7.009 -10.689 -9.204 1.00 92.56 335 GLY A O 1
ATOM 2603 N N . LEU A 1 336 ? -5.126 -11.743 -8.583 1.00 95.06 336 LEU A N 1
ATOM 2604 C CA . LEU A 1 336 ? -4.197 -10.956 -9.407 1.00 95.06 336 LEU A CA 1
ATOM 2605 C C . LEU A 1 336 ? -4.114 -11.523 -10.835 1.00 95.06 336 LEU A C 1
ATOM 2607 O O . LEU A 1 336 ? -3.115 -12.109 -11.268 1.00 95.06 336 LEU A O 1
ATOM 2611 N N . THR A 1 337 ? -5.245 -11.452 -11.536 1.00 93.88 337 THR A N 1
ATOM 2612 C CA . THR A 1 337 ? -5.444 -12.099 -12.841 1.00 93.88 337 THR A CA 1
ATOM 2613 C C . THR A 1 337 ? -4.730 -11.397 -13.996 1.00 93.88 337 THR A C 1
ATOM 2615 O O . THR A 1 337 ? -4.329 -12.082 -14.939 1.00 93.88 337 THR A O 1
ATOM 2618 N N . LYS A 1 338 ? -4.522 -10.073 -13.930 1.00 93.19 338 LYS A N 1
ATOM 2619 C CA . LYS A 1 338 ? -3.796 -9.316 -14.963 1.00 93.19 338 LYS A CA 1
ATOM 2620 C C . LYS A 1 338 ? -2.314 -9.647 -14.912 1.00 93.19 338 LYS A C 1
ATOM 2622 O O . LYS A 1 338 ? -1.781 -10.115 -15.917 1.00 93.19 338 LYS A O 1
ATOM 2627 N N . SER A 1 339 ? -1.708 -9.588 -13.720 1.00 94.31 339 SER A N 1
ATOM 2628 C CA . SER A 1 339 ? -0.341 -10.076 -13.497 1.00 94.31 339 SER A CA 1
ATOM 2629 C C . SER A 1 339 ? -0.176 -11.500 -14.023 1.00 94.31 339 SER A C 1
ATOM 2631 O O . SER A 1 339 ? 0.731 -11.789 -14.796 1.00 94.31 339 SER A O 1
ATOM 2633 N N . ALA A 1 340 ? -1.077 -12.414 -13.655 1.00 94.69 340 ALA A N 1
ATOM 2634 C CA . ALA A 1 340 ? -0.975 -13.803 -14.085 1.00 94.69 340 ALA A CA 1
ATOM 2635 C C . ALA A 1 340 ? -1.057 -13.987 -15.611 1.00 94.69 340 ALA A C 1
ATOM 2637 O O . ALA A 1 340 ? -0.390 -14.867 -16.158 1.00 94.69 340 ALA A O 1
ATOM 2638 N N . ALA A 1 341 ? -1.878 -13.197 -16.307 1.00 91.19 341 ALA A N 1
ATOM 2639 C CA . ALA A 1 341 ? -1.969 -13.238 -17.762 1.00 91.19 341 ALA A CA 1
ATOM 2640 C C . ALA A 1 341 ? -0.679 -12.723 -18.421 1.00 91.19 341 ALA A C 1
ATOM 2642 O O . ALA A 1 341 ? -0.105 -13.420 -19.260 1.00 91.19 341 ALA A O 1
ATOM 2643 N N . GLU A 1 342 ? -0.184 -11.562 -17.993 1.00 90.06 342 GLU A N 1
ATOM 2644 C CA . GLU A 1 342 ? 1.037 -10.941 -18.522 1.00 90.06 342 GLU A CA 1
ATOM 2645 C C . GLU A 1 342 ? 2.287 -11.793 -18.269 1.00 90.06 342 GLU A C 1
ATOM 2647 O O . GLU A 1 342 ? 3.125 -11.967 -19.160 1.00 90.06 342 GLU A O 1
ATOM 2652 N N . ILE A 1 343 ? 2.392 -12.391 -17.079 1.00 96.00 343 ILE A N 1
ATOM 2653 C CA . ILE A 1 343 ? 3.487 -13.300 -16.719 1.00 96.00 343 ILE A CA 1
ATOM 2654 C C . ILE A 1 343 ? 3.495 -14.528 -17.636 1.00 96.00 343 ILE A C 1
ATOM 2656 O O . ILE A 1 343 ? 4.564 -15.007 -18.005 1.00 96.00 343 ILE A O 1
ATOM 2660 N N . ARG A 1 344 ? 2.332 -15.061 -18.031 1.00 93.12 344 ARG A N 1
ATOM 2661 C CA . ARG A 1 344 ? 2.275 -16.223 -18.938 1.00 93.12 344 ARG A CA 1
ATOM 2662 C C . ARG A 1 344 ? 2.642 -15.883 -20.374 1.00 93.12 344 ARG A C 1
ATOM 2664 O O . ARG A 1 344 ? 3.174 -16.750 -21.062 1.00 93.12 344 ARG A O 1
ATOM 2671 N N . ASP A 1 345 ? 2.337 -14.667 -20.815 1.00 91.69 345 ASP A N 1
ATOM 2672 C CA . ASP A 1 345 ? 2.631 -14.214 -22.175 1.00 91.69 345 ASP A CA 1
ATOM 2673 C C . ASP A 1 345 ? 4.114 -13.859 -22.352 1.00 91.69 345 ASP A C 1
ATOM 2675 O O . ASP A 1 345 ? 4.743 -14.236 -23.338 1.00 91.69 345 ASP A O 1
ATOM 2679 N N . SER A 1 346 ? 4.694 -13.180 -21.360 1.00 91.19 346 SER A N 1
ATOM 2680 C CA . SER A 1 346 ? 6.050 -12.623 -21.441 1.00 91.19 346 SER A CA 1
ATOM 2681 C C . SER A 1 346 ? 7.120 -13.431 -20.700 1.00 91.19 346 SER A C 1
ATOM 2683 O O . SER A 1 346 ? 8.316 -13.198 -20.896 1.00 91.19 346 SER A O 1
ATOM 2685 N N . TRP A 1 347 ? 6.701 -14.327 -19.801 1.00 95.06 347 TRP A N 1
ATOM 2686 C CA . TRP A 1 347 ? 7.539 -14.987 -18.790 1.00 95.06 347 TRP A CA 1
ATOM 2687 C C . TRP A 1 347 ? 8.237 -14.030 -17.811 1.00 95.06 347 TRP A C 1
ATOM 2689 O O . TRP A 1 347 ? 9.074 -14.447 -17.006 1.00 95.06 347 TRP A O 1
ATOM 2699 N N . MET A 1 348 ? 7.877 -12.745 -17.835 1.00 95.31 348 MET A N 1
ATOM 2700 C CA . MET A 1 348 ? 8.363 -11.750 -16.892 1.00 95.31 348 MET A CA 1
ATOM 2701 C C . MET A 1 348 ? 7.525 -11.799 -15.626 1.00 95.31 348 MET A C 1
ATOM 2703 O O . MET A 1 348 ? 6.385 -11.357 -15.631 1.00 95.31 348 MET A O 1
ATOM 2707 N N . MET A 1 349 ? 8.104 -12.294 -14.534 1.00 96.62 349 MET A N 1
ATOM 2708 C CA . MET A 1 349 ? 7.470 -12.389 -13.215 1.00 96.62 349 MET A CA 1
ATOM 2709 C C . MET A 1 349 ? 7.338 -11.020 -12.519 1.00 96.62 349 MET A C 1
ATOM 2711 O O . MET A 1 349 ? 7.848 -10.838 -11.418 1.00 96.62 349 MET A O 1
ATOM 2715 N N . LYS A 1 350 ? 6.685 -10.047 -13.160 1.00 94.50 350 LYS A N 1
ATOM 2716 C CA . LYS A 1 350 ? 6.320 -8.744 -12.581 1.00 94.50 350 LYS A CA 1
ATOM 2717 C C . LYS A 1 350 ? 4.827 -8.707 -12.259 1.00 94.50 350 LYS A C 1
ATOM 2719 O O . LYS A 1 350 ? 4.054 -9.421 -12.893 1.00 94.50 350 LYS A O 1
ATOM 2724 N N . LEU A 1 351 ? 4.434 -7.893 -11.285 1.00 96.94 351 LEU A N 1
ATOM 2725 C CA . LEU A 1 351 ? 3.017 -7.619 -11.048 1.00 96.94 351 LEU A CA 1
ATOM 2726 C C . LEU A 1 351 ? 2.566 -6.433 -11.910 1.00 96.94 351 LEU A C 1
ATOM 2728 O O . LEU A 1 351 ? 3.383 -5.571 -12.232 1.00 96.94 351 LEU A O 1
ATOM 2732 N N . SER A 1 352 ? 1.284 -6.408 -12.264 1.00 87.56 352 SER A N 1
ATOM 2733 C CA . SER A 1 352 ? 0.650 -5.402 -13.120 1.00 87.56 352 SER A CA 1
ATOM 2734 C C . SER A 1 352 ? -0.126 -4.372 -12.300 1.00 87.56 352 SER A C 1
ATOM 2736 O O . SER A 1 352 ? -0.781 -4.719 -11.315 1.00 87.56 352 SER A O 1
ATOM 2738 N N . MET A 1 353 ? -0.076 -3.108 -12.729 1.00 78.12 353 MET A N 1
ATOM 2739 C CA . MET A 1 353 ? -0.874 -2.015 -12.158 1.00 78.12 353 MET A CA 1
ATOM 2740 C C . MET A 1 353 ? -2.375 -2.141 -12.467 1.00 78.12 353 MET A C 1
ATOM 2742 O O . MET A 1 353 ? -3.192 -1.512 -11.796 1.00 78.12 353 MET A O 1
ATOM 2746 N N . ASP A 1 354 ? -2.734 -2.979 -13.442 1.00 81.00 354 ASP A N 1
ATOM 2747 C CA . ASP A 1 354 ? -4.118 -3.191 -13.879 1.00 81.00 354 ASP A CA 1
ATOM 2748 C C . ASP A 1 354 ? -4.874 -4.204 -13.006 1.00 81.00 354 ASP A C 1
ATOM 2750 O O . ASP A 1 354 ? -6.063 -4.459 -13.222 1.00 81.00 354 ASP A O 1
ATOM 2754 N N . ASP A 1 355 ? -4.198 -4.835 -12.043 1.00 85.50 355 ASP A N 1
ATOM 2755 C CA . ASP A 1 355 ? -4.867 -5.712 -11.091 1.00 85.50 355 ASP A CA 1
ATOM 2756 C C . ASP A 1 355 ? -5.753 -4.934 -10.113 1.00 85.50 355 ASP A C 1
ATOM 2758 O O . ASP A 1 355 ? -5.455 -3.817 -9.691 1.00 85.50 355 ASP A O 1
ATOM 2762 N N . GLU A 1 356 ? -6.836 -5.576 -9.672 1.00 82.19 356 GLU A N 1
ATOM 2763 C CA . GLU A 1 356 ? -7.643 -5.062 -8.569 1.00 82.19 356 GLU A CA 1
ATOM 2764 C C . GLU A 1 356 ? -6.858 -5.210 -7.255 1.00 82.19 356 GLU A C 1
ATOM 2766 O O . GLU A 1 356 ? -6.827 -6.280 -6.636 1.00 82.19 356 GLU A O 1
ATOM 2771 N N . MET A 1 357 ? -6.219 -4.126 -6.829 1.00 86.69 357 MET A N 1
ATOM 2772 C CA . MET A 1 357 ? -5.496 -4.022 -5.561 1.00 86.69 357 MET A CA 1
ATOM 2773 C C . MET A 1 357 ? -6.450 -3.555 -4.466 1.00 86.69 357 MET A C 1
ATOM 2775 O O . MET A 1 357 ? -7.205 -2.614 -4.688 1.00 86.69 357 MET A O 1
ATOM 2779 N N . ASP A 1 358 ? -6.423 -4.179 -3.285 1.00 85.56 358 ASP A N 1
ATOM 2780 C CA . ASP A 1 358 ? -7.313 -3.769 -2.193 1.00 85.56 358 ASP A CA 1
ATOM 2781 C C . ASP A 1 358 ? -6.787 -2.523 -1.474 1.00 85.56 358 ASP A C 1
ATOM 2783 O O . ASP A 1 358 ? -7.587 -1.734 -0.994 1.00 85.56 358 ASP A O 1
ATOM 2787 N N . ASP A 1 359 ? -5.472 -2.310 -1.410 1.00 86.38 359 ASP A N 1
ATOM 2788 C CA . ASP A 1 359 ? -4.894 -1.102 -0.811 1.00 86.38 359 ASP A CA 1
ATOM 2789 C C . ASP A 1 359 ? -3.487 -0.846 -1.335 1.00 86.38 359 ASP A C 1
ATOM 2791 O O . ASP A 1 359 ? -2.559 -1.590 -1.040 1.00 86.38 359 ASP A O 1
ATOM 2795 N N . ILE A 1 360 ? -3.316 0.206 -2.124 1.00 88.50 360 ILE A N 1
ATOM 2796 C CA . ILE A 1 360 ? -1.999 0.616 -2.610 1.00 88.50 360 ILE A CA 1
ATOM 2797 C C . ILE A 1 360 ? -1.295 1.351 -1.467 1.00 88.50 360 ILE A C 1
ATOM 2799 O O . ILE A 1 360 ? -1.891 2.205 -0.823 1.00 88.50 360 ILE A O 1
ATOM 2803 N N . LEU A 1 361 ? -0.029 1.029 -1.197 1.00 92.38 361 LEU A N 1
ATOM 2804 C CA . LEU A 1 361 ? 0.770 1.676 -0.151 1.00 92.38 361 LEU A CA 1
ATOM 2805 C C . LEU A 1 361 ? 1.587 2.828 -0.734 1.00 92.38 361 LEU A C 1
ATOM 2807 O O . LEU A 1 361 ? 1.548 3.955 -0.235 1.00 92.38 361 LEU A O 1
ATOM 2811 N N . PHE A 1 362 ? 2.344 2.546 -1.792 1.00 93.69 362 PHE A N 1
ATOM 2812 C CA . PHE A 1 362 ? 3.096 3.553 -2.527 1.00 93.69 362 PHE A CA 1
ATOM 2813 C C . PHE A 1 362 ? 3.356 3.099 -3.963 1.00 93.69 362 PHE A C 1
ATOM 2815 O O . PHE A 1 362 ? 3.364 1.901 -4.253 1.00 93.69 362 PHE A O 1
ATOM 2822 N N . THR A 1 363 ? 3.624 4.073 -4.827 1.00 93.12 363 THR A N 1
ATOM 2823 C CA . THR A 1 363 ? 4.162 3.852 -6.169 1.00 93.12 363 THR A CA 1
ATOM 2824 C C . THR A 1 363 ? 5.335 4.788 -6.425 1.00 93.12 363 THR A C 1
ATOM 2826 O O . THR A 1 363 ? 5.358 5.918 -5.929 1.00 93.12 363 THR A O 1
ATOM 2829 N N . ILE A 1 364 ? 6.315 4.325 -7.195 1.00 94.62 364 ILE A N 1
ATOM 2830 C CA . ILE A 1 364 ? 7.359 5.163 -7.781 1.00 94.62 364 ILE A CA 1
ATOM 2831 C C . ILE A 1 364 ? 7.362 4.899 -9.279 1.00 94.62 364 ILE A C 1
ATOM 2833 O O . ILE A 1 364 ? 7.545 3.762 -9.704 1.00 94.62 364 ILE A O 1
ATOM 2837 N N . THR A 1 365 ? 7.173 5.942 -10.079 1.00 92.25 365 THR A N 1
ATOM 2838 C CA . THR A 1 365 ? 7.312 5.856 -11.533 1.00 92.25 365 THR A CA 1
ATOM 2839 C C . THR A 1 365 ? 8.432 6.774 -11.992 1.00 92.25 365 THR A C 1
ATOM 2841 O O . THR A 1 365 ? 8.579 7.893 -11.509 1.00 92.25 365 THR A O 1
ATOM 2844 N N . GLY A 1 366 ? 9.261 6.301 -12.912 1.00 88.69 366 GLY A N 1
ATOM 2845 C CA . GLY A 1 366 ? 10.406 7.032 -13.431 1.00 88.69 366 GLY A CA 1
ATOM 2846 C C . GLY A 1 366 ? 10.417 7.018 -14.940 1.00 88.69 366 GLY A C 1
ATOM 2847 O O . GLY A 1 366 ? 10.292 5.964 -15.561 1.00 88.69 366 GLY A O 1
ATOM 2848 N N . ARG A 1 367 ? 10.579 8.191 -15.552 1.00 88.56 367 ARG A N 1
ATOM 2849 C CA . ARG A 1 367 ? 10.688 8.322 -17.006 1.00 88.56 367 ARG A CA 1
ATOM 2850 C C . ARG A 1 367 ? 11.794 9.291 -17.380 1.00 88.56 367 ARG A C 1
ATOM 2852 O O . ARG A 1 367 ? 11.896 10.409 -16.871 1.00 88.56 367 ARG A O 1
ATOM 2859 N N . ARG A 1 368 ? 12.635 8.874 -18.321 1.00 86.12 368 ARG A N 1
ATOM 2860 C CA . ARG A 1 368 ? 13.643 9.745 -18.921 1.00 86.12 368 ARG A CA 1
ATOM 2861 C C . ARG A 1 368 ? 12.977 10.881 -19.709 1.00 86.12 368 ARG A C 1
ATOM 2863 O O . ARG A 1 368 ? 12.125 10.636 -20.551 1.00 86.12 368 ARG A O 1
ATOM 2870 N N . GLN A 1 369 ? 13.450 12.115 -19.519 1.00 80.81 369 GLN A N 1
ATOM 2871 C CA . GLN A 1 369 ? 12.900 13.313 -20.184 1.00 80.81 369 GLN A CA 1
ATOM 2872 C C . GLN A 1 369 ? 13.112 13.355 -21.704 1.00 80.81 369 GLN A C 1
ATOM 2874 O O . GLN A 1 369 ? 12.386 14.033 -22.426 1.00 80.81 369 GLN A O 1
ATOM 2879 N N . ASN A 1 370 ? 14.162 12.698 -22.194 1.00 72.56 370 ASN A N 1
ATOM 2880 C CA . ASN A 1 370 ? 14.518 12.711 -23.605 1.00 72.56 370 ASN A CA 1
ATOM 2881 C C . ASN A 1 370 ? 14.158 11.356 -24.218 1.00 72.56 370 ASN A C 1
ATOM 2883 O O . ASN A 1 370 ? 14.643 10.322 -23.754 1.00 72.56 370 ASN A O 1
ATOM 2887 N N . GLU A 1 371 ? 13.404 11.353 -25.310 1.00 57.00 371 GLU A N 1
ATOM 2888 C CA . GLU A 1 371 ? 13.204 10.149 -26.114 1.00 57.00 371 GLU A CA 1
ATOM 2889 C C . GLU A 1 371 ? 14.357 9.964 -27.113 1.00 57.00 371 GLU A C 1
ATOM 2891 O O . GLU A 1 371 ? 14.870 10.924 -27.690 1.00 57.00 371 GLU A O 1
ATOM 2896 N N . GLY A 1 372 ? 14.778 8.713 -27.311 1.00 53.41 372 GLY A N 1
ATOM 2897 C CA . GLY A 1 372 ? 15.600 8.311 -28.453 1.00 53.41 372 GLY A CA 1
ATOM 2898 C C . GLY A 1 372 ? 17.073 8.731 -28.424 1.00 53.41 372 GLY A C 1
ATOM 2899 O O . GLY A 1 372 ? 17.478 9.652 -29.128 1.00 53.41 372 GLY A O 1
ATOM 2900 N N . HIS A 1 373 ? 17.917 7.968 -27.721 1.00 55.72 373 HIS A N 1
ATOM 2901 C CA . HIS A 1 373 ? 19.282 7.708 -28.196 1.00 55.72 373 HIS A CA 1
ATOM 2902 C C . HIS A 1 373 ? 19.902 6.516 -27.453 1.00 55.72 373 HIS A C 1
ATOM 2904 O O . HIS A 1 373 ? 20.371 6.663 -26.328 1.00 55.72 373 HIS A O 1
ATOM 2910 N N . PHE A 1 374 ? 19.969 5.347 -28.095 1.00 61.09 374 PHE A N 1
ATOM 2911 C CA . PHE A 1 374 ? 20.850 4.279 -27.622 1.00 61.09 374 PHE A CA 1
ATOM 2912 C C . PHE A 1 374 ? 22.302 4.756 -27.778 1.00 61.09 374 PHE A C 1
ATOM 2914 O O . PHE A 1 374 ? 22.709 5.207 -28.860 1.00 61.09 374 PHE A O 1
ATOM 2921 N N . VAL A 1 375 ? 23.096 4.713 -26.710 1.00 64.75 375 VAL A N 1
ATOM 2922 C CA . VAL A 1 375 ? 24.471 5.229 -26.724 1.00 64.75 375 VAL A CA 1
ATOM 2923 C C . VAL A 1 375 ? 25.448 4.073 -26.939 1.00 64.75 375 VAL A C 1
ATOM 2925 O O . VAL A 1 375 ? 26.032 3.536 -26.011 1.00 64.75 375 VAL A O 1
ATOM 2928 N N . TYR A 1 376 ? 25.706 3.728 -28.206 1.00 57.19 376 TYR A N 1
ATOM 2929 C CA . TYR A 1 376 ? 26.734 2.737 -28.600 1.00 57.19 376 TYR A CA 1
ATOM 2930 C C . TYR A 1 376 ? 28.189 3.249 -28.455 1.00 57.19 376 TYR A C 1
ATOM 2932 O O . TYR A 1 376 ? 29.144 2.622 -28.919 1.00 57.19 376 TYR A O 1
ATOM 2940 N N . SER A 1 377 ? 28.366 4.442 -27.884 1.00 62.09 377 SER A N 1
ATOM 2941 C CA . SER A 1 377 ? 29.623 5.187 -27.829 1.00 62.09 377 SER A CA 1
ATOM 2942 C C . SER A 1 377 ? 30.333 4.965 -26.495 1.00 62.09 377 SER A C 1
ATOM 2944 O O . SER A 1 377 ? 29.779 5.255 -25.445 1.00 62.09 377 SER A O 1
ATOM 2946 N N . ASN A 1 378 ? 31.612 4.583 -26.525 1.00 65.44 378 ASN A N 1
ATOM 2947 C CA . ASN A 1 378 ? 32.451 4.488 -25.318 1.00 65.44 378 ASN A CA 1
ATOM 2948 C C . ASN A 1 378 ? 32.866 5.862 -24.739 1.00 65.44 378 ASN A C 1
ATOM 2950 O O . ASN A 1 378 ? 33.609 5.922 -23.761 1.00 65.44 378 ASN A O 1
ATOM 2954 N N . ASN A 1 379 ? 32.442 6.966 -25.362 1.00 71.81 379 ASN A N 1
ATOM 2955 C CA . ASN A 1 379 ? 32.773 8.338 -24.982 1.00 71.81 379 ASN A CA 1
ATOM 2956 C C . ASN A 1 379 ? 31.489 9.129 -24.707 1.00 71.81 379 ASN A C 1
ATOM 2958 O O . ASN A 1 379 ? 31.172 10.042 -25.462 1.00 71.81 379 ASN A O 1
ATOM 2962 N N . PHE A 1 380 ? 30.759 8.762 -23.653 1.00 80.38 380 PHE A N 1
ATOM 2963 C CA . PHE A 1 380 ? 29.650 9.567 -23.137 1.00 80.38 380 PHE A CA 1
ATOM 2964 C C . PHE A 1 380 ? 30.016 10.250 -21.812 1.00 80.38 380 PHE A C 1
ATOM 2966 O O . PHE A 1 380 ? 30.831 9.732 -21.023 1.00 80.38 380 PHE A O 1
ATOM 2973 N N . THR A 1 381 ? 29.412 11.406 -21.555 1.00 83.94 381 THR A N 1
ATOM 2974 C CA . THR A 1 381 ? 29.320 12.013 -20.221 1.00 83.94 381 THR A CA 1
ATOM 2975 C C . THR A 1 381 ? 27.957 11.712 -19.606 1.00 83.94 381 THR A C 1
ATOM 2977 O O . THR A 1 381 ? 27.016 11.353 -20.306 1.00 83.94 381 THR A O 1
ATOM 2980 N N . ALA A 1 382 ? 27.847 11.799 -18.282 1.00 84.44 382 ALA A N 1
ATOM 2981 C CA . ALA A 1 382 ? 26.587 11.484 -17.616 1.00 84.44 382 ALA A CA 1
ATOM 2982 C C . ALA A 1 382 ? 25.494 12.514 -17.956 1.00 84.44 382 ALA A C 1
ATOM 2984 O O . ALA A 1 382 ? 24.333 12.161 -18.115 1.00 84.44 382 ALA A O 1
ATOM 2985 N N . GLU A 1 383 ? 25.887 13.767 -18.187 1.00 85.12 383 GLU A N 1
ATOM 2986 C CA . GLU A 1 383 ? 24.993 14.843 -18.614 1.00 85.12 383 GLU A CA 1
ATOM 2987 C C . GLU A 1 383 ? 24.385 14.583 -20.004 1.00 85.12 383 GLU A C 1
ATOM 2989 O O . GLU A 1 383 ? 23.246 14.969 -20.260 1.00 85.12 383 GLU A O 1
ATOM 2994 N N . GLU A 1 384 ? 25.114 13.904 -20.900 1.00 85.12 384 GLU A N 1
ATOM 2995 C CA . GLU A 1 384 ? 24.617 13.517 -22.232 1.00 85.12 384 GLU A CA 1
ATOM 2996 C C . GLU A 1 384 ? 23.533 12.432 -22.159 1.00 85.12 384 GLU A C 1
ATOM 2998 O O . GLU A 1 384 ? 22.697 12.329 -23.060 1.00 85.12 384 GLU A O 1
ATOM 3003 N N . LEU A 1 385 ? 23.507 11.651 -21.074 1.00 84.88 385 LEU A N 1
ATOM 3004 C CA . LEU A 1 385 ? 22.464 10.656 -20.824 1.00 84.88 385 LEU A CA 1
ATOM 3005 C C . LEU A 1 385 ? 21.155 11.298 -20.354 1.00 84.88 385 LEU A C 1
ATOM 3007 O O . LEU A 1 385 ? 20.116 10.648 -20.404 1.00 84.88 385 LEU A O 1
ATOM 3011 N N . GLY A 1 386 ? 21.151 12.591 -20.033 1.00 87.06 386 GLY A N 1
ATOM 3012 C CA . GLY A 1 386 ? 19.947 13.348 -19.714 1.00 87.06 386 GLY A CA 1
ATOM 3013 C C . GLY A 1 386 ? 19.506 13.194 -18.262 1.00 87.06 386 GLY A C 1
ATOM 3014 O O . GLY A 1 386 ? 20.317 12.976 -17.365 1.00 87.06 386 GLY A O 1
ATOM 3015 N N . LYS A 1 387 ? 18.208 13.385 -18.044 1.00 90.94 387 LYS A N 1
ATOM 3016 C CA . LYS A 1 387 ? 17.572 13.427 -16.727 1.00 90.94 387 LYS A CA 1
ATOM 3017 C C . LYS A 1 387 ? 16.366 12.510 -16.695 1.00 90.94 387 LYS A C 1
ATOM 3019 O O . LYS A 1 387 ? 15.797 12.210 -17.749 1.00 90.94 387 LYS A O 1
ATOM 3024 N N . ILE A 1 388 ? 16.003 12.096 -15.493 1.00 91.94 388 ILE A N 1
ATOM 3025 C CA . ILE A 1 388 ? 14.851 11.245 -15.224 1.00 91.94 388 ILE A CA 1
ATOM 3026 C C . ILE A 1 388 ? 13.953 11.997 -14.257 1.00 91.94 388 ILE A C 1
ATOM 3028 O O . ILE A 1 388 ? 14.421 12.464 -13.216 1.00 91.94 388 ILE A O 1
ATOM 3032 N N . ASP A 1 389 ? 12.690 12.130 -14.641 1.00 91.31 389 ASP A N 1
ATOM 3033 C CA . ASP A 1 389 ? 11.641 12.596 -13.749 1.00 91.31 389 ASP A CA 1
ATOM 3034 C C . ASP A 1 389 ? 11.052 11.381 -13.042 1.00 91.31 389 ASP A C 1
ATOM 3036 O O . ASP A 1 389 ? 10.781 10.358 -13.670 1.00 91.31 389 ASP A O 1
ATOM 3040 N N . LEU A 1 390 ? 10.915 11.504 -11.729 1.00 92.62 390 LEU A N 1
ATOM 3041 C CA . LEU A 1 390 ? 10.391 10.488 -10.834 1.00 92.62 390 LEU A CA 1
ATOM 3042 C C . LEU A 1 390 ? 9.134 11.037 -10.169 1.00 92.62 390 LEU A C 1
ATOM 3044 O O . LEU A 1 390 ? 9.149 12.154 -9.654 1.00 92.62 390 LEU A O 1
ATOM 3048 N N . GLU A 1 391 ? 8.073 10.254 -10.124 1.00 90.25 391 GLU A N 1
ATOM 3049 C CA . GLU A 1 391 ? 6.884 10.531 -9.334 1.00 90.25 391 GLU A CA 1
ATOM 3050 C C . GLU A 1 391 ? 6.807 9.517 -8.201 1.00 90.25 391 GLU A C 1
ATOM 3052 O O . GLU A 1 391 ? 6.773 8.314 -8.434 1.00 90.25 391 GLU A O 1
ATOM 3057 N N . PHE A 1 392 ? 6.815 10.014 -6.966 1.00 90.94 392 PHE A N 1
ATOM 3058 C CA . PHE A 1 392 ? 6.684 9.202 -5.768 1.00 90.94 392 PHE A CA 1
ATOM 3059 C C . PHE A 1 392 ? 5.348 9.497 -5.102 1.00 90.94 392 PHE A C 1
ATOM 3061 O O . PHE A 1 392 ? 5.145 10.581 -4.549 1.00 90.94 392 PHE A O 1
ATOM 3068 N N . THR A 1 393 ? 4.448 8.523 -5.125 1.00 88.25 393 THR A N 1
ATOM 3069 C CA . THR A 1 393 ? 3.107 8.653 -4.562 1.00 88.25 393 THR A CA 1
ATOM 3070 C C . THR A 1 393 ? 2.976 7.753 -3.350 1.00 88.25 393 THR A C 1
ATOM 3072 O O . THR A 1 393 ? 3.339 6.581 -3.380 1.00 88.25 393 THR A O 1
ATOM 3075 N N . ILE A 1 394 ? 2.438 8.306 -2.266 1.00 83.75 394 ILE A N 1
ATOM 3076 C CA . ILE A 1 394 ? 2.160 7.579 -1.030 1.00 83.75 394 ILE A CA 1
ATOM 3077 C C . ILE A 1 394 ? 0.656 7.614 -0.800 1.00 83.75 394 ILE A C 1
ATOM 3079 O O . ILE A 1 394 ? 0.047 8.685 -0.752 1.00 83.75 394 ILE A O 1
ATOM 3083 N N . TRP A 1 395 ? 0.074 6.436 -0.638 1.00 76.75 395 TRP A N 1
ATOM 3084 C CA . TRP A 1 395 ? -1.361 6.228 -0.570 1.00 76.75 395 TRP A CA 1
ATOM 3085 C C . TRP A 1 395 ? -1.769 5.914 0.860 1.00 76.75 395 TRP A C 1
ATOM 3087 O O . TRP A 1 395 ? -1.352 4.899 1.412 1.00 76.75 395 TRP A O 1
ATOM 3097 N N . GLN A 1 396 ? -2.599 6.793 1.430 1.00 65.38 396 GLN A N 1
ATOM 3098 C CA . GLN A 1 396 ? -3.170 6.699 2.780 1.00 65.38 396 GLN A CA 1
ATOM 3099 C C . GLN A 1 396 ? -2.123 6.494 3.903 1.00 65.38 396 GLN A C 1
ATOM 3101 O O . GLN A 1 396 ? -0.997 6.036 3.717 1.00 65.38 396 GLN A O 1
ATOM 3106 N N . GLN A 1 397 ? -2.457 6.896 5.123 1.00 58.19 397 GLN A N 1
ATOM 3107 C CA . GLN A 1 397 ? -1.593 6.683 6.289 1.00 58.19 397 GLN A CA 1
ATOM 3108 C C . GLN A 1 397 ? -2.453 6.076 7.381 1.00 58.19 397 GLN A C 1
ATOM 3110 O O . GLN A 1 397 ? -3.452 6.678 7.767 1.00 58.19 397 GLN A O 1
ATOM 3115 N N . GLY A 1 398 ? -2.089 4.886 7.853 1.00 47.66 398 GLY A N 1
ATOM 3116 C CA . GLY A 1 398 ? -2.758 4.233 8.973 1.00 47.66 398 GLY A CA 1
ATOM 3117 C C . GLY A 1 398 ? -4.163 3.691 8.710 1.00 47.66 398 GLY A C 1
ATOM 3118 O O . GLY A 1 398 ? -4.563 2.805 9.452 1.00 47.66 398 GLY A O 1
ATOM 3119 N N . GLU A 1 399 ? -4.887 4.144 7.682 1.00 46.94 399 GLU A N 1
ATOM 3120 C CA . GLU A 1 399 ? -6.169 3.581 7.237 1.00 46.94 399 GLU A CA 1
ATOM 3121 C C . GLU A 1 399 ? -5.939 2.535 6.141 1.00 46.94 399 GLU A C 1
ATOM 3123 O O . GLU A 1 399 ? -5.306 2.841 5.136 1.00 46.94 399 GLU A O 1
ATOM 3128 N N . TYR A 1 400 ? -6.437 1.308 6.341 1.00 42.00 400 TYR A N 1
ATOM 3129 C CA . TYR A 1 400 ? -6.771 0.426 5.223 1.00 42.00 400 TYR A CA 1
ATOM 3130 C C . TYR A 1 400 ? -8.148 0.909 4.727 1.00 42.00 400 TYR A C 1
ATOM 3132 O O . TYR A 1 400 ? -9.025 1.309 5.499 1.00 42.00 400 TYR A O 1
ATOM 3140 N N . GLN A 1 401 ? -8.340 0.962 3.420 1.00 40.91 401 GLN A N 1
ATOM 3141 C CA . GLN A 1 401 ? -9.646 1.101 2.788 1.00 40.91 401 GLN A CA 1
ATOM 3142 C C . GLN A 1 401 ? -9.616 0.083 1.675 1.00 40.91 401 GLN A C 1
ATOM 3144 O O . GLN A 1 401 ? -8.805 0.234 0.770 1.00 40.91 401 GLN A O 1
ATOM 3149 N N . LYS A 1 402 ? -10.482 -0.933 1.736 1.00 35.47 402 LYS A N 1
ATOM 3150 C CA . LYS A 1 402 ? -10.674 -1.817 0.592 1.00 35.47 402 LYS A CA 1
ATOM 3151 C C . LYS A 1 402 ? -11.003 -0.927 -0.596 1.00 35.47 402 LYS A C 1
ATOM 3153 O O . LYS A 1 402 ? -12.023 -0.229 -0.553 1.00 35.47 402 LYS A O 1
ATOM 3158 N N . ALA A 1 403 ? -10.136 -0.915 -1.599 1.00 30.09 403 ALA A N 1
ATOM 3159 C CA . ALA A 1 403 ? -10.374 -0.201 -2.828 1.00 30.09 403 ALA A CA 1
ATOM 3160 C C . ALA A 1 403 ? -11.762 -0.624 -3.304 1.00 30.09 403 ALA A C 1
ATOM 3162 O O . ALA A 1 403 ? -12.040 -1.799 -3.551 1.00 30.09 403 ALA A O 1
ATOM 3163 N N . LYS A 1 404 ? -12.681 0.338 -3.378 1.00 27.50 404 LYS A N 1
ATOM 3164 C CA . LYS A 1 404 ? -13.770 0.188 -4.331 1.00 27.50 404 LYS A CA 1
ATOM 3165 C C . LYS A 1 404 ? -13.049 0.112 -5.666 1.00 27.50 404 LYS A C 1
ATOM 3167 O O . LYS A 1 404 ? -12.312 1.052 -5.963 1.00 27.50 404 LYS A O 1
ATOM 3172 N N . GLY A 1 405 ? -13.128 -1.050 -6.322 1.00 28.80 405 GLY A N 1
ATOM 3173 C CA . GLY A 1 405 ? -12.324 -1.368 -7.501 1.00 28.80 405 GLY A CA 1
ATOM 3174 C C . GLY A 1 405 ? -12.194 -0.145 -8.389 1.00 28.80 405 GLY A C 1
ATOM 3175 O O . GLY A 1 405 ? -13.226 0.435 -8.692 1.00 28.80 405 GLY A O 1
ATOM 3176 N N . GLN A 1 406 ? -10.949 0.272 -8.647 1.00 30.14 406 GLN A N 1
ATOM 3177 C CA . GLN A 1 406 ? -10.550 1.464 -9.408 1.00 30.14 406 GLN A CA 1
ATOM 3178 C C . GLN A 1 406 ? -11.698 2.446 -9.714 1.00 30.14 406 GLN A C 1
ATOM 3180 O O . GLN A 1 406 ? -12.043 2.676 -10.864 1.00 30.14 406 GLN A O 1
ATOM 3185 N N . ASP A 1 407 ? -12.259 3.063 -8.674 1.00 25.81 407 ASP A N 1
ATOM 3186 C CA . ASP A 1 407 ? -12.808 4.402 -8.817 1.00 25.81 407 ASP A CA 1
ATOM 3187 C C . ASP A 1 407 ? -11.598 5.317 -8.611 1.00 25.81 407 ASP A C 1
ATOM 3189 O O . ASP A 1 407 ? -11.211 5.631 -7.476 1.00 25.81 407 ASP A O 1
ATOM 3193 N N . THR A 1 408 ? -10.957 5.717 -9.716 1.00 29.31 408 THR A N 1
ATOM 3194 C CA . THR A 1 408 ? -10.252 7.002 -9.777 1.00 29.31 408 THR A CA 1
ATOM 3195 C C . THR A 1 408 ? -11.098 7.993 -9.015 1.00 29.31 408 THR A C 1
ATOM 3197 O O . THR A 1 408 ? -12.287 8.097 -9.304 1.00 29.31 408 THR A O 1
ATOM 3200 N N . ALA A 1 409 ? -10.498 8.603 -7.987 1.00 27.55 409 ALA A N 1
ATOM 3201 C CA . ALA A 1 409 ? -11.126 9.520 -7.052 1.00 27.55 409 ALA A CA 1
ATOM 3202 C C . ALA A 1 409 ? -12.461 10.037 -7.590 1.00 27.55 409 ALA A C 1
ATOM 3204 O O . ALA A 1 409 ? -12.461 10.880 -8.485 1.00 27.55 409 ALA A O 1
ATOM 3205 N N . ALA A 1 410 ? -13.579 9.523 -7.064 1.00 27.89 410 ALA A N 1
ATOM 3206 C CA . ALA A 1 410 ? -14.843 10.216 -7.196 1.00 27.89 410 ALA A CA 1
ATOM 3207 C C . ALA A 1 410 ? -14.621 11.575 -6.528 1.00 27.89 410 ALA A C 1
ATOM 3209 O O . ALA A 1 410 ? -14.819 11.751 -5.320 1.00 27.89 410 ALA A O 1
ATOM 3210 N N . GLY A 1 411 ? -14.149 12.535 -7.324 1.00 31.36 411 GLY A N 1
ATOM 3211 C CA . GLY A 1 411 ? -14.507 13.911 -7.136 1.00 31.36 411 GLY A CA 1
ATOM 3212 C C . GLY A 1 411 ? -16.003 13.879 -6.909 1.00 31.36 411 GLY A C 1
ATOM 3213 O O . GLY A 1 411 ? -16.744 13.183 -7.609 1.00 31.36 411 GLY A O 1
ATOM 3214 N N . GLU A 1 412 ? -16.446 14.563 -5.861 1.00 33.34 412 GLU A N 1
ATOM 3215 C CA . GLU A 1 412 ? -17.825 15.021 -5.822 1.00 33.34 412 GLU A CA 1
ATOM 3216 C C . GLU A 1 412 ? -18.177 15.429 -7.253 1.00 33.34 412 GLU A C 1
ATOM 3218 O O . GLU A 1 412 ? -17.412 16.202 -7.826 1.00 33.34 412 GLU A O 1
ATOM 3223 N N . THR A 1 413 ? -19.219 14.840 -7.853 1.00 38.06 413 THR A N 1
ATOM 3224 C CA . THR A 1 413 ? -19.685 15.232 -9.185 1.00 38.06 413 THR A CA 1
ATOM 3225 C C . THR A 1 413 ? -19.913 16.735 -9.127 1.00 38.06 413 THR A C 1
ATOM 3227 O O . THR A 1 413 ? -20.945 17.191 -8.620 1.00 38.06 413 THR A O 1
ATOM 3230 N N . GLU A 1 414 ? -18.903 17.505 -9.533 1.00 49.16 414 GLU A N 1
ATOM 3231 C CA . GLU A 1 414 ? -19.061 18.908 -9.823 1.00 49.16 414 GLU A CA 1
ATOM 3232 C C . GLU A 1 414 ? -20.095 18.912 -10.936 1.00 49.16 414 GLU A C 1
A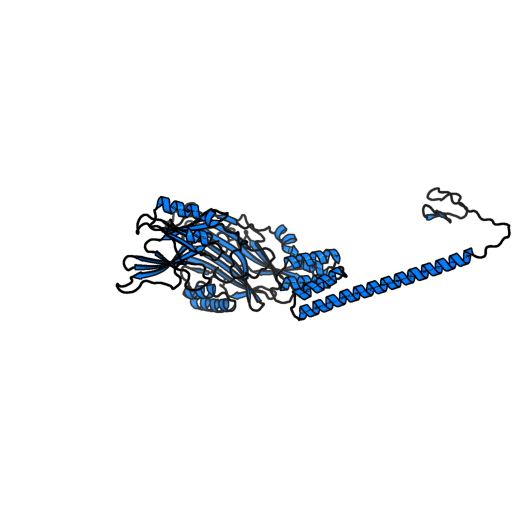TOM 3234 O O . GLU A 1 414 ? -20.012 18.139 -11.886 1.00 49.16 414 GLU A O 1
ATOM 3239 N N . ASP A 1 415 ? -21.136 19.711 -10.763 1.00 62.34 415 ASP A N 1
ATOM 3240 C CA . ASP A 1 415 ? -22.103 19.973 -11.815 1.00 62.34 415 ASP A CA 1
ATOM 3241 C C . ASP A 1 415 ? -21.314 20.613 -12.974 1.00 62.34 415 ASP A C 1
ATOM 3243 O O . ASP A 1 415 ? -21.001 21.809 -12.938 1.00 62.34 415 ASP A O 1
ATOM 3247 N N . VAL A 1 416 ? -20.837 19.791 -13.918 1.00 79.12 416 VAL A N 1
ATOM 3248 C CA . VAL A 1 416 ? -19.964 20.235 -15.005 1.00 79.12 416 VAL A CA 1
ATOM 3249 C C . VAL A 1 416 ? -20.830 20.988 -16.002 1.00 79.12 416 VAL A C 1
ATOM 3251 O O . VAL A 1 416 ? -21.639 20.411 -16.723 1.00 79.12 416 VAL A O 1
ATOM 3254 N N . ASP A 1 417 ? -20.640 22.303 -16.080 1.00 89.81 417 ASP A N 1
ATOM 3255 C CA . ASP A 1 417 ? -21.231 23.118 -17.141 1.00 89.81 417 ASP A CA 1
ATOM 3256 C C . ASP A 1 417 ? -20.473 22.868 -18.457 1.00 89.81 417 ASP A C 1
ATOM 3258 O O . ASP A 1 417 ? -19.584 23.633 -18.855 1.00 89.81 417 ASP A O 1
ATOM 3262 N N . TYR A 1 418 ? -20.809 21.759 -19.126 1.00 91.50 418 TYR A N 1
ATOM 3263 C CA . TYR A 1 418 ? -20.226 21.356 -20.409 1.00 91.50 418 TYR A CA 1
ATOM 3264 C C . TYR A 1 418 ? -20.361 22.443 -21.469 1.00 91.50 418 TYR A C 1
ATOM 3266 O O . TYR A 1 418 ? -19.461 22.628 -22.290 1.00 91.50 418 TYR A O 1
ATOM 3274 N N . ARG A 1 419 ? -21.450 23.216 -21.428 1.00 91.19 419 ARG A N 1
ATOM 3275 C CA . ARG A 1 419 ? -21.651 24.332 -22.345 1.00 91.19 419 ARG A CA 1
ATOM 3276 C C . ARG A 1 419 ? -20.625 25.426 -22.123 1.00 91.19 419 ARG A C 1
ATOM 3278 O O . ARG A 1 419 ? -19.961 25.829 -23.076 1.00 91.19 419 ARG A O 1
ATOM 3285 N N . ALA A 1 420 ? -20.441 25.872 -20.884 1.00 91.75 420 ALA A N 1
ATOM 3286 C CA . ALA A 1 420 ? -19.417 26.863 -20.573 1.00 91.75 420 ALA A CA 1
ATOM 3287 C C . ALA A 1 420 ? -18.001 26.367 -20.913 1.00 91.75 420 ALA A C 1
ATOM 3289 O O . ALA A 1 420 ? -17.192 27.145 -21.427 1.00 91.75 420 ALA A O 1
ATOM 3290 N N . ALA A 1 421 ? -17.712 25.087 -20.665 1.00 94.38 421 ALA A N 1
ATOM 3291 C CA . ALA A 1 421 ? -16.394 24.510 -20.904 1.00 94.38 421 ALA A CA 1
ATOM 3292 C C . ALA A 1 421 ? -16.082 24.328 -22.401 1.00 94.38 421 ALA A C 1
ATOM 3294 O O . ALA A 1 421 ? -15.006 24.732 -22.851 1.00 94.38 421 ALA A O 1
ATOM 3295 N N . TYR A 1 422 ? -17.005 23.744 -23.173 1.00 96.69 422 TYR A N 1
ATOM 3296 C CA . TYR A 1 422 ? -16.740 23.239 -24.525 1.00 96.69 422 TYR A CA 1
ATOM 3297 C C . TYR A 1 422 ? -17.248 24.121 -25.669 1.00 96.69 422 TYR A C 1
ATOM 3299 O O . TYR A 1 422 ? -16.652 24.077 -26.749 1.00 96.69 422 TYR A O 1
ATOM 3307 N N . GLU A 1 423 ? -18.250 24.985 -25.458 1.00 95.12 423 GLU A N 1
ATOM 3308 C CA . GLU A 1 423 ? -18.727 25.924 -26.493 1.00 95.12 423 GLU A CA 1
ATOM 3309 C C . GLU A 1 423 ? -17.585 26.756 -27.121 1.00 95.12 423 GLU A C 1
ATOM 3311 O O . GLU A 1 423 ? -17.569 26.883 -28.352 1.00 95.12 423 GLU A O 1
ATOM 3316 N N . PRO A 1 424 ? -16.588 27.269 -26.362 1.00 96.88 424 PRO A N 1
ATOM 3317 C CA . PRO A 1 424 ? -15.468 28.007 -26.946 1.00 96.88 424 PRO A CA 1
ATOM 3318 C C . PRO A 1 424 ? -14.614 27.165 -27.899 1.00 96.88 424 PRO A C 1
ATOM 3320 O O . PRO A 1 424 ? -14.188 27.666 -28.937 1.00 96.88 424 PRO A O 1
ATOM 3323 N N . VAL A 1 425 ? -14.373 25.892 -27.571 1.00 96.94 425 VAL A N 1
ATOM 3324 C CA . VAL A 1 425 ? -13.531 24.997 -28.380 1.00 96.94 425 VAL A CA 1
ATOM 3325 C C . VAL A 1 425 ? -14.258 24.590 -29.658 1.00 96.94 425 VAL A C 1
ATOM 3327 O O . VAL A 1 425 ? -13.690 24.691 -30.746 1.00 96.94 425 VAL A O 1
ATOM 3330 N N . VAL A 1 426 ? -15.530 24.198 -29.547 1.00 95.75 426 VAL A N 1
ATOM 3331 C CA . VAL A 1 426 ? -16.354 23.801 -30.699 1.00 95.75 426 VAL A CA 1
ATOM 3332 C C . VAL A 1 426 ? -16.573 24.988 -31.647 1.00 95.75 426 VAL A C 1
ATOM 3334 O O . VAL A 1 426 ? -16.407 24.854 -32.860 1.00 95.75 426 VAL A O 1
ATOM 3337 N N . SER A 1 427 ? -16.850 26.179 -31.105 1.00 94.25 427 SER A N 1
ATOM 3338 C CA . SER A 1 427 ? -17.003 27.401 -31.909 1.00 94.25 427 SER A CA 1
ATOM 3339 C C . SER A 1 427 ? -15.700 27.797 -32.604 1.00 94.25 427 SER A C 1
ATOM 3341 O O . SER A 1 427 ? -15.725 28.177 -33.774 1.00 94.25 427 SER A O 1
ATOM 3343 N N . GLN A 1 428 ? -14.556 27.666 -31.923 1.00 93.19 428 GLN A N 1
ATOM 3344 C CA . GLN A 1 428 ? -13.254 27.935 -32.532 1.00 93.19 428 GLN A CA 1
ATOM 3345 C C . GLN A 1 428 ? -12.962 26.957 -33.674 1.00 93.19 428 GLN A C 1
ATOM 3347 O O . GLN A 1 428 ? -12.498 27.377 -34.730 1.00 93.19 428 GLN A O 1
ATOM 3352 N N . ALA A 1 429 ? -13.291 25.673 -33.516 1.00 92.31 429 ALA A N 1
ATOM 3353 C CA . ALA A 1 429 ? -13.127 24.692 -34.585 1.00 92.31 429 ALA A CA 1
ATOM 3354 C C . ALA A 1 429 ? -14.009 25.005 -35.808 1.00 92.31 429 ALA A C 1
ATOM 3356 O O . ALA A 1 429 ? -13.563 24.860 -36.948 1.00 92.31 429 ALA A O 1
ATOM 3357 N N . LEU A 1 430 ? -15.235 25.498 -35.593 1.00 92.69 430 LEU A N 1
ATOM 3358 C CA . LEU A 1 430 ? -16.092 25.988 -36.675 1.00 92.69 430 LEU A CA 1
ATOM 3359 C C . LEU A 1 430 ? -15.470 27.186 -37.406 1.00 92.69 430 LEU A C 1
ATOM 3361 O O . LEU A 1 430 ? -15.528 27.243 -38.636 1.00 92.69 430 LEU A O 1
ATOM 3365 N N . GLU A 1 431 ? -14.900 28.142 -36.673 1.00 93.06 431 GLU A N 1
ATOM 3366 C CA . GLU A 1 431 ? -14.248 29.316 -37.260 1.00 93.06 431 GLU A CA 1
ATOM 3367 C C . GLU A 1 431 ? -12.975 28.952 -38.032 1.00 93.06 431 GLU A C 1
ATOM 3369 O O . GLU A 1 431 ? -12.773 29.446 -39.145 1.00 93.06 431 GLU A O 1
ATOM 3374 N N . ASP A 1 432 ? -12.148 28.075 -37.464 1.00 89.94 432 ASP A N 1
ATOM 3375 C CA . ASP A 1 432 ? -10.838 27.721 -38.007 1.00 89.94 432 ASP A CA 1
ATOM 3376 C C . ASP A 1 432 ? -10.936 26.757 -39.191 1.00 89.94 432 ASP A C 1
ATOM 3378 O O . ASP A 1 432 ? -10.180 26.897 -40.152 1.00 89.94 432 ASP A O 1
ATOM 3382 N N . TYR A 1 433 ? -11.868 25.799 -39.143 1.00 86.12 433 TYR A N 1
ATOM 3383 C CA . TYR A 1 433 ? -11.906 24.674 -40.083 1.00 86.12 433 TYR A CA 1
ATOM 3384 C C . TYR A 1 433 ? -13.214 24.563 -40.888 1.00 86.12 433 TYR A C 1
ATOM 3386 O O . TYR A 1 433 ? -13.266 23.875 -41.911 1.00 86.12 433 TYR A O 1
ATOM 3394 N N . GLY A 1 434 ? -14.278 25.266 -40.486 1.00 80.75 434 GLY A N 1
ATOM 3395 C CA . GLY A 1 434 ? -15.564 25.288 -41.186 1.00 80.75 434 GLY A CA 1
ATOM 3396 C C . GLY A 1 434 ? -16.481 24.090 -40.898 1.00 80.75 434 GLY A C 1
ATOM 3397 O O . GLY A 1 434 ? -16.134 23.146 -40.192 1.00 80.75 434 GLY A O 1
ATOM 3398 N N . THR A 1 435 ? -17.681 24.121 -41.489 1.00 76.12 435 THR A N 1
ATOM 3399 C CA . THR A 1 435 ? -18.833 23.242 -41.181 1.00 76.12 435 THR A CA 1
ATOM 3400 C C . THR A 1 435 ? -18.671 21.763 -41.556 1.00 76.12 435 THR A C 1
ATOM 3402 O O . THR A 1 435 ? -19.643 21.026 -41.484 1.00 76.12 435 THR A O 1
ATOM 3405 N N . TYR A 1 436 ? -17.502 21.333 -42.033 1.00 75.31 436 TYR A N 1
ATOM 3406 C CA . TYR A 1 436 ? -17.235 19.933 -42.404 1.00 75.31 436 TYR A CA 1
ATOM 3407 C C . TYR A 1 436 ? -16.558 19.136 -41.282 1.00 75.31 436 TYR A C 1
ATOM 3409 O O . TYR A 1 436 ? -16.259 17.960 -41.464 1.00 75.31 436 TYR A O 1
ATOM 3417 N N . ASN A 1 437 ? -16.286 19.783 -40.150 1.00 88.38 437 ASN A N 1
ATOM 3418 C CA . ASN A 1 437 ? -15.692 19.169 -38.975 1.00 88.38 437 ASN A CA 1
ATOM 3419 C C . ASN A 1 437 ? -16.786 18.780 -37.981 1.00 88.38 437 ASN A C 1
ATOM 3421 O O . ASN A 1 437 ? -17.828 19.433 -37.892 1.00 88.38 437 ASN A O 1
ATOM 3425 N N . THR A 1 438 ? -16.532 17.727 -37.220 1.00 94.00 438 THR A N 1
ATOM 3426 C CA . THR A 1 438 ? -17.485 17.153 -36.269 1.00 94.00 438 THR A CA 1
ATOM 3427 C C . THR A 1 438 ? -16.875 17.085 -34.882 1.00 94.00 438 THR A C 1
ATOM 3429 O O . THR A 1 438 ? -15.653 17.078 -34.734 1.00 94.00 438 THR A O 1
ATOM 3432 N N . TYR A 1 439 ? -17.716 16.959 -33.867 1.00 96.75 439 TYR A N 1
ATOM 3433 C CA . TYR A 1 439 ? -17.277 16.629 -32.522 1.00 96.75 439 TYR A CA 1
ATOM 3434 C C . TYR A 1 439 ? -18.156 15.546 -31.902 1.00 96.75 439 TYR A C 1
ATOM 3436 O O . TYR A 1 439 ? -19.301 15.346 -32.313 1.00 96.75 439 TYR A O 1
ATOM 3444 N N . ALA A 1 440 ? -17.600 14.861 -30.913 1.00 96.62 440 ALA A N 1
ATOM 3445 C CA . ALA A 1 440 ? -18.279 13.885 -30.079 1.00 96.62 440 ALA A CA 1
ATOM 3446 C C . ALA A 1 440 ? -17.994 14.174 -28.601 1.00 96.62 440 ALA A C 1
ATOM 3448 O O . ALA A 1 440 ? -17.004 14.836 -28.275 1.00 96.62 440 ALA A O 1
ATOM 3449 N N . LEU A 1 441 ? -18.867 13.667 -27.735 1.00 95.69 441 LEU A N 1
ATOM 3450 C CA . LEU A 1 441 ? -18.678 13.643 -26.289 1.00 95.69 441 LEU A CA 1
ATOM 3451 C C . LEU A 1 441 ? -18.730 12.194 -25.819 1.00 95.69 441 LEU A C 1
ATOM 3453 O O . LEU A 1 441 ? -19.609 11.439 -26.246 1.00 95.69 441 LEU A O 1
ATOM 3457 N N . TRP A 1 442 ? -17.766 11.803 -24.994 1.00 94.00 442 TRP A N 1
ATOM 3458 C CA . TRP A 1 442 ? -17.721 10.472 -24.408 1.00 94.00 442 TRP A CA 1
ATOM 3459 C C . TRP A 1 442 ? -16.876 10.489 -23.140 1.00 94.00 442 TRP A C 1
ATOM 3461 O O . TRP A 1 442 ? -15.793 11.048 -23.166 1.00 94.00 442 TRP A O 1
ATOM 3471 N N . ASP A 1 443 ? -17.360 9.861 -22.074 1.00 93.56 443 ASP A N 1
ATOM 3472 C CA . ASP A 1 443 ? -16.608 9.633 -20.833 1.00 93.56 443 ASP A CA 1
ATOM 3473 C C . ASP A 1 443 ? -15.645 8.455 -21.057 1.00 93.56 443 ASP A C 1
ATOM 3475 O O . ASP A 1 443 ? -16.061 7.286 -21.058 1.00 93.56 443 ASP A O 1
ATOM 3479 N N . ILE A 1 444 ? -14.402 8.780 -21.439 1.00 91.88 444 ILE A N 1
ATOM 3480 C CA . ILE A 1 444 ? -13.413 7.804 -21.913 1.00 91.88 444 ILE A CA 1
ATOM 3481 C C . ILE A 1 444 ? -12.847 7.016 -20.739 1.00 91.88 444 ILE A C 1
ATOM 3483 O O . ILE A 1 444 ? -12.746 5.798 -20.862 1.00 91.88 444 ILE A O 1
ATOM 3487 N N . ASP A 1 445 ? -12.489 7.674 -19.637 1.00 86.88 445 ASP A N 1
ATOM 3488 C CA . ASP A 1 445 ? -11.855 7.050 -18.466 1.00 86.88 445 ASP A CA 1
ATOM 3489 C C . ASP A 1 445 ? -12.827 6.683 -17.337 1.00 86.88 445 ASP A C 1
ATOM 3491 O O . ASP A 1 445 ? -12.410 6.049 -16.370 1.00 86.88 445 ASP A O 1
ATOM 3495 N N . ARG A 1 446 ? -14.128 6.953 -17.506 1.00 84.00 446 ARG A N 1
ATOM 3496 C CA . ARG A 1 446 ? -15.197 6.628 -16.547 1.00 84.00 446 ARG A CA 1
ATOM 3497 C C . ARG A 1 446 ? -15.139 7.456 -15.270 1.00 84.00 446 ARG A C 1
ATOM 3499 O O . ARG A 1 446 ? -15.697 7.036 -14.254 1.00 84.00 446 ARG A O 1
ATOM 3506 N N . ASP A 1 447 ? -14.527 8.636 -15.314 1.00 80.75 447 ASP A N 1
ATOM 3507 C CA . ASP A 1 447 ? -14.471 9.545 -14.169 1.00 80.75 447 ASP A CA 1
ATOM 3508 C C . ASP A 1 447 ? -15.780 10.346 -13.959 1.00 80.75 447 ASP A C 1
ATOM 3510 O O . ASP A 1 447 ? -15.937 11.060 -12.961 1.00 80.75 447 ASP A O 1
ATOM 3514 N N . GLY A 1 448 ? -16.760 10.183 -14.858 1.00 84.12 448 GLY A N 1
ATOM 3515 C CA . GLY A 1 448 ? -18.042 10.887 -14.846 1.00 84.12 448 GLY A CA 1
ATOM 3516 C C . GLY A 1 448 ? -18.031 12.219 -15.606 1.00 84.12 448 GLY A C 1
ATOM 3517 O O . GLY A 1 448 ? -19.073 12.886 -15.672 1.00 84.12 448 GLY A O 1
ATOM 3518 N N . VAL A 1 449 ? -16.896 12.600 -16.196 1.00 90.06 449 VAL A N 1
ATOM 3519 C CA . VAL A 1 449 ? -16.723 13.741 -17.094 1.00 90.06 449 VAL A CA 1
ATOM 3520 C C . VAL A 1 449 ? -16.650 13.238 -18.538 1.00 90.06 449 VAL A C 1
ATOM 3522 O O . VAL A 1 449 ? -15.887 12.353 -18.879 1.00 90.06 449 VAL A O 1
ATOM 3525 N N . GLN A 1 450 ? -17.466 13.794 -19.435 1.00 93.69 450 GLN A N 1
ATOM 3526 C CA . GLN A 1 450 ? -17.398 13.451 -20.857 1.00 93.69 450 GLN A CA 1
ATOM 3527 C C . GLN A 1 450 ? -16.300 14.254 -21.554 1.00 93.69 450 GLN A C 1
ATOM 3529 O O . GLN A 1 450 ? -16.437 15.470 -21.684 1.00 93.69 450 GLN A O 1
ATOM 3534 N N . GLU A 1 451 ? -15.278 13.597 -22.100 1.00 96.25 451 GLU A N 1
ATOM 3535 C CA . GLU A 1 451 ? -14.282 14.231 -22.961 1.00 96.25 451 GLU A CA 1
ATOM 3536 C C . GLU A 1 451 ? -14.892 14.721 -24.275 1.00 96.25 451 GLU A C 1
ATOM 3538 O O . GLU A 1 451 ? -15.640 14.024 -24.964 1.00 96.25 451 GLU A O 1
ATOM 3543 N N . LEU A 1 452 ? -14.469 15.913 -24.688 1.00 97.75 452 LEU A N 1
ATOM 3544 C CA . LEU A 1 452 ? -14.745 16.480 -25.997 1.00 97.75 452 LEU A CA 1
ATOM 3545 C C . LEU A 1 452 ? -13.703 16.016 -27.012 1.00 97.75 452 LEU A C 1
ATOM 3547 O O . LEU A 1 452 ? -12.539 16.406 -26.932 1.00 97.75 452 LEU A O 1
ATOM 3551 N N . LEU A 1 453 ? -14.150 15.282 -28.030 1.00 98.00 453 LEU A N 1
ATOM 3552 C CA . LEU A 1 453 ? -13.351 14.898 -29.190 1.00 98.00 453 LEU A CA 1
ATOM 3553 C C . LEU A 1 453 ? -13.728 15.775 -30.382 1.00 98.00 453 LEU A C 1
ATOM 3555 O O . LEU A 1 453 ? -14.803 15.607 -30.952 1.00 98.00 453 LEU A O 1
ATOM 3559 N N . VAL A 1 454 ? -12.849 16.688 -30.795 1.00 97.31 454 VAL A N 1
ATOM 3560 C CA . VAL A 1 454 ? -13.088 17.587 -31.935 1.00 97.31 454 VAL A CA 1
ATOM 3561 C C . VAL A 1 454 ? -12.219 17.186 -33.116 1.00 97.31 454 VAL A C 1
ATOM 3563 O O . VAL A 1 454 ? -10.991 17.262 -33.045 1.00 97.31 454 VAL A O 1
ATOM 3566 N N . LEU A 1 455 ? -12.849 16.806 -34.226 1.00 95.12 455 LEU A N 1
ATOM 3567 C CA . LEU A 1 455 ? -12.158 16.594 -35.492 1.00 95.12 455 LEU A CA 1
ATOM 3568 C C . LEU A 1 455 ? -11.701 17.952 -36.040 1.00 95.12 455 LEU A C 1
ATOM 3570 O O . LEU A 1 455 ? -12.516 18.846 -36.241 1.00 95.12 455 LEU A O 1
ATOM 3574 N N . CYS A 1 456 ? -10.403 18.117 -36.257 1.00 91.56 456 CYS A N 1
ATOM 3575 C CA . CYS A 1 456 ? -9.778 19.346 -36.727 1.00 91.56 456 CYS A CA 1
ATOM 3576 C C . CYS A 1 456 ? -8.999 19.073 -38.017 1.00 91.56 456 CYS A C 1
ATOM 3578 O O . CYS A 1 456 ? -8.042 18.303 -38.004 1.00 91.56 456 CYS A O 1
ATOM 3580 N N . GLY A 1 457 ? -9.364 19.726 -39.122 1.00 88.75 457 GLY A N 1
ATOM 3581 C CA . GLY A 1 457 ? -8.603 19.677 -40.376 1.00 88.75 457 GLY A CA 1
ATOM 3582 C C . GLY A 1 457 ? -9.287 20.406 -41.535 1.00 88.75 457 GLY A C 1
ATOM 3583 O O . GLY A 1 457 ? -10.461 20.775 -41.463 1.00 88.75 457 GLY A O 1
ATOM 3584 N N . HIS A 1 458 ? -8.541 20.644 -42.614 1.00 83.94 458 HIS A N 1
ATOM 3585 C CA . HIS A 1 458 ? -9.042 21.276 -43.844 1.00 83.94 458 HIS A CA 1
ATOM 3586 C C . HIS A 1 458 ? -9.230 20.277 -44.992 1.00 83.94 458 HIS A C 1
ATOM 3588 O O . HIS A 1 458 ? -9.827 20.618 -46.019 1.00 83.94 458 HIS A O 1
ATOM 3594 N N . ALA A 1 459 ? -8.693 19.068 -44.852 1.00 81.12 459 ALA A N 1
ATOM 3595 C CA . ALA A 1 459 ? -8.777 18.001 -45.824 1.00 81.12 459 ALA A CA 1
ATOM 3596 C C . ALA A 1 459 ? -8.692 16.629 -45.145 1.00 81.12 459 ALA A C 1
ATOM 3598 O O . ALA A 1 459 ? -8.129 16.451 -44.076 1.00 81.12 459 ALA A O 1
ATOM 3599 N N . GLU A 1 460 ? -9.167 15.613 -45.853 1.00 70.56 460 GLU A N 1
ATOM 3600 C CA . GLU A 1 460 ? -9.123 14.216 -45.417 1.00 70.56 460 GLU A CA 1
ATOM 3601 C C . GLU A 1 460 ? -7.743 13.762 -44.902 1.00 70.56 460 GLU A C 1
ATOM 3603 O O . GLU A 1 460 ? -7.660 13.001 -43.943 1.00 70.56 460 GLU A O 1
ATOM 3608 N N . ALA A 1 461 ? -6.661 14.273 -45.496 1.00 73.75 461 ALA A N 1
ATOM 3609 C CA . ALA A 1 461 ? -5.286 13.910 -45.161 1.00 73.75 461 ALA A CA 1
ATOM 3610 C C . ALA A 1 461 ? -4.706 14.620 -43.921 1.00 73.75 461 ALA A C 1
ATOM 3612 O O . ALA A 1 461 ? -3.636 14.217 -43.467 1.00 73.75 461 ALA A O 1
ATOM 3613 N N . ASP A 1 462 ? -5.344 15.678 -43.407 1.00 82.81 462 ASP A N 1
ATOM 3614 C CA . ASP A 1 462 ? -4.851 16.452 -42.255 1.00 82.81 462 ASP A CA 1
ATOM 3615 C C . ASP A 1 462 ? -5.784 16.421 -41.036 1.00 82.81 462 ASP A C 1
ATOM 3617 O O . ASP A 1 462 ? -5.515 17.105 -40.052 1.00 82.81 462 ASP A O 1
ATOM 3621 N N . TYR A 1 463 ? -6.838 15.601 -41.074 1.00 90.25 463 TYR A N 1
ATOM 3622 C CA . TYR A 1 463 ? -7.750 15.447 -39.948 1.00 90.25 463 TYR A CA 1
ATOM 3623 C C . TYR A 1 463 ? -7.087 14.785 -38.733 1.00 90.25 463 TYR A C 1
ATOM 3625 O O . TYR A 1 463 ? -6.591 13.654 -38.803 1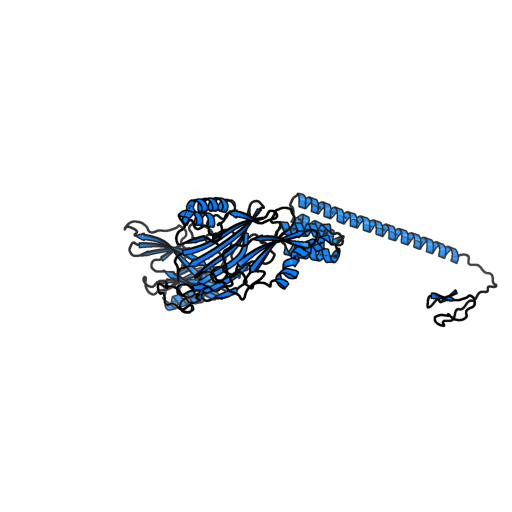.00 90.25 463 TYR A O 1
ATOM 3633 N N . THR A 1 464 ? -7.172 15.462 -37.587 1.00 94.12 464 THR A N 1
ATOM 3634 C CA . THR A 1 464 ? -6.834 14.929 -36.261 1.00 94.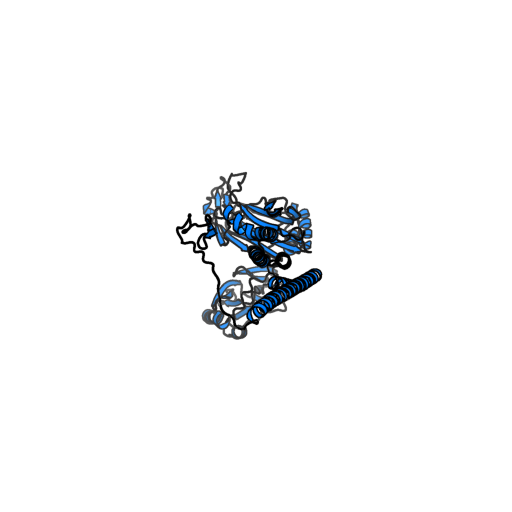12 464 THR A CA 1
ATOM 3635 C C . THR A 1 464 ? -7.992 15.121 -35.292 1.00 94.12 464 THR A C 1
ATOM 3637 O O . THR A 1 464 ? -8.701 16.122 -35.356 1.00 94.12 464 THR A O 1
ATOM 3640 N N . TYR A 1 465 ? -8.200 14.167 -34.389 1.00 97.31 465 TYR A N 1
ATOM 3641 C CA . TYR A 1 465 ? -9.079 14.369 -33.242 1.00 97.31 465 TYR A CA 1
ATOM 3642 C C . TYR A 1 465 ? -8.277 15.010 -32.123 1.00 97.31 465 TYR A C 1
ATOM 3644 O O . TYR A 1 465 ? -7.321 14.409 -31.644 1.00 97.31 465 TYR A O 1
ATOM 3652 N N . LYS A 1 466 ? -8.681 16.205 -31.698 1.00 97.38 466 LYS A N 1
ATOM 3653 C CA . LYS A 1 466 ? -8.174 16.850 -30.485 1.00 97.38 466 LYS A CA 1
ATOM 3654 C C . LYS A 1 466 ? -9.122 16.560 -29.335 1.00 97.38 466 LYS A C 1
ATOM 3656 O O . LYS A 1 466 ? -10.329 16.740 -29.490 1.00 97.38 466 LYS A O 1
ATOM 3661 N N . VAL A 1 467 ? -8.575 16.137 -28.205 1.00 97.81 467 VAL A N 1
ATOM 3662 C CA . VAL A 1 467 ? -9.342 15.691 -27.043 1.00 97.81 467 VAL A CA 1
ATOM 3663 C C . VAL A 1 467 ? -9.174 16.680 -25.897 1.00 97.81 467 VAL A C 1
ATOM 3665 O O . VAL A 1 467 ? -8.059 17.133 -25.607 1.00 97.81 467 VAL A O 1
ATOM 3668 N N . TYR A 1 468 ? -10.287 17.024 -25.254 1.00 97.12 468 TYR A N 1
ATOM 3669 C CA . TYR A 1 468 ? -10.334 17.958 -24.138 1.00 97.12 468 TYR A CA 1
ATOM 3670 C C . TYR A 1 468 ? -11.187 17.408 -22.992 1.00 97.12 468 TYR A C 1
ATOM 3672 O O . TYR A 1 468 ? -12.317 16.995 -23.224 1.00 97.12 468 TYR A O 1
ATOM 3680 N N . THR A 1 469 ? -10.716 17.516 -21.753 1.00 95.31 469 THR A N 1
ATOM 3681 C CA . THR A 1 469 ? -11.523 17.244 -20.548 1.00 95.31 469 THR A CA 1
ATOM 3682 C C . THR A 1 469 ? -12.024 18.553 -19.922 1.00 95.31 469 THR A C 1
ATOM 3684 O O . THR A 1 469 ? -11.411 19.613 -20.112 1.00 95.31 469 THR A O 1
ATOM 3687 N N . ALA A 1 470 ? -13.156 18.527 -19.221 1.00 91.50 470 ALA A N 1
ATOM 3688 C CA . ALA A 1 470 ? -13.735 19.699 -18.572 1.00 91.50 470 ALA A CA 1
ATOM 3689 C C . ALA A 1 470 ? -13.220 19.800 -17.133 1.00 91.50 470 ALA A C 1
ATOM 3691 O O . ALA A 1 470 ? -13.516 18.962 -16.291 1.00 91.50 470 ALA A O 1
ATOM 3692 N N . LYS A 1 471 ? -12.460 20.856 -16.821 1.00 86.00 471 LYS A N 1
ATOM 3693 C CA . LYS A 1 471 ? -11.865 21.040 -15.489 1.00 86.00 471 LYS A CA 1
ATOM 3694 C C . LYS A 1 471 ? -11.971 22.488 -15.034 1.00 86.00 471 LYS A C 1
ATOM 3696 O O . LYS A 1 471 ? -11.495 23.399 -15.712 1.00 86.00 471 LYS A O 1
ATOM 3701 N N . GLY A 1 472 ? -12.599 22.717 -13.878 1.00 79.38 472 GLY A N 1
ATOM 3702 C CA . GLY A 1 472 ? -12.767 24.061 -13.311 1.00 79.38 472 GLY A CA 1
ATOM 3703 C C . GLY A 1 472 ? -13.571 25.020 -14.204 1.00 79.38 472 GLY A C 1
ATOM 3704 O O . GLY A 1 472 ? -13.285 26.219 -14.226 1.00 79.38 472 GLY A O 1
ATOM 3705 N N . GLY A 1 473 ? -14.538 24.494 -14.966 1.00 82.75 473 GLY A N 1
ATOM 3706 C CA . GLY A 1 473 ? -15.402 25.264 -15.873 1.00 82.75 473 GLY A CA 1
ATOM 3707 C C . GLY A 1 473 ? -14.772 25.644 -17.219 1.00 82.75 473 GLY A C 1
ATOM 3708 O O . GLY A 1 473 ? -15.291 26.526 -17.900 1.00 82.75 473 GLY A O 1
ATOM 3709 N N . ALA A 1 474 ? -13.652 25.025 -17.601 1.00 89.44 474 ALA A N 1
ATOM 3710 C CA . ALA A 1 474 ? -12.988 25.255 -18.882 1.00 89.44 474 ALA A CA 1
ATOM 3711 C C . ALA A 1 474 ? -12.530 23.940 -19.528 1.00 89.44 474 ALA A C 1
ATOM 3713 O O . ALA A 1 474 ? -12.237 22.966 -18.836 1.00 89.44 474 ALA A O 1
ATOM 3714 N N . ALA A 1 475 ? -12.420 23.937 -20.858 1.00 93.12 475 ALA A N 1
ATOM 3715 C CA . ALA A 1 475 ? -11.798 22.846 -21.598 1.00 93.12 475 ALA A CA 1
ATOM 3716 C C . ALA A 1 475 ? -10.274 22.833 -21.402 1.00 93.12 475 ALA A C 1
ATOM 3718 O O . ALA A 1 475 ? -9.592 23.829 -21.667 1.00 93.12 475 ALA A O 1
ATOM 3719 N N . VAL A 1 476 ? -9.732 21.684 -21.008 1.00 94.25 476 VAL A N 1
ATOM 3720 C CA . VAL A 1 476 ? -8.295 21.416 -20.911 1.00 94.25 476 VAL A CA 1
ATOM 3721 C C . VAL A 1 476 ? -7.920 20.416 -21.993 1.00 94.25 476 VAL A C 1
ATOM 3723 O O . VAL A 1 476 ? -8.469 19.325 -22.035 1.00 94.25 476 VAL A O 1
ATOM 3726 N N . TYR A 1 477 ? -6.999 20.790 -22.880 1.00 95.12 477 TYR A N 1
ATOM 3727 C CA . TYR A 1 477 ? -6.477 19.890 -23.910 1.00 95.12 477 TYR A CA 1
ATOM 3728 C C . TYR A 1 477 ? -5.646 18.778 -23.269 1.00 95.12 477 TYR A C 1
ATOM 3730 O O . TYR A 1 477 ? -4.710 19.082 -22.527 1.00 95.12 477 TYR A O 1
ATOM 3738 N N . ILE A 1 478 ? -5.963 17.527 -23.595 1.00 93.44 478 ILE A N 1
ATOM 3739 C CA . ILE A 1 478 ? -5.313 16.340 -23.019 1.00 93.44 478 ILE A CA 1
ATOM 3740 C C . ILE A 1 478 ? -4.627 15.460 -24.069 1.00 93.44 478 ILE A C 1
ATOM 3742 O O . ILE A 1 478 ? -3.899 14.535 -23.735 1.00 93.44 478 ILE A O 1
ATOM 3746 N N . GLY A 1 479 ? -4.783 15.754 -25.358 1.00 94.88 479 GLY A N 1
ATOM 3747 C CA . GLY A 1 479 ? -4.028 15.068 -26.402 1.00 94.88 479 GLY A CA 1
ATOM 3748 C C . GLY A 1 479 ? -4.759 15.024 -27.728 1.00 94.88 479 GLY A C 1
ATOM 3749 O O . GLY A 1 479 ? -5.833 15.602 -27.895 1.00 94.88 479 GLY A O 1
ATOM 3750 N N . GLU A 1 480 ? -4.158 14.341 -28.693 1.00 96.81 480 GLU A N 1
ATOM 3751 C CA . GLU A 1 480 ? -4.738 14.171 -30.016 1.00 96.81 480 GLU A CA 1
ATOM 3752 C C . GLU A 1 480 ? -4.362 12.822 -30.622 1.00 96.81 480 GLU A C 1
ATOM 3754 O O . GLU A 1 480 ? -3.358 12.212 -30.258 1.00 96.81 480 GLU A O 1
ATOM 3759 N N . PHE A 1 481 ? -5.172 12.365 -31.572 1.00 94.81 481 PHE A N 1
ATOM 3760 C CA . PHE A 1 481 ? -4.907 11.161 -32.352 1.00 94.81 481 PHE A CA 1
ATOM 3761 C C . PHE A 1 481 ? -5.417 11.304 -33.790 1.00 94.81 481 PHE A C 1
ATOM 3763 O O . PHE A 1 481 ? -6.027 12.307 -34.172 1.00 94.81 481 PHE A O 1
ATOM 3770 N N . THR A 1 482 ? -5.125 10.311 -34.634 1.00 89.69 482 THR A N 1
ATOM 3771 C CA . THR A 1 482 ? -5.454 10.370 -36.064 1.00 89.69 482 THR A CA 1
ATOM 3772 C C . THR A 1 482 ? -6.968 10.416 -36.315 1.00 89.69 482 THR A C 1
ATOM 3774 O O . THR A 1 482 ? -7.723 9.564 -35.847 1.00 89.69 482 THR A O 1
ATOM 3777 N N . GLY A 1 483 ? -7.418 11.416 -37.078 1.00 89.06 483 GLY A N 1
ATOM 3778 C CA . GLY A 1 483 ? -8.819 11.592 -37.479 1.00 89.06 483 GLY A CA 1
ATOM 3779 C C . GLY A 1 483 ? -9.080 11.290 -38.957 1.00 89.06 483 GLY A C 1
ATOM 3780 O O . GLY A 1 483 ? -10.226 11.296 -39.401 1.00 89.06 483 GLY A O 1
ATOM 3781 N N . SER A 1 484 ? -8.033 11.020 -39.739 1.00 87.62 484 SER A N 1
ATOM 3782 C CA . SER A 1 484 ? -8.155 10.715 -41.165 1.00 87.62 484 SER A CA 1
ATOM 3783 C C . SER A 1 484 ? -8.825 9.355 -41.363 1.00 87.62 484 SER A C 1
ATOM 3785 O O . SER A 1 484 ? -8.278 8.334 -40.958 1.00 87.62 484 SER A O 1
ATOM 3787 N N . HIS A 1 485 ? -10.009 9.330 -41.981 1.00 88.88 485 HIS A N 1
ATOM 3788 C CA . HIS A 1 485 ? -10.814 8.115 -42.192 1.00 88.88 485 HIS A CA 1
ATOM 3789 C C . HIS A 1 485 ? -11.123 7.299 -40.933 1.00 88.88 485 HIS A C 1
ATOM 3791 O O . HIS A 1 485 ? -11.255 6.075 -41.009 1.00 88.88 485 HIS A O 1
ATOM 3797 N N . THR A 1 486 ? -11.231 7.967 -39.790 1.00 92.44 486 THR A N 1
ATOM 3798 C CA . THR A 1 486 ? -11.436 7.310 -38.502 1.00 92.44 486 THR A CA 1
ATOM 3799 C C . THR A 1 486 ? -12.912 7.340 -38.114 1.00 92.44 486 THR A C 1
ATOM 3801 O O . THR A 1 486 ? -13.524 8.404 -38.072 1.00 92.44 486 THR A O 1
ATOM 3804 N N . ALA A 1 487 ? -13.481 6.177 -37.801 1.00 91.94 487 ALA A N 1
ATOM 3805 C CA . ALA A 1 487 ? -14.763 6.050 -37.114 1.00 91.94 487 ALA A CA 1
ATOM 3806 C C . ALA A 1 487 ? -14.532 5.776 -35.621 1.00 91.94 487 ALA A C 1
ATOM 3808 O O . ALA A 1 487 ? -13.612 5.036 -35.267 1.00 91.94 487 ALA A O 1
ATOM 3809 N N . LEU A 1 488 ? -15.372 6.361 -34.764 1.00 95.31 488 LEU A N 1
ATOM 3810 C CA . LEU A 1 488 ? -15.298 6.199 -33.313 1.00 95.31 488 LEU A CA 1
ATOM 3811 C C . LEU A 1 488 ? -16.426 5.302 -32.806 1.00 95.31 488 LEU A C 1
ATOM 3813 O O . LEU A 1 488 ? -17.596 5.495 -33.148 1.00 95.31 488 LEU A O 1
ATOM 3817 N N . TYR A 1 489 ? -16.065 4.352 -31.955 1.00 93.00 489 TYR A N 1
ATOM 3818 C CA . TYR A 1 489 ? -17.001 3.461 -31.287 1.00 93.00 489 TYR A CA 1
ATOM 3819 C C . TYR A 1 489 ? -16.715 3.410 -29.790 1.00 93.00 489 TYR A C 1
ATOM 3821 O O . TYR A 1 489 ? -15.575 3.570 -29.367 1.00 93.00 489 TYR A O 1
ATOM 3829 N N . GLY A 1 490 ? -17.744 3.154 -28.991 1.00 88.56 490 GLY A N 1
ATOM 3830 C CA . GLY A 1 490 ? -17.575 2.746 -27.609 1.00 88.56 490 GLY A CA 1
ATOM 3831 C C . GLY A 1 490 ? -16.893 1.374 -27.519 1.00 88.56 490 GLY A C 1
ATOM 3832 O O . GLY A 1 490 ? -16.692 0.697 -28.542 1.00 88.56 490 GLY A O 1
ATOM 3833 N N . PRO A 1 491 ? -16.536 0.954 -26.300 1.00 86.94 491 PRO A N 1
ATOM 3834 C CA . PRO A 1 491 ? -15.917 -0.342 -26.074 1.00 86.94 491 PRO A CA 1
ATOM 3835 C C . PRO A 1 491 ? -16.877 -1.491 -26.415 1.00 86.94 491 PRO A C 1
ATOM 3837 O O . PRO A 1 491 ? -18.098 -1.337 -26.370 1.00 86.94 491 PRO A O 1
ATOM 3840 N N . GLU A 1 492 ? -16.327 -2.657 -26.771 1.00 77.19 492 GLU A N 1
ATOM 3841 C CA . GLU A 1 492 ? -17.132 -3.857 -27.060 1.00 77.19 492 GLU A CA 1
ATOM 3842 C C . GLU A 1 492 ? -17.777 -4.454 -25.798 1.00 77.19 492 GLU A C 1
ATOM 3844 O O . GLU A 1 492 ? -18.809 -5.123 -25.895 1.00 77.19 492 GLU A O 1
ATOM 3849 N N . GLU A 1 493 ? -17.191 -4.182 -24.630 1.00 77.19 493 GLU A N 1
ATOM 3850 C CA . GLU A 1 493 ? -17.688 -4.576 -23.313 1.00 77.19 493 GLU A CA 1
ATOM 3851 C C . GLU A 1 493 ? -18.081 -3.330 -22.501 1.00 77.19 493 GLU A C 1
ATOM 3853 O O . GLU A 1 493 ? -17.411 -2.296 -22.529 1.00 77.19 493 GLU A O 1
ATOM 3858 N N . GLU A 1 494 ? -19.221 -3.402 -21.812 1.00 67.75 494 GLU A N 1
ATOM 3859 C CA . GLU A 1 494 ? -19.749 -2.293 -21.014 1.00 67.75 494 GLU A CA 1
ATOM 3860 C C . GLU A 1 494 ? -18.872 -2.062 -19.774 1.00 67.75 494 GLU A C 1
ATOM 3862 O O . GLU A 1 494 ? -18.594 -3.001 -19.035 1.00 67.75 494 GLU A O 1
ATOM 3867 N N . GLY A 1 495 ? -18.473 -0.809 -19.533 1.00 66.38 495 GLY A N 1
ATOM 3868 C CA . GLY A 1 495 ? -17.665 -0.416 -18.369 1.00 66.38 495 GLY A CA 1
ATOM 3869 C C . GLY A 1 495 ? -16.172 -0.224 -18.642 1.00 66.38 495 GLY A C 1
ATOM 3870 O O . GLY A 1 495 ? -15.474 0.285 -17.778 1.00 66.38 495 GLY A O 1
ATOM 3871 N N . GLU A 1 496 ? -15.683 -0.549 -19.838 1.00 77.38 496 GLU A N 1
ATOM 3872 C CA . GLU A 1 496 ? -14.264 -0.375 -20.173 1.00 77.38 496 GLU A CA 1
ATOM 3873 C C . GLU A 1 496 ? -13.872 1.115 -20.365 1.00 77.38 496 GLU A C 1
ATOM 3875 O O . GLU A 1 496 ? -14.679 1.873 -20.937 1.00 77.38 496 GLU A O 1
ATOM 3880 N N . PRO A 1 497 ? -12.658 1.534 -19.934 1.00 91.19 497 PRO A N 1
ATOM 3881 C CA . PRO A 1 497 ? -12.175 2.920 -19.972 1.00 91.19 497 PRO A CA 1
ATOM 3882 C C . PRO A 1 497 ? -11.429 3.253 -21.281 1.00 91.19 497 PRO A C 1
ATOM 3884 O O . PRO A 1 497 ? -10.278 3.697 -21.295 1.00 91.19 497 PRO A O 1
ATOM 3887 N N . TYR A 1 498 ? -12.063 2.975 -22.422 1.00 93.00 498 TYR A N 1
ATOM 3888 C CA . TYR A 1 498 ? -11.535 3.350 -23.733 1.00 93.00 498 TYR A CA 1
ATOM 3889 C C . TYR A 1 498 ? -12.642 3.549 -24.765 1.00 93.00 498 TYR A C 1
ATOM 3891 O O . TYR A 1 498 ? -13.756 3.038 -24.639 1.00 93.00 498 TYR A O 1
ATOM 3899 N N . ILE A 1 499 ? -12.287 4.214 -25.862 1.00 95.94 499 ILE A N 1
ATOM 3900 C CA . ILE A 1 499 ? -13.045 4.185 -27.116 1.00 95.94 499 ILE A CA 1
ATOM 3901 C C . ILE A 1 499 ? -12.227 3.489 -28.202 1.00 95.94 499 ILE A C 1
ATOM 3903 O O . ILE A 1 499 ? -11.000 3.419 -28.137 1.00 95.94 499 ILE A O 1
ATOM 3907 N N . MET A 1 500 ? -12.893 2.964 -29.223 1.00 95.06 500 MET A N 1
ATOM 3908 C CA . MET A 1 500 ? -12.238 2.369 -30.380 1.00 95.06 500 MET A CA 1
ATOM 3909 C C . MET A 1 500 ? -12.172 3.366 -31.532 1.00 95.06 500 MET A C 1
ATOM 3911 O O . MET A 1 500 ? -13.199 3.855 -32.005 1.00 95.06 500 MET A O 1
ATOM 3915 N N . ALA A 1 501 ? -10.960 3.616 -32.021 1.00 95.38 501 ALA A N 1
ATOM 3916 C CA . ALA A 1 501 ? -10.697 4.366 -33.239 1.00 95.38 501 ALA A CA 1
ATOM 3917 C C . ALA A 1 501 ? -10.406 3.390 -34.384 1.00 95.38 501 ALA A C 1
ATOM 3919 O O . ALA A 1 501 ? -9.424 2.648 -34.358 1.00 95.38 501 ALA A O 1
ATOM 3920 N N . VAL A 1 502 ? -11.270 3.391 -35.396 1.00 93.12 502 VAL A N 1
ATOM 3921 C CA . VAL A 1 502 ? -11.196 2.473 -36.537 1.00 93.12 502 VAL A CA 1
ATOM 3922 C C . VAL A 1 502 ? -10.908 3.279 -37.793 1.00 93.12 502 VAL A C 1
ATOM 3924 O O . VAL A 1 502 ? -11.795 3.937 -38.333 1.00 93.12 502 VAL A O 1
ATOM 3927 N N . GLN A 1 503 ? -9.661 3.244 -38.248 1.00 92.25 503 GLN A N 1
ATOM 3928 C CA . GLN A 1 503 ? -9.195 3.961 -39.429 1.00 92.25 503 GLN A CA 1
ATOM 3929 C C . GLN A 1 503 ? -9.199 3.052 -40.657 1.00 92.25 503 GLN A C 1
ATOM 3931 O O . GLN A 1 503 ? -8.697 1.931 -40.609 1.00 92.25 503 GLN A O 1
ATOM 3936 N N . CYS A 1 504 ? -9.734 3.548 -41.774 1.00 86.94 504 CYS A N 1
ATOM 3937 C CA . CYS A 1 504 ? -9.808 2.796 -43.029 1.00 86.94 504 CYS A CA 1
ATOM 3938 C C . CYS A 1 504 ? -9.316 3.636 -44.213 1.00 86.94 504 CYS A C 1
ATOM 3940 O O . CYS A 1 504 ? -10.039 4.499 -44.708 1.00 86.94 504 CYS A O 1
ATOM 3942 N N . HIS A 1 505 ? -8.112 3.368 -44.719 1.00 86.12 505 HIS A N 1
ATOM 3943 C CA . HIS A 1 505 ? -7.550 4.106 -45.853 1.00 86.12 505 HIS A CA 1
ATOM 3944 C C . HIS A 1 505 ? -6.780 3.186 -46.808 1.00 86.12 505 HIS A C 1
ATOM 3946 O O . HIS A 1 505 ? -5.966 2.375 -46.378 1.00 86.12 505 HIS A O 1
ATOM 3952 N N . MET A 1 506 ? -7.022 3.330 -48.119 1.00 85.38 506 MET A N 1
ATOM 3953 C CA . MET A 1 506 ? -6.375 2.543 -49.186 1.00 85.38 506 MET A CA 1
ATOM 3954 C C . MET A 1 506 ? -6.351 1.027 -48.920 1.00 85.38 506 MET A C 1
ATOM 3956 O O . MET A 1 506 ? -5.285 0.412 -48.899 1.00 85.38 506 MET A O 1
ATOM 3960 N N . ASP A 1 507 ? -7.524 0.434 -48.693 1.00 85.12 507 ASP A N 1
ATOM 3961 C CA . ASP A 1 507 ? -7.675 -0.997 -48.395 1.00 85.12 507 ASP A CA 1
ATOM 3962 C C . ASP A 1 507 ? -6.906 -1.445 -47.136 1.00 85.12 507 ASP A C 1
ATOM 3964 O O . ASP A 1 507 ? -6.707 -2.634 -46.932 1.00 85.12 507 ASP A O 1
ATOM 3968 N N . THR A 1 508 ? -6.472 -0.520 -46.272 1.00 86.06 508 THR A N 1
ATOM 3969 C CA . THR A 1 508 ? -5.822 -0.816 -44.989 1.00 86.06 508 THR A CA 1
ATOM 3970 C C . THR A 1 508 ? -6.712 -0.363 -43.843 1.00 86.06 508 THR A C 1
ATOM 3972 O O . THR A 1 508 ? -7.131 0.792 -43.777 1.00 86.06 508 THR A O 1
ATOM 3975 N N . GLU A 1 509 ? -6.985 -1.293 -42.941 1.00 93.31 509 GLU A N 1
ATOM 3976 C CA . GLU A 1 509 ? -7.703 -1.088 -41.694 1.00 93.31 509 GLU A CA 1
ATOM 3977 C C . GLU A 1 509 ? -6.717 -1.017 -40.536 1.00 93.31 509 GLU A C 1
ATOM 3979 O O . GLU A 1 509 ? -5.810 -1.848 -40.436 1.00 93.31 509 GLU A O 1
ATOM 3984 N N . VAL A 1 510 ? -6.928 -0.052 -39.650 1.00 93.19 510 VAL A N 1
ATOM 3985 C CA . VAL A 1 510 ? -6.236 0.072 -38.372 1.00 93.19 510 VAL A CA 1
ATOM 3986 C C . VAL A 1 510 ? -7.287 0.192 -37.278 1.00 93.19 510 VAL A C 1
ATOM 3988 O O . VAL A 1 510 ? -8.155 1.059 -37.341 1.00 93.19 510 VAL A O 1
ATOM 3991 N N . ILE A 1 511 ? -7.213 -0.682 -36.279 1.00 93.06 511 ILE A N 1
ATOM 3992 C CA . ILE A 1 511 ? -8.076 -0.645 -35.096 1.00 93.06 511 ILE A CA 1
ATOM 3993 C C . ILE A 1 511 ? -7.199 -0.261 -33.917 1.00 93.06 511 ILE A C 1
ATOM 3995 O O . ILE A 1 511 ? -6.180 -0.912 -33.683 1.00 93.06 511 ILE A O 1
ATOM 3999 N N . ALA A 1 512 ? -7.602 0.762 -33.176 1.00 94.38 512 ALA A N 1
ATOM 4000 C CA . ALA A 1 512 ? -6.897 1.234 -31.999 1.00 94.38 512 ALA A CA 1
ATOM 4001 C C . ALA A 1 512 ? -7.847 1.474 -30.825 1.00 94.38 512 ALA A C 1
ATOM 4003 O O . ALA A 1 512 ? -9.016 1.808 -31.028 1.00 94.38 512 ALA A O 1
ATOM 4004 N N . ARG A 1 513 ? -7.325 1.335 -29.607 1.00 95.69 513 ARG A N 1
ATOM 4005 C CA . ARG A 1 513 ? -7.930 1.870 -28.387 1.00 95.69 513 ARG A CA 1
ATOM 4006 C C . ARG A 1 513 ? -7.414 3.278 -28.161 1.00 95.69 513 ARG A C 1
ATOM 4008 O O . ARG A 1 513 ? -6.226 3.550 -28.330 1.00 95.69 513 ARG A O 1
ATOM 4015 N N . VAL A 1 514 ? -8.320 4.163 -27.784 1.00 95.94 514 VAL A N 1
ATOM 4016 C CA . VAL A 1 514 ? -8.003 5.499 -27.299 1.00 95.94 514 VAL A CA 1
ATOM 4017 C C . VAL A 1 514 ? -8.450 5.556 -25.849 1.00 95.94 514 VAL A C 1
ATOM 4019 O O . VAL A 1 514 ? -9.631 5.372 -25.564 1.00 95.94 514 VAL A O 1
ATOM 4022 N N . MET A 1 515 ? -7.490 5.767 -24.961 1.00 95.06 515 MET A N 1
ATOM 4023 C CA . MET A 1 515 ? -7.666 5.809 -23.510 1.00 95.06 515 MET A CA 1
ATOM 4024 C C . MET A 1 515 ? -7.270 7.191 -22.999 1.00 95.06 515 MET A C 1
ATOM 4026 O O . MET A 1 515 ? -6.487 7.893 -23.649 1.00 95.06 515 MET A O 1
ATOM 4030 N N . VAL A 1 516 ? -7.772 7.561 -21.826 1.00 88.25 516 VAL A N 1
ATOM 4031 C CA . VAL A 1 516 ? -7.246 8.688 -21.055 1.00 88.25 516 VAL A CA 1
ATOM 4032 C C . VAL A 1 516 ? -6.539 8.110 -19.834 1.00 88.25 516 VAL A C 1
ATOM 4034 O O . VAL A 1 516 ? -7.134 7.385 -19.049 1.00 88.25 516 VAL A O 1
ATOM 4037 N N . ALA A 1 517 ? -5.242 8.382 -19.720 1.00 78.06 517 ALA A N 1
ATOM 4038 C CA . ALA A 1 517 ? -4.411 7.971 -18.593 1.00 78.06 517 ALA A CA 1
ATOM 4039 C C . ALA A 1 517 ? -3.547 9.162 -18.171 1.00 78.06 517 ALA A C 1
ATOM 4041 O O . ALA A 1 517 ? -3.001 9.866 -19.023 1.00 78.06 517 ALA A O 1
ATOM 4042 N N . ASP A 1 518 ? -3.458 9.433 -16.868 1.00 77.56 518 ASP A N 1
ATOM 4043 C CA . ASP A 1 518 ? -2.694 10.558 -16.306 1.00 77.56 518 ASP A CA 1
ATOM 4044 C C . ASP A 1 518 ? -3.023 11.917 -16.961 1.00 77.56 518 ASP A C 1
ATOM 4046 O O . ASP A 1 518 ? -2.145 12.722 -17.283 1.00 77.56 518 ASP A O 1
ATOM 4050 N N . SER A 1 519 ? -4.316 12.185 -17.198 1.00 78.94 519 SER A N 1
ATOM 4051 C CA . SER A 1 519 ? -4.795 13.387 -17.910 1.00 78.94 519 SER A CA 1
ATOM 4052 C C . SER A 1 519 ? -4.230 13.547 -19.333 1.00 78.94 519 SER A C 1
ATOM 4054 O O . SER A 1 519 ? -4.122 14.672 -19.826 1.00 78.94 519 SER A O 1
ATOM 4056 N N . SER A 1 520 ? -3.851 12.447 -19.990 1.00 89.06 520 SER A N 1
ATOM 4057 C CA . SER A 1 520 ? -3.312 12.437 -21.350 1.00 89.06 520 SER A CA 1
ATOM 4058 C C . SER A 1 520 ? -3.960 11.362 -22.222 1.00 89.06 520 SER A C 1
ATOM 4060 O O . SER A 1 520 ? -4.292 10.276 -21.754 1.00 89.06 520 SER A O 1
ATOM 4062 N N . VAL A 1 521 ? -4.114 11.643 -23.517 1.00 92.19 521 VAL A N 1
ATOM 4063 C CA . VAL A 1 521 ? -4.606 10.650 -24.484 1.00 92.19 521 VAL A CA 1
ATOM 4064 C C . VAL A 1 521 ? -3.520 9.625 -24.795 1.00 92.19 521 VAL A C 1
ATOM 4066 O O . VAL A 1 521 ? -2.431 9.984 -25.246 1.00 92.19 521 VAL A O 1
ATOM 4069 N N . VAL A 1 522 ? -3.856 8.346 -24.651 1.00 93.88 522 VAL A N 1
ATOM 4070 C CA . VAL A 1 522 ? -3.039 7.211 -25.087 1.00 93.88 522 VAL A CA 1
ATOM 4071 C C . VAL A 1 522 ? -3.706 6.550 -26.291 1.00 93.88 522 VAL A C 1
ATOM 4073 O O . VAL A 1 522 ? -4.878 6.183 -26.238 1.00 93.88 522 VAL A O 1
ATOM 4076 N N . TYR A 1 523 ? -2.958 6.400 -27.386 1.00 93.00 523 TYR A N 1
ATOM 4077 C CA . TYR A 1 523 ? -3.407 5.735 -28.612 1.00 93.00 523 TYR A CA 1
ATOM 4078 C C . TYR A 1 523 ? -2.678 4.400 -28.774 1.00 93.00 523 TYR A C 1
ATOM 4080 O O . TYR A 1 523 ? -1.479 4.365 -29.052 1.00 93.00 523 TYR A O 1
ATOM 4088 N N . GLU A 1 524 ? -3.406 3.300 -28.625 1.00 93.88 524 GLU A N 1
ATOM 4089 C CA . GLU A 1 524 ? -2.871 1.944 -28.695 1.00 93.88 524 GLU A CA 1
ATOM 4090 C C . GLU A 1 524 ? -3.407 1.231 -29.938 1.00 93.88 524 GLU A C 1
ATOM 4092 O O . GLU A 1 524 ? -4.593 0.924 -30.037 1.00 93.88 524 GLU A O 1
ATOM 4097 N N . GLN A 1 525 ? -2.539 0.924 -30.902 1.00 94.00 525 GLN A N 1
ATOM 4098 C CA . GLN A 1 525 ? -2.939 0.168 -32.085 1.00 94.00 525 GLN A CA 1
ATOM 4099 C C . GLN A 1 525 ? -3.107 -1.325 -31.757 1.00 94.00 525 GLN A C 1
ATOM 4101 O O . GLN A 1 525 ? -2.122 -2.033 -31.566 1.00 94.00 525 GLN A O 1
ATOM 4106 N N . ILE A 1 526 ? -4.342 -1.827 -31.813 1.00 91.44 526 ILE A N 1
ATOM 4107 C CA . ILE A 1 526 ? -4.680 -3.242 -31.595 1.00 91.44 526 ILE A CA 1
ATOM 4108 C C . ILE A 1 526 ? -4.349 -4.081 -32.830 1.00 91.44 526 ILE A C 1
ATOM 4110 O O . ILE A 1 526 ? -3.839 -5.196 -32.741 1.00 91.44 526 ILE A O 1
ATOM 4114 N N . SER A 1 527 ? -4.689 -3.578 -34.017 1.00 91.44 527 SER A N 1
ATOM 4115 C CA . SER A 1 527 ? -4.455 -4.316 -35.255 1.00 91.44 527 SER A CA 1
ATOM 4116 C C . SER A 1 527 ? -4.256 -3.390 -36.441 1.00 91.44 527 SER A C 1
ATOM 4118 O O . SER A 1 527 ? -4.784 -2.280 -36.482 1.00 91.44 527 SER A O 1
ATOM 4120 N N . SER A 1 528 ? -3.500 -3.874 -37.423 1.00 92.94 528 SER A N 1
ATOM 4121 C CA . SER A 1 528 ? -3.413 -3.273 -38.747 1.00 92.94 528 SER A CA 1
ATOM 4122 C C . SER A 1 528 ? -3.401 -4.381 -39.791 1.00 92.94 528 SER A C 1
ATOM 4124 O O . SER A 1 528 ? -2.616 -5.329 -39.686 1.00 92.94 528 SER A O 1
ATOM 4126 N N . ARG A 1 529 ? -4.294 -4.299 -40.779 1.00 88.31 529 ARG A N 1
ATOM 4127 C CA . ARG A 1 529 ? -4.389 -5.298 -41.850 1.00 88.31 529 ARG A CA 1
ATOM 4128 C C . ARG A 1 529 ? -4.865 -4.697 -43.162 1.00 88.31 529 ARG A C 1
ATOM 4130 O O . ARG A 1 529 ? -5.656 -3.762 -43.183 1.00 88.31 529 ARG A O 1
ATOM 4137 N N . GLU A 1 530 ? -4.442 -5.308 -44.261 1.00 91.12 530 GLU A N 1
ATOM 4138 C CA . GLU A 1 530 ? -5.037 -5.064 -45.573 1.00 91.12 530 GLU A CA 1
ATOM 4139 C C . GLU A 1 530 ? -6.385 -5.805 -45.660 1.00 91.12 530 GLU A C 1
ATOM 4141 O O . GLU A 1 530 ? -6.471 -6.994 -45.337 1.00 91.12 530 GLU A O 1
ATOM 4146 N N . VAL A 1 531 ? -7.438 -5.107 -46.077 1.00 85.31 531 VAL A N 1
ATOM 4147 C CA . VAL A 1 531 ? -8.794 -5.619 -46.278 1.00 85.31 531 VAL A CA 1
ATOM 4148 C C . VAL A 1 531 ? -9.016 -5.807 -47.782 1.00 85.31 531 VAL A C 1
ATOM 4150 O O . VAL A 1 531 ? -9.169 -4.830 -48.514 1.00 85.31 531 VAL A O 1
ATOM 4153 N N . PRO A 1 532 ? -9.037 -7.057 -48.285 1.00 80.94 532 PRO A N 1
ATOM 4154 C CA . PRO A 1 532 ? -9.277 -7.330 -49.696 1.00 80.94 532 PRO A CA 1
ATOM 4155 C C . PRO A 1 532 ? -10.574 -6.697 -50.209 1.00 80.94 532 PRO A C 1
ATOM 4157 O O . PRO A 1 532 ? -11.622 -6.797 -49.570 1.00 80.94 532 PRO A O 1
ATOM 4160 N N . GLY A 1 533 ? -10.525 -6.128 -51.416 1.00 77.38 533 GLY A N 1
ATOM 4161 C CA . GLY A 1 533 ? -11.679 -5.474 -52.033 1.00 77.38 533 GLY A CA 1
ATOM 4162 C C . GLY A 1 533 ? -12.937 -6.355 -52.056 1.00 77.38 533 GLY A C 1
ATOM 4163 O O . GLY A 1 533 ? -12.939 -7.448 -52.628 1.00 77.38 533 GLY A O 1
ATOM 4164 N N . GLY A 1 534 ? -14.021 -5.847 -51.460 1.00 71.88 534 GLY A N 1
ATOM 4165 C CA . GLY A 1 534 ? -15.316 -6.528 -51.345 1.00 71.88 534 GLY A CA 1
ATOM 4166 C C . GLY A 1 534 ? -15.604 -7.164 -49.979 1.00 71.88 534 GLY A C 1
ATOM 4167 O O . GLY A 1 534 ? -16.659 -7.780 -49.838 1.00 71.88 534 GLY A O 1
ATOM 4168 N N . LEU A 1 535 ? -14.699 -7.028 -49.005 1.00 77.69 535 LEU A N 1
ATOM 4169 C CA . LEU A 1 535 ? -14.952 -7.326 -47.593 1.00 77.69 535 LEU A CA 1
ATOM 4170 C C . LEU A 1 535 ? -15.264 -6.043 -46.815 1.00 77.69 535 LEU A C 1
ATOM 4172 O O . LEU A 1 535 ? -14.779 -4.969 -47.170 1.00 77.69 535 LEU A O 1
ATOM 4176 N N . ASP A 1 536 ? -16.083 -6.175 -45.774 1.00 82.12 536 ASP A N 1
ATOM 4177 C CA . ASP A 1 536 ? -16.441 -5.063 -44.896 1.00 82.12 536 ASP A CA 1
ATOM 4178 C C . ASP A 1 536 ? -15.312 -4.777 -43.898 1.00 82.12 536 ASP A C 1
ATOM 4180 O O . ASP A 1 536 ? -14.665 -5.699 -43.388 1.00 82.12 536 ASP A O 1
ATOM 4184 N N . TYR A 1 537 ? -15.107 -3.490 -43.619 1.00 84.38 537 TYR A N 1
ATOM 4185 C CA . TYR A 1 537 ? -14.265 -3.029 -42.521 1.00 84.38 537 TYR A CA 1
ATOM 4186 C C . TYR A 1 537 ? -14.907 -3.360 -41.169 1.00 84.38 537 TYR A C 1
ATOM 4188 O O . TYR A 1 537 ? -16.113 -3.596 -41.062 1.00 84.38 537 TYR A O 1
ATOM 4196 N N . TYR A 1 538 ? -14.086 -3.374 -40.131 1.00 85.56 538 TYR A N 1
ATOM 4197 C CA . TYR A 1 538 ? -14.477 -3.571 -38.755 1.00 85.56 538 TYR A CA 1
ATOM 4198 C C . TYR A 1 538 ? -15.494 -2.508 -38.334 1.00 85.56 538 TYR A C 1
ATOM 4200 O O . TYR A 1 538 ? -15.337 -1.309 -38.566 1.00 85.56 538 TYR A O 1
ATOM 4208 N N . THR A 1 539 ? -16.545 -2.980 -37.680 1.00 84.12 539 THR A N 1
ATOM 4209 C CA . THR A 1 539 ? -17.577 -2.165 -37.049 1.00 84.12 539 THR A CA 1
ATOM 4210 C C . THR A 1 539 ? -17.985 -2.862 -35.765 1.00 84.12 539 THR A C 1
ATOM 4212 O O . THR A 1 539 ? -18.078 -4.093 -35.761 1.00 84.12 539 THR A O 1
ATOM 4215 N N . ASN A 1 540 ? -18.328 -2.103 -34.731 1.00 82.00 540 ASN A N 1
ATOM 4216 C CA . ASN A 1 540 ? -18.978 -2.644 -33.543 1.00 82.00 540 ASN A CA 1
ATOM 4217 C C . ASN A 1 540 ? -20.369 -1.989 -33.355 1.00 82.00 540 ASN A C 1
ATOM 4219 O O . ASN A 1 540 ? -20.672 -0.986 -34.010 1.00 82.00 540 ASN A O 1
ATOM 4223 N N . PRO A 1 541 ? -21.269 -2.570 -32.539 1.00 79.38 541 PRO A N 1
ATOM 4224 C CA . PRO A 1 541 ? -22.650 -2.098 -32.422 1.00 79.38 541 PRO A CA 1
ATOM 4225 C C . PRO A 1 541 ? -22.810 -0.812 -31.590 1.00 79.38 541 PRO A C 1
ATOM 4227 O O . PRO A 1 541 ? -23.945 -0.382 -31.381 1.00 79.38 541 PRO A O 1
ATOM 4230 N N . PHE A 1 542 ? -21.715 -0.192 -31.141 1.00 87.25 542 PHE A N 1
ATOM 4231 C CA . PHE A 1 542 ? -21.691 0.963 -30.244 1.00 87.25 542 PHE A CA 1
ATOM 4232 C C . PHE A 1 542 ? -21.058 2.196 -30.913 1.00 87.25 542 PHE A C 1
ATOM 4234 O O . PHE A 1 542 ? -20.043 2.692 -30.437 1.00 87.25 542 PHE A O 1
ATOM 4241 N N . PRO A 1 543 ? -21.594 2.719 -32.030 1.00 89.62 543 PRO A N 1
ATOM 4242 C CA . PRO A 1 543 ? -21.044 3.932 -32.631 1.00 89.62 543 PRO A CA 1
ATOM 4243 C C . PRO A 1 543 ? -21.187 5.119 -31.669 1.00 89.62 543 PRO A C 1
ATOM 4245 O O . PRO A 1 543 ? -22.262 5.321 -31.098 1.00 89.62 543 PRO A O 1
ATOM 4248 N N . ILE A 1 544 ? -20.129 5.919 -31.520 1.00 92.19 544 ILE A N 1
ATOM 4249 C CA . ILE A 1 544 ? -20.188 7.142 -30.711 1.00 92.19 544 ILE A CA 1
ATOM 4250 C C . ILE A 1 544 ? -20.963 8.210 -31.495 1.00 92.19 544 ILE A C 1
ATOM 4252 O O . ILE A 1 544 ? -20.599 8.504 -32.641 1.00 92.19 544 ILE A O 1
ATOM 4256 N N . PRO A 1 545 ? -22.037 8.793 -30.926 1.00 89.00 545 PRO A N 1
ATOM 4257 C CA . PRO A 1 545 ? -22.754 9.889 -31.562 1.00 89.00 545 PRO A CA 1
ATOM 4258 C C . PRO A 1 545 ? -21.847 11.104 -31.768 1.00 89.00 545 PRO A C 1
ATOM 4260 O O . PRO A 1 545 ? -21.058 11.463 -30.898 1.00 89.00 545 PRO A O 1
ATOM 4263 N N . PHE A 1 546 ? -21.996 11.769 -32.909 1.00 92.81 546 PHE A N 1
ATOM 4264 C CA . PHE A 1 546 ? -21.282 13.003 -33.214 1.00 92.81 546 PHE A CA 1
ATOM 4265 C C . PHE A 1 546 ? -22.224 14.020 -33.864 1.00 92.81 546 PHE A C 1
ATOM 4267 O O . PHE A 1 546 ? -23.215 13.649 -34.499 1.00 92.81 546 PHE A O 1
ATOM 4274 N N . CYS A 1 547 ? -21.883 15.299 -33.730 1.00 91.94 547 CYS A N 1
ATOM 4275 C CA . CYS A 1 547 ? -22.559 16.423 -34.373 1.00 91.94 547 CYS A CA 1
ATOM 4276 C C . CYS A 1 547 ? -21.558 17.251 -35.185 1.00 91.94 547 CYS A C 1
ATOM 4278 O O . CYS A 1 547 ? -20.356 17.243 -34.913 1.00 91.94 547 CYS A O 1
ATOM 4280 N N . ASP A 1 548 ? -22.049 17.992 -36.178 1.00 91.88 548 ASP A N 1
ATOM 4281 C CA . ASP A 1 548 ? -21.247 19.021 -36.845 1.00 91.88 548 ASP A CA 1
ATOM 4282 C C . ASP A 1 548 ? -20.843 20.094 -35.825 1.00 91.88 548 ASP A C 1
ATOM 4284 O O . ASP A 1 548 ? -21.638 20.456 -34.961 1.00 91.88 548 ASP A O 1
ATOM 4288 N N . VAL A 1 549 ? -19.659 20.697 -35.958 1.00 93.06 549 VAL A N 1
ATOM 4289 C CA . VAL A 1 549 ? -19.218 21.785 -35.053 1.00 93.06 549 VAL A CA 1
ATOM 4290 C C . VAL A 1 549 ? -20.105 23.044 -35.110 1.00 93.06 549 VAL A C 1
ATOM 4292 O O . VAL A 1 549 ? -19.966 23.947 -34.292 1.00 93.06 549 VAL A O 1
ATOM 4295 N N . SER A 1 550 ? -21.042 23.127 -36.063 1.00 91.25 550 SER A N 1
ATOM 4296 C CA . SER A 1 550 ? -22.092 24.158 -36.094 1.00 91.25 550 SER A CA 1
ATOM 4297 C C . SER A 1 550 ? -23.350 23.822 -35.282 1.00 91.25 550 SER A C 1
ATOM 4299 O O . SER A 1 550 ? -24.253 24.656 -35.204 1.00 91.25 550 SER A O 1
ATOM 4301 N N . ASP A 1 551 ? -23.439 22.615 -34.726 1.00 91.38 551 ASP A N 1
ATOM 4302 C CA . ASP A 1 551 ? -24.580 22.102 -33.973 1.00 91.38 551 ASP A CA 1
ATOM 4303 C C . ASP A 1 551 ? -24.188 21.836 -32.513 1.00 91.38 551 ASP A C 1
ATOM 4305 O O . ASP A 1 551 ? -23.426 20.923 -32.217 1.00 91.38 551 ASP A O 1
ATOM 4309 N N . MET A 1 552 ? -24.736 22.615 -31.581 1.00 91.25 552 MET A N 1
ATOM 4310 C CA . MET A 1 552 ? -24.420 22.517 -30.148 1.00 91.25 552 MET A CA 1
ATOM 4311 C C . MET A 1 552 ? -25.271 21.483 -29.394 1.00 91.25 552 MET A C 1
ATOM 4313 O O . MET A 1 552 ? -25.205 21.435 -28.171 1.00 91.25 552 MET A O 1
ATOM 4317 N N . THR A 1 553 ? -26.065 20.656 -30.086 1.00 90.44 553 THR A N 1
ATOM 4318 C CA . THR A 1 553 ? -27.018 19.732 -29.443 1.00 90.44 553 THR A CA 1
ATOM 4319 C C . THR A 1 553 ? -26.353 18.782 -28.441 1.00 90.44 553 THR A C 1
ATOM 4321 O O . THR A 1 553 ? -26.851 18.667 -27.328 1.00 90.44 553 THR A O 1
ATOM 4324 N N . LEU A 1 554 ? -25.211 18.159 -28.772 1.00 90.44 554 LEU A N 1
ATOM 4325 C CA . LEU A 1 554 ? -24.545 17.234 -27.838 1.00 90.44 554 LEU A CA 1
ATOM 4326 C C . LEU A 1 554 ? -24.029 17.948 -26.584 1.00 90.44 554 LEU A C 1
ATOM 4328 O O . LEU A 1 554 ? -24.161 17.417 -25.491 1.00 90.44 554 LEU A O 1
ATOM 4332 N N . VAL A 1 555 ? -23.490 19.161 -26.725 1.00 89.31 555 VAL A N 1
ATOM 4333 C CA . VAL A 1 555 ? -23.041 19.972 -25.581 1.00 89.31 555 VAL A CA 1
ATOM 4334 C C . VAL A 1 555 ? -24.224 20.431 -24.718 1.00 89.31 555 VAL A C 1
ATOM 4336 O O . VAL A 1 555 ? -24.120 20.446 -23.495 1.00 89.31 555 VAL A O 1
ATOM 4339 N N . ASP A 1 556 ? -25.352 20.783 -25.339 1.00 87.38 556 ASP A N 1
ATOM 4340 C CA . ASP A 1 556 ? -26.569 21.217 -24.640 1.00 87.38 556 ASP A CA 1
ATOM 4341 C C . ASP A 1 556 ? -27.273 20.067 -23.894 1.00 87.38 556 ASP A C 1
ATOM 4343 O O . ASP A 1 556 ? -27.995 20.317 -22.928 1.00 87.38 556 ASP A O 1
ATOM 4347 N N . GLU A 1 557 ? -27.072 18.823 -24.335 1.00 83.88 557 GLU A N 1
ATOM 4348 C CA . GLU A 1 557 ? -27.652 17.609 -23.748 1.00 83.88 557 GLU A CA 1
ATOM 4349 C C . GLU A 1 557 ? -26.718 16.892 -22.753 1.00 83.88 557 GLU A C 1
ATOM 4351 O O . GLU A 1 557 ? -27.162 15.955 -22.095 1.00 83.88 557 GLU A O 1
ATOM 4356 N N . ALA A 1 558 ? -25.454 17.315 -22.620 1.00 76.25 558 ALA A N 1
ATOM 4357 C CA . ALA A 1 558 ? -24.433 16.630 -21.815 1.00 76.25 558 ALA A CA 1
ATOM 4358 C C . ALA A 1 558 ? -24.540 16.835 -20.287 1.00 76.25 558 ALA A C 1
ATOM 4360 O O . ALA A 1 558 ? -23.745 16.248 -19.555 1.00 76.25 558 ALA A O 1
ATOM 4361 N N . GLY A 1 559 ? -25.493 17.646 -19.811 1.00 59.22 559 GLY A N 1
ATOM 4362 C CA . GLY A 1 559 ? -25.695 17.981 -18.391 1.00 59.22 559 GLY A CA 1
ATOM 4363 C C . GLY A 1 559 ? -26.810 17.222 -17.679 1.00 59.22 559 GLY A C 1
ATOM 4364 O O . GLY A 1 559 ? -27.780 16.786 -18.345 1.00 59.22 559 GLY A O 1
#

Secondary structure (DSSP, 8-state):
-B-TTT--B--TT-SB-TTT--B--------------TTHHHHHHHHHHHHHHHHHHHHHHHHHHHHHHHHHHHHHHHHHHHHHHTT-HHHHHHHHHHHHHH-TT-SHHHHHHHHHHHHTT-HHHHHHHHHHHHHHH--HHHHHHHHHHTHIIIIIHHHH-BPPPEEEEEEEEE-SSS-EEEPP-TT--EEEEEEEE-SSSSSS-EEEEEEEEEEEE-TTT--EEEEEEEEEEEEETTEEEEEEEE--SS-BSS-SSEEEEEEEEEEETTEEEEEEEEEEEE-SS--EEEEEEEEEEESSSEEEEEE-SS-EEES--GGGHHHHHHHHHHHHHTT-HHHHHHHHHH------TTS--SEEEEEEEEEESS-------S---TGGG-EEEEEEEE--SB------TT-----------HHHHHHHHHHHHHHHH-TT-EEEEE-SSSSSPPEEEEEE-SSTTT-EEEEEEEETTEEEEEEEEE-TTEEEE--SSTT-S-EEEEEEETTEEEEEEEEEETTEEEEEEEEEEE--TTSPPP--S-BPPEEETT--HHHHH--

Mean predicted aligned error: 17.31 Å